Protein AF-A0ABD3NFV9-F1 (afdb_monomer_lite)

Sequence (589 aa):
MTMTLDKYDDPRAVPLPHHGRDHGHDAPTIEPSAPPLSELDAEESTTADYSMPCALAKPVPPPALAPRHHYSTRVVATPVTANDDTVERRVERTYEPDGSLSVEVVTTTARRADGSREVRIENYRIPAEDAWGLADGRSPGDEYLTRVEVRSLPPGVVVDFGTTASSSSTQERRVERRNQAQSLHSSVDAAVPVEDAHEVARRHQEWRVCIRGALVVAAAVVTTFAGLYAKTDGNANFEMQYTDSVEKVGEQFQYRLDVKRDSLMTLSYMITSRYGPLGVWPNVTIPDFQEQTDGILRIANGRALSFNPIITQDVNRLEWEAHATESAWILGGEDSILVVPDPNATWPDNRTVSFGIYSRDADMNVIYDPGYDPDSEDYSDVMVPVWQIAPFAGNERAVMFNLHSEINRMQALDNMMTYGVPSLTAILQLVQDKDFIRPSAILFYPVFDAFGSTEVVGSVSLVFSWDTFFSSILPDYIKGVVCVLSASTGQVYSYTISGDHVDLMGEGDLHDPNYDEYKEEVEARLLLEGEDDAGKFITYTLTMYPSEEFEDQYSTNKPAVYAVWAVLIFLFAAGLFKTSHLATQRGRR

Structure (mmCIF, N/CA/C/O backbone):
data_AF-A0ABD3NFV9-F1
#
_entry.id   AF-A0ABD3NFV9-F1
#
loop_
_atom_site.group_PDB
_atom_site.id
_atom_site.type_symbol
_atom_site.label_atom_id
_atom_site.label_alt_id
_atom_site.label_comp_id
_atom_site.label_asym_id
_atom_site.label_entity_id
_atom_site.label_seq_id
_atom_site.pdbx_PDB_ins_code
_atom_site.Cartn_x
_atom_site.Cartn_y
_atom_site.Cartn_z
_atom_site.occupancy
_atom_site.B_iso_or_equiv
_atom_site.auth_seq_id
_atom_site.auth_comp_id
_atom_site.auth_asym_id
_atom_site.auth_atom_id
_atom_site.pdbx_PDB_model_num
ATOM 1 N N . MET A 1 1 ? -26.137 -29.784 2.471 1.00 36.72 1 MET A N 1
ATOM 2 C CA . MET A 1 1 ? -27.017 -29.084 1.516 1.00 36.72 1 MET A CA 1
ATOM 3 C C . MET A 1 1 ? -26.165 -28.849 0.286 1.00 36.72 1 MET A C 1
ATOM 5 O O . MET A 1 1 ? -25.253 -28.042 0.331 1.00 36.72 1 MET A O 1
ATOM 9 N N . THR A 1 2 ? -26.313 -29.714 -0.709 1.00 28.81 2 THR A N 1
ATOM 10 C CA . THR A 1 2 ? -25.497 -29.757 -1.927 1.00 28.81 2 THR A CA 1
ATOM 11 C C . THR A 1 2 ? -26.092 -28.764 -2.917 1.00 28.81 2 THR A C 1
ATOM 13 O O . THR A 1 2 ? -27.253 -28.931 -3.285 1.00 28.81 2 THR A O 1
ATOM 16 N N . MET A 1 3 ? -25.339 -27.737 -3.314 1.00 29.95 3 MET A N 1
ATOM 17 C CA . MET A 1 3 ? -25.770 -26.780 -4.334 1.00 29.95 3 MET A CA 1
ATOM 18 C C . MET A 1 3 ? -24.854 -26.896 -5.552 1.00 29.95 3 MET A C 1
ATOM 20 O O . MET A 1 3 ? -23.634 -26.795 -5.461 1.00 29.95 3 MET A O 1
ATOM 24 N N . THR A 1 4 ? -25.499 -27.241 -6.656 1.00 29.70 4 THR A N 1
ATOM 25 C CA . THR A 1 4 ? -24.999 -27.510 -8.001 1.00 29.70 4 THR A CA 1
ATOM 26 C C . THR A 1 4 ? -24.640 -26.220 -8.738 1.00 29.70 4 THR A C 1
ATOM 28 O O . THR A 1 4 ? -25.399 -25.258 -8.677 1.00 29.70 4 THR A O 1
ATOM 31 N N . LEU A 1 5 ? -23.515 -26.238 -9.463 1.00 30.55 5 LEU A N 1
ATOM 32 C CA . LEU A 1 5 ? -23.160 -25.240 -10.476 1.00 30.55 5 LEU A CA 1
ATOM 33 C C . LEU A 1 5 ? -24.105 -25.355 -11.681 1.00 30.55 5 LEU A C 1
ATOM 35 O O . LEU A 1 5 ? -24.145 -26.412 -12.316 1.00 30.55 5 LEU A O 1
ATOM 39 N N . ASP A 1 6 ? -24.781 -24.261 -12.025 1.00 33.06 6 ASP A N 1
ATOM 40 C CA . ASP A 1 6 ? -25.437 -24.087 -13.320 1.00 33.06 6 ASP A CA 1
ATOM 41 C C . ASP A 1 6 ? -24.521 -23.327 -14.287 1.00 33.06 6 ASP A C 1
ATOM 43 O O . ASP A 1 6 ? -23.924 -22.300 -13.958 1.00 33.06 6 ASP A O 1
ATOM 47 N N . LYS A 1 7 ? -24.412 -23.893 -15.491 1.00 31.22 7 LYS A N 1
ATOM 48 C CA . LYS A 1 7 ? -23.723 -23.358 -16.667 1.00 31.22 7 LYS A CA 1
ATOM 49 C C . LYS A 1 7 ? -24.464 -22.137 -17.212 1.00 31.22 7 LYS A C 1
ATOM 51 O O . LYS A 1 7 ? -25.676 -22.190 -17.401 1.00 31.22 7 LYS A O 1
ATOM 56 N N . TYR A 1 8 ? -23.714 -21.094 -17.550 1.00 35.22 8 TYR A N 1
ATOM 57 C CA . TYR A 1 8 ? -24.181 -19.995 -18.391 1.00 35.22 8 TYR A CA 1
ATOM 58 C C . TYR A 1 8 ? -23.995 -20.372 -19.870 1.00 35.22 8 TYR A C 1
ATOM 60 O O . TYR A 1 8 ? -22.880 -20.669 -20.297 1.00 35.22 8 TYR A O 1
ATOM 68 N N . ASP A 1 9 ? -25.097 -20.383 -20.625 1.00 35.88 9 ASP A N 1
ATOM 69 C CA . ASP A 1 9 ? -25.133 -20.527 -22.083 1.00 35.88 9 ASP A CA 1
ATOM 70 C C . ASP A 1 9 ? -24.960 -19.150 -22.752 1.00 35.88 9 ASP A C 1
ATOM 72 O O . ASP A 1 9 ? -25.699 -18.206 -22.462 1.00 35.88 9 ASP A O 1
ATOM 76 N N . ASP A 1 10 ? -24.002 -19.055 -23.674 1.00 43.41 10 ASP A N 1
ATOM 77 C CA . ASP A 1 10 ? -23.743 -17.907 -24.552 1.00 43.41 10 ASP A CA 1
ATOM 78 C C . ASP A 1 10 ? -24.560 -18.028 -25.859 1.00 43.41 10 ASP A C 1
ATOM 80 O O . ASP A 1 10 ? -24.428 -19.038 -26.562 1.00 43.41 10 ASP A O 1
ATOM 84 N N . PRO A 1 11 ? -25.408 -17.045 -26.235 1.00 41.34 11 PRO A N 1
ATOM 85 C CA . PRO A 1 11 ? -26.184 -17.121 -27.460 1.00 41.34 11 PRO A CA 1
ATOM 86 C C . PRO A 1 11 ? -25.820 -16.022 -28.472 1.00 41.34 11 PRO A C 1
ATOM 88 O O . PRO A 1 11 ? -26.655 -15.155 -28.727 1.00 41.34 11 PRO A O 1
ATOM 91 N N . ARG A 1 12 ? -24.648 -16.065 -29.132 1.00 37.38 12 ARG A N 1
ATOM 92 C CA . ARG A 1 12 ? -24.419 -15.331 -30.406 1.00 37.38 12 ARG A CA 1
ATOM 93 C C . ARG A 1 12 ? -23.497 -16.063 -31.392 1.00 37.38 12 ARG A C 1
ATOM 95 O O . ARG A 1 12 ? -22.371 -15.653 -31.644 1.00 37.38 12 ARG A O 1
ATOM 102 N N . ALA A 1 13 ? -24.026 -17.092 -32.052 1.00 34.78 13 ALA A N 1
ATOM 103 C CA . ALA A 1 13 ? -23.434 -17.640 -33.274 1.00 34.78 13 ALA A CA 1
ATOM 104 C C . ALA A 1 13 ? -23.961 -16.889 -34.515 1.00 34.78 13 ALA A C 1
ATOM 106 O O . ALA A 1 13 ? -25.151 -16.950 -34.831 1.00 34.78 13 ALA A O 1
ATOM 107 N N . VAL A 1 14 ? -23.071 -16.195 -35.230 1.00 44.62 14 VAL A N 1
ATOM 108 C CA . VAL A 1 14 ? -23.310 -15.642 -36.577 1.00 44.62 14 VAL A CA 1
ATOM 109 C C . VAL A 1 14 ? -22.688 -16.599 -37.610 1.00 44.62 14 VAL A C 1
ATOM 111 O O . VAL A 1 14 ? -21.589 -17.099 -37.369 1.00 44.62 14 VAL A O 1
ATOM 114 N N . PRO A 1 15 ? -23.348 -16.904 -38.745 1.00 46.47 15 PRO A N 1
ATOM 115 C CA . PRO A 1 15 ? -22.893 -17.952 -39.652 1.00 46.47 15 PRO A CA 1
ATOM 116 C C . PRO A 1 15 ? -21.854 -17.453 -40.667 1.00 46.47 15 PRO A C 1
ATOM 118 O O . PRO A 1 15 ? -22.067 -16.456 -41.356 1.00 46.47 15 PRO A O 1
ATOM 121 N N . LEU A 1 16 ? -20.763 -18.210 -40.809 1.00 40.66 16 LEU A N 1
ATOM 122 C CA . LEU A 1 16 ? -19.778 -18.081 -41.889 1.00 40.66 16 LEU A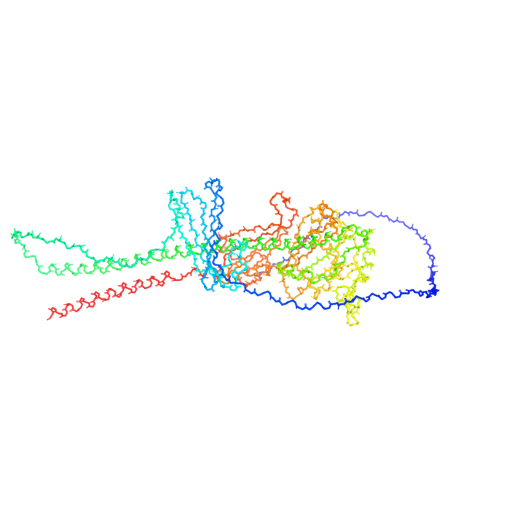 CA 1
ATOM 123 C C . LEU A 1 16 ? -20.333 -18.643 -43.214 1.00 40.66 16 LEU A C 1
ATOM 125 O O . LEU A 1 16 ? -20.937 -19.720 -43.208 1.00 40.66 16 LEU A O 1
ATOM 129 N N . PRO A 1 17 ? -20.100 -17.986 -44.367 1.00 49.59 17 PRO A N 1
ATOM 130 C CA . PRO A 1 17 ? -20.465 -18.535 -45.663 1.00 49.59 17 PRO A CA 1
ATOM 131 C C . PRO A 1 17 ? -19.360 -19.426 -46.246 1.00 49.59 17 PRO A C 1
ATOM 133 O O . PRO A 1 17 ? -18.178 -19.085 -46.271 1.00 49.59 17 PRO A O 1
ATOM 136 N N . HIS A 1 18 ? -19.792 -20.563 -46.787 1.00 43.62 18 HIS A N 1
ATOM 137 C CA . HIS A 1 18 ? -19.010 -21.442 -47.646 1.00 43.62 18 HIS A CA 1
ATOM 138 C C . HIS A 1 18 ? -18.549 -20.732 -48.925 1.00 43.62 18 HIS A C 1
ATOM 140 O O . HIS A 1 18 ? -19.376 -20.293 -49.724 1.00 43.62 18 HIS A O 1
ATOM 146 N N . HIS A 1 19 ? -17.246 -20.775 -49.202 1.00 42.75 19 HIS A N 1
ATOM 147 C CA . HIS A 1 19 ? -16.735 -20.728 -50.567 1.00 42.75 19 HIS A CA 1
ATOM 148 C C . HIS A 1 19 ? -15.677 -21.812 -50.764 1.00 42.75 19 HIS A C 1
ATOM 150 O O . HIS A 1 19 ? -14.586 -21.757 -50.208 1.00 42.75 19 HIS A O 1
ATOM 156 N N . GLY A 1 20 ? -16.026 -22.813 -51.570 1.00 36.72 20 GLY A N 1
ATOM 157 C CA . GLY A 1 20 ? -15.050 -23.682 -52.205 1.00 36.72 20 GLY A CA 1
ATOM 158 C C . GLY A 1 20 ? -14.535 -23.041 -53.488 1.00 36.72 20 GLY A C 1
ATOM 159 O O . GLY A 1 20 ? -15.319 -22.464 -54.248 1.00 36.72 20 GLY A O 1
ATOM 160 N N . ARG A 1 21 ? -13.239 -23.200 -53.753 1.00 36.12 21 ARG A N 1
ATOM 161 C CA . ARG A 1 21 ? -12.738 -23.564 -55.081 1.00 36.12 21 ARG A CA 1
ATOM 162 C C . ARG A 1 21 ? -11.274 -23.970 -55.032 1.00 36.12 21 ARG A C 1
ATOM 164 O O . ARG A 1 21 ? -10.450 -23.298 -54.424 1.00 36.12 21 ARG A O 1
ATOM 171 N N . ASP A 1 22 ? -11.029 -25.072 -55.728 1.00 38.94 22 ASP A N 1
ATOM 172 C CA . ASP A 1 22 ? -9.752 -25.553 -56.226 1.00 38.94 22 ASP A CA 1
ATOM 173 C C . ASP A 1 22 ? -8.864 -24.434 -56.772 1.00 38.94 22 ASP A C 1
ATOM 175 O O . ASP A 1 22 ? -9.353 -23.576 -57.501 1.00 38.94 22 ASP A O 1
ATOM 179 N N . HIS A 1 23 ? -7.560 -24.530 -56.516 1.00 39.38 23 HIS A N 1
ATOM 180 C CA . HIS A 1 23 ? -6.538 -24.540 -57.563 1.00 39.38 23 HIS A CA 1
ATOM 181 C C . HIS A 1 23 ? -5.223 -25.059 -56.973 1.00 39.38 23 HIS A C 1
ATOM 183 O O . HIS A 1 23 ? -4.667 -24.482 -56.043 1.00 39.38 23 HIS A O 1
ATOM 189 N N . GLY A 1 24 ? -4.744 -26.176 -57.520 1.00 38.75 24 GLY A N 1
ATOM 190 C CA . GLY A 1 24 ? -3.386 -26.643 -57.297 1.00 38.75 24 GLY A CA 1
ATOM 191 C C . GLY A 1 24 ? -2.382 -25.735 -57.996 1.00 38.75 24 GLY A C 1
ATOM 192 O O . GLY A 1 24 ? -2.634 -25.274 -59.109 1.00 38.75 24 GLY A O 1
ATOM 193 N N . HIS A 1 25 ? -1.239 -25.527 -57.353 1.00 39.09 25 HIS A N 1
ATOM 194 C CA . HIS A 1 25 ? 0.002 -25.221 -58.041 1.00 39.09 25 HIS A CA 1
ATOM 195 C C . HIS A 1 25 ? 1.198 -25.727 -57.241 1.00 39.09 25 HIS A C 1
ATOM 197 O O . HIS A 1 25 ? 1.255 -25.629 -56.017 1.00 39.09 25 HIS A O 1
ATOM 203 N N . ASP A 1 26 ? 2.111 -26.317 -58.000 1.00 37.47 26 ASP A N 1
ATOM 204 C CA . ASP A 1 26 ? 3.366 -26.931 -57.615 1.00 37.47 26 ASP A CA 1
ATOM 205 C C . ASP A 1 26 ? 4.273 -25.972 -56.829 1.00 37.47 26 ASP A C 1
ATOM 207 O O . ASP A 1 26 ? 4.527 -24.847 -57.261 1.00 37.47 26 ASP A O 1
ATOM 211 N N . ALA A 1 27 ? 4.816 -26.444 -55.706 1.00 35.78 27 ALA A N 1
ATOM 212 C CA . ALA A 1 27 ? 5.887 -25.772 -54.979 1.00 35.78 27 ALA A CA 1
ATOM 213 C C . ALA A 1 27 ? 7.225 -26.477 -55.271 1.00 35.78 27 ALA A C 1
ATOM 215 O O . ALA A 1 27 ? 7.349 -27.673 -54.989 1.00 35.78 27 ALA A O 1
ATOM 216 N N . PRO A 1 28 ? 8.233 -25.781 -55.828 1.00 47.84 28 PRO A N 1
ATOM 217 C CA . PRO A 1 28 ? 9.573 -26.323 -55.965 1.00 47.84 28 PRO A CA 1
ATOM 218 C C . PRO A 1 28 ? 10.376 -26.126 -54.674 1.00 47.84 28 PRO A C 1
ATOM 220 O O . PRO A 1 28 ? 10.380 -25.063 -54.058 1.00 47.84 28 PRO A O 1
ATOM 223 N N . THR A 1 29 ? 11.090 -27.181 -54.302 1.00 43.44 29 THR A N 1
ATOM 224 C CA . THR A 1 29 ? 12.131 -27.220 -53.276 1.00 43.44 29 THR A CA 1
ATOM 225 C C . THR A 1 29 ? 13.268 -26.255 -53.626 1.00 43.44 29 THR A C 1
ATOM 227 O O . THR A 1 29 ? 13.886 -26.405 -54.680 1.00 43.44 29 THR A O 1
ATOM 230 N N . ILE A 1 30 ? 13.565 -25.298 -52.741 1.00 35.25 30 ILE A N 1
ATOM 231 C CA . ILE A 1 30 ? 14.772 -24.460 -52.794 1.00 35.25 30 ILE A CA 1
ATOM 232 C C . ILE A 1 30 ? 15.342 -24.333 -51.369 1.00 35.25 30 ILE A C 1
ATOM 234 O O . ILE A 1 30 ? 14.916 -23.494 -50.586 1.00 35.25 30 ILE A O 1
ATOM 238 N N . GLU A 1 31 ? 16.313 -25.187 -51.044 1.00 37.41 31 GLU A N 1
ATOM 239 C CA . GLU A 1 31 ? 17.542 -24.771 -50.342 1.00 37.41 31 GLU A CA 1
ATOM 240 C C . GLU A 1 31 ? 18.424 -24.038 -51.381 1.00 37.41 31 GLU A C 1
ATOM 242 O O . GLU A 1 31 ? 18.311 -24.405 -52.559 1.00 37.41 31 GLU A O 1
ATOM 247 N N . PRO A 1 32 ? 19.319 -23.069 -51.047 1.00 43.06 32 PRO A N 1
ATOM 248 C CA . PRO A 1 32 ? 20.375 -23.294 -50.049 1.00 43.06 32 PRO A CA 1
ATOM 249 C C . PRO A 1 32 ? 21.024 -22.051 -49.374 1.00 43.06 32 PRO A C 1
ATOM 251 O O . PRO A 1 32 ? 20.751 -20.892 -49.673 1.00 43.06 32 PRO A O 1
ATOM 254 N N . SER A 1 33 ? 22.041 -22.373 -48.566 1.00 32.38 33 SER A N 1
ATOM 255 C CA . SER A 1 33 ? 23.328 -21.670 -48.403 1.00 32.38 33 SER A CA 1
ATOM 256 C C . SER A 1 33 ? 23.418 -20.467 -47.459 1.00 32.38 33 SER A C 1
ATOM 258 O O . SER A 1 33 ? 23.166 -19.323 -47.821 1.00 32.38 33 SER A O 1
ATOM 260 N N . ALA A 1 34 ? 23.948 -20.761 -46.269 1.00 36.78 34 ALA A N 1
ATOM 261 C CA . ALA A 1 34 ? 24.693 -19.828 -45.435 1.00 36.78 34 ALA A CA 1
ATOM 262 C C . ALA A 1 34 ? 26.020 -19.412 -46.115 1.00 36.78 34 ALA A C 1
ATOM 264 O O . ALA A 1 34 ? 26.668 -20.259 -46.743 1.00 36.78 34 ALA A O 1
ATOM 265 N N . PRO A 1 35 ? 26.459 -18.150 -45.981 1.00 43.44 35 PRO A N 1
ATOM 266 C CA . PRO A 1 35 ? 27.786 -17.726 -46.410 1.00 43.44 35 PRO A CA 1
ATOM 267 C C . PRO A 1 35 ? 28.869 -18.090 -45.371 1.00 43.44 35 PRO A C 1
ATOM 269 O O . PRO A 1 35 ? 28.584 -18.159 -44.174 1.00 43.44 35 PRO A O 1
ATOM 272 N N . PRO A 1 36 ? 30.118 -18.331 -45.812 1.00 37.19 36 PRO A N 1
ATOM 273 C CA . PRO A 1 36 ? 31.226 -18.686 -44.935 1.00 37.19 36 PRO A CA 1
ATOM 274 C C . PRO A 1 36 ? 31.782 -17.467 -44.189 1.00 37.19 36 PRO A C 1
ATOM 276 O O . PRO A 1 36 ? 31.907 -16.379 -44.748 1.00 37.19 36 PRO A O 1
ATOM 279 N N . LEU A 1 37 ? 32.176 -17.705 -42.936 1.00 36.69 37 LEU A N 1
ATOM 280 C CA . LEU A 1 37 ? 33.062 -16.856 -42.140 1.00 36.69 37 LEU A CA 1
ATOM 281 C C . LEU A 1 37 ? 34.356 -16.573 -42.915 1.00 36.69 37 LEU A C 1
ATOM 283 O O . LEU A 1 37 ? 35.112 -17.497 -43.219 1.00 36.69 37 LEU A O 1
ATOM 287 N N . SER A 1 38 ? 34.609 -15.300 -43.203 1.00 32.38 38 SER A N 1
ATOM 288 C CA . SER A 1 38 ? 35.912 -14.806 -43.639 1.00 32.38 38 SER A CA 1
ATOM 289 C C . SER A 1 38 ? 36.564 -14.014 -42.512 1.00 32.38 38 SER A C 1
ATOM 291 O O . SER A 1 38 ? 35.987 -13.050 -42.010 1.00 32.38 38 SER A O 1
ATOM 293 N N . GLU A 1 39 ? 37.769 -14.458 -42.158 1.00 36.62 39 GLU A N 1
ATOM 294 C CA . GLU A 1 39 ? 38.797 -13.740 -41.409 1.00 36.62 39 GLU A CA 1
ATOM 295 C C . GLU A 1 39 ? 38.945 -12.292 -41.895 1.00 36.62 39 GLU A C 1
ATOM 297 O O . GLU A 1 39 ? 39.028 -12.044 -43.099 1.00 36.62 39 GLU A O 1
ATOM 302 N N . LEU A 1 40 ? 39.030 -11.355 -40.951 1.00 31.95 40 LEU A N 1
ATOM 303 C CA . LEU A 1 40 ? 39.577 -10.022 -41.173 1.00 31.95 40 LEU A CA 1
ATOM 304 C C . LEU A 1 40 ? 40.269 -9.559 -39.888 1.00 31.95 40 LEU A C 1
ATOM 306 O O . LEU A 1 40 ? 39.636 -9.202 -38.900 1.00 31.95 40 LEU A O 1
ATOM 310 N N . ASP A 1 41 ? 41.586 -9.726 -39.939 1.00 30.05 41 ASP A N 1
ATOM 311 C CA . ASP A 1 41 ? 42.648 -8.842 -39.473 1.00 30.05 41 ASP A CA 1
ATOM 312 C C . ASP A 1 41 ? 42.465 -8.084 -38.154 1.00 30.05 41 ASP A C 1
ATOM 314 O O . ASP A 1 41 ? 41.709 -7.125 -38.006 1.00 30.05 41 ASP A O 1
ATOM 318 N N . ALA A 1 42 ? 43.318 -8.497 -37.218 1.00 35.78 42 ALA A N 1
ATOM 319 C CA . ALA A 1 42 ? 43.764 -7.721 -36.084 1.00 35.78 42 ALA A CA 1
ATOM 320 C C . ALA A 1 42 ? 44.437 -6.421 -36.551 1.00 35.78 42 ALA A C 1
ATOM 322 O O . ALA A 1 42 ? 45.485 -6.467 -37.196 1.00 35.78 42 ALA A O 1
ATOM 323 N N . GLU A 1 43 ? 43.898 -5.278 -36.128 1.00 33.53 43 GLU A N 1
ATOM 324 C CA . GLU A 1 43 ? 44.694 -4.068 -35.956 1.00 33.53 43 GLU A CA 1
ATOM 325 C C . GLU A 1 43 ? 44.650 -3.580 -34.504 1.00 33.53 43 GLU A C 1
ATOM 327 O O . GLU A 1 43 ? 43.621 -3.404 -33.856 1.00 33.53 43 GLU A O 1
ATOM 332 N N . GLU A 1 44 ? 45.872 -3.440 -34.025 1.00 34.47 44 GLU A N 1
ATOM 333 C CA . GLU A 1 44 ? 46.400 -2.951 -32.770 1.00 34.47 44 GLU A CA 1
ATOM 334 C C . GLU A 1 44 ? 46.045 -1.468 -32.557 1.00 34.47 44 GLU A C 1
ATOM 336 O O . GLU A 1 44 ? 46.399 -0.627 -33.379 1.00 34.47 44 GLU A O 1
ATOM 341 N N . SER A 1 45 ? 45.402 -1.101 -31.439 1.00 32.53 45 SER A N 1
ATOM 342 C CA . SER A 1 45 ? 45.407 0.300 -30.988 1.00 32.53 45 SER A CA 1
ATOM 343 C C . SER A 1 45 ? 45.203 0.451 -29.476 1.00 32.53 45 SER A C 1
ATOM 345 O O . SER A 1 45 ? 44.092 0.501 -28.962 1.00 32.53 45 SER A O 1
ATOM 347 N N . THR A 1 46 ? 46.339 0.604 -28.793 1.00 30.14 46 THR A N 1
ATOM 348 C CA . THR A 1 46 ? 46.591 1.540 -27.680 1.00 30.14 46 THR A CA 1
ATOM 349 C C . THR A 1 46 ? 45.639 1.538 -26.478 1.00 30.14 46 THR A C 1
ATOM 351 O O . THR A 1 46 ? 44.702 2.329 -26.385 1.00 30.14 46 THR A O 1
ATOM 354 N N . THR A 1 47 ? 46.022 0.762 -25.467 1.00 31.27 47 THR A N 1
ATOM 355 C CA . THR A 1 47 ? 45.681 0.965 -24.054 1.00 31.27 47 THR A CA 1
ATOM 356 C C . THR A 1 47 ? 46.196 2.323 -23.561 1.00 31.27 47 THR A C 1
ATOM 358 O O . THR A 1 47 ? 47.408 2.533 -23.471 1.00 31.27 47 THR A O 1
ATOM 361 N N . ALA A 1 48 ? 45.288 3.240 -23.225 1.00 32.38 48 ALA A N 1
ATOM 362 C CA . ALA A 1 48 ? 45.607 4.442 -22.462 1.00 32.38 48 ALA A CA 1
ATOM 363 C C . ALA A 1 48 ? 45.436 4.151 -20.961 1.00 32.38 48 ALA A C 1
ATOM 365 O O . ALA A 1 48 ? 44.322 4.000 -20.464 1.00 32.38 48 ALA A O 1
ATOM 366 N N . ASP A 1 49 ? 46.568 4.070 -20.263 1.00 30.80 49 ASP A N 1
ATOM 367 C CA . ASP A 1 49 ? 46.691 4.012 -18.805 1.00 30.80 49 ASP A CA 1
ATOM 368 C C . ASP A 1 49 ? 46.071 5.267 -18.157 1.00 30.80 49 ASP A C 1
ATOM 370 O O . ASP A 1 49 ? 46.668 6.346 -18.159 1.00 30.80 49 ASP A O 1
ATOM 374 N N . TYR A 1 50 ? 44.887 5.132 -17.557 1.00 33.25 50 TYR A N 1
ATOM 375 C CA . TYR A 1 50 ? 44.342 6.112 -16.612 1.00 33.25 50 TYR A CA 1
ATOM 376 C C . TYR A 1 50 ? 44.618 5.644 -15.177 1.00 33.25 50 TYR A C 1
ATOM 378 O O . TYR A 1 50 ? 43.756 5.118 -14.481 1.00 33.25 50 TYR A O 1
ATOM 386 N N . SER A 1 51 ? 45.852 5.856 -14.714 1.00 30.58 51 SER A N 1
ATOM 387 C CA . SER A 1 51 ? 46.187 5.796 -13.286 1.00 30.58 51 SER A CA 1
ATOM 388 C C . SER A 1 51 ? 45.823 7.124 -12.611 1.00 30.58 51 SER A C 1
ATOM 390 O O . SER A 1 51 ? 46.548 8.113 -12.720 1.00 30.58 51 SER A O 1
ATOM 392 N N . MET A 1 52 ? 44.696 7.152 -11.896 1.00 35.56 52 MET A N 1
ATOM 393 C CA . MET A 1 52 ? 44.339 8.226 -10.959 1.00 35.56 52 MET A CA 1
ATOM 394 C C . MET A 1 52 ? 45.159 8.088 -9.659 1.00 35.56 52 MET A C 1
ATOM 396 O O . MET A 1 52 ? 45.128 7.027 -9.033 1.00 35.56 52 MET A O 1
ATOM 400 N N . PRO A 1 53 ? 45.871 9.129 -9.189 1.00 35.31 53 PRO A N 1
ATOM 401 C CA . PRO A 1 53 ? 46.569 9.075 -7.911 1.00 35.31 53 PRO A CA 1
ATOM 402 C C . PRO A 1 53 ? 45.605 9.340 -6.741 1.00 35.31 53 PRO A C 1
ATOM 404 O O . PRO A 1 53 ? 45.187 10.473 -6.505 1.00 35.31 53 PRO A O 1
ATOM 407 N N . CYS A 1 54 ? 45.307 8.305 -5.949 1.00 34.47 54 CYS A N 1
ATOM 408 C CA . CYS A 1 54 ? 44.719 8.452 -4.614 1.00 34.47 54 CYS A CA 1
ATOM 409 C C . CYS A 1 54 ? 45.715 9.145 -3.668 1.00 34.47 54 CYS A C 1
ATOM 411 O O . CYS A 1 54 ? 46.547 8.504 -3.022 1.00 34.47 54 CYS A O 1
ATOM 413 N N . ALA A 1 55 ? 45.626 10.469 -3.563 1.00 34.34 55 ALA A N 1
ATOM 414 C CA . ALA A 1 55 ? 46.290 11.227 -2.511 1.00 34.34 55 ALA A CA 1
ATOM 415 C C . ALA A 1 55 ? 45.467 11.141 -1.213 1.00 34.34 55 ALA A C 1
ATOM 417 O O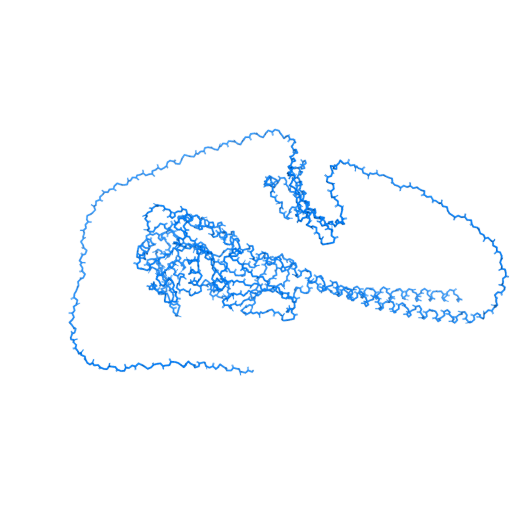 . ALA A 1 55 ? 44.453 11.816 -1.054 1.00 34.34 55 ALA A O 1
ATOM 418 N N . LEU A 1 56 ? 45.921 10.306 -0.274 1.00 36.62 56 LEU A N 1
ATOM 419 C CA . LEU A 1 56 ? 45.444 10.274 1.111 1.00 36.62 56 LEU A CA 1
ATOM 420 C C . LEU A 1 56 ? 45.644 11.647 1.778 1.00 36.62 56 LEU A C 1
ATOM 422 O O . LEU A 1 56 ? 46.769 12.040 2.103 1.00 36.62 56 LEU A O 1
ATOM 426 N N . ALA A 1 57 ? 44.547 12.364 2.020 1.00 37.09 57 ALA A N 1
ATOM 427 C CA . ALA A 1 57 ? 44.537 13.548 2.868 1.00 37.09 57 ALA A CA 1
ATOM 428 C C . ALA A 1 57 ? 44.747 13.140 4.338 1.00 37.09 57 ALA A C 1
ATOM 430 O O . ALA A 1 57 ? 44.057 12.271 4.869 1.00 37.09 57 ALA A O 1
ATOM 431 N N . LYS A 1 58 ? 45.725 13.765 5.003 1.00 39.38 58 LYS A N 1
ATOM 432 C CA . LYS A 1 58 ? 45.971 13.586 6.442 1.00 39.38 58 LYS A CA 1
ATOM 433 C C . LYS A 1 58 ? 44.829 14.209 7.263 1.00 39.38 58 LYS A C 1
ATOM 435 O O . LYS A 1 58 ? 44.348 15.277 6.885 1.00 39.38 58 LYS A O 1
ATOM 440 N N . PRO A 1 59 ? 44.439 13.604 8.399 1.00 35.25 59 PRO A N 1
ATOM 441 C CA . PRO A 1 59 ? 43.360 14.115 9.236 1.00 35.25 59 PRO A CA 1
ATOM 442 C C . PRO A 1 59 ? 43.732 15.460 9.872 1.00 35.25 59 PRO A C 1
ATOM 444 O O . PRO A 1 59 ? 44.802 15.619 10.464 1.00 35.25 59 PRO A O 1
ATOM 447 N N . VAL A 1 60 ? 42.823 16.426 9.742 1.00 47.38 60 VAL A N 1
ATOM 448 C CA . VAL A 1 60 ? 42.870 17.733 10.406 1.00 47.38 60 VAL A CA 1
ATOM 449 C C . VAL A 1 60 ? 42.478 17.544 11.880 1.00 47.38 60 VAL A C 1
ATOM 451 O O . VAL A 1 60 ? 41.473 16.884 12.147 1.00 47.38 60 VAL A O 1
ATOM 454 N N . PRO A 1 61 ? 43.235 18.081 12.855 1.00 44.78 61 PRO A N 1
ATOM 455 C CA . PRO A 1 61 ? 42.858 17.996 14.262 1.00 44.78 61 PRO A CA 1
ATOM 456 C C . PRO A 1 61 ? 41.637 18.888 14.562 1.00 44.78 61 PRO A C 1
ATOM 458 O O . PRO A 1 61 ? 41.518 19.970 13.980 1.00 44.78 61 PRO A O 1
ATOM 461 N N . PRO A 1 62 ? 40.741 18.476 15.477 1.00 42.50 62 PRO A N 1
ATOM 462 C CA . PRO A 1 62 ? 39.555 19.254 15.813 1.00 42.50 62 PRO A CA 1
ATOM 463 C C . PRO A 1 62 ? 39.927 20.574 16.516 1.00 42.50 62 PRO A C 1
ATOM 465 O O . PRO A 1 62 ? 40.901 20.618 17.277 1.00 42.50 62 PRO A O 1
ATOM 468 N N . PRO A 1 63 ? 39.162 21.658 16.288 1.00 38.78 63 PRO A N 1
ATOM 469 C CA . PRO A 1 63 ? 39.403 22.943 16.929 1.00 38.78 63 PRO A CA 1
ATOM 470 C C . PRO A 1 63 ? 39.129 22.879 18.437 1.00 38.78 63 PRO A C 1
ATOM 472 O O . PRO A 1 63 ? 38.186 22.240 18.902 1.00 38.78 63 PRO A O 1
ATOM 475 N N . ALA A 1 64 ? 39.973 23.568 19.205 1.00 37.31 64 ALA A N 1
ATOM 476 C CA . ALA A 1 64 ? 39.863 23.680 20.653 1.00 37.31 64 ALA A CA 1
ATOM 477 C C . ALA A 1 64 ? 38.557 24.386 21.071 1.00 37.31 64 ALA A C 1
ATOM 479 O O . ALA A 1 64 ? 38.231 25.462 20.569 1.00 37.31 64 ALA A O 1
ATOM 480 N N . LEU A 1 65 ? 37.839 23.783 22.024 1.00 35.38 65 LEU A N 1
ATOM 481 C CA . LEU A 1 65 ? 36.628 24.326 22.643 1.00 35.38 65 LEU A CA 1
ATOM 482 C C . LEU A 1 65 ? 36.927 25.635 23.395 1.00 35.38 65 LEU A C 1
ATOM 484 O O . LEU A 1 65 ? 37.722 25.657 24.336 1.00 35.38 65 LEU A O 1
ATOM 488 N N . ALA A 1 66 ? 36.256 26.715 22.993 1.00 40.97 66 ALA A N 1
ATOM 489 C CA . ALA A 1 66 ? 36.227 27.991 23.706 1.00 40.97 66 ALA A CA 1
ATOM 490 C C . ALA A 1 66 ? 35.190 27.975 24.863 1.00 40.97 66 ALA A C 1
ATOM 492 O O . ALA A 1 66 ? 34.296 27.125 24.874 1.00 40.97 66 ALA A O 1
ATOM 493 N N . PRO A 1 67 ? 35.281 28.892 25.850 1.00 37.28 67 PRO A N 1
ATOM 494 C CA . PRO A 1 67 ? 34.450 28.872 27.058 1.00 37.28 67 PRO A CA 1
ATOM 495 C C . PRO A 1 67 ? 32.969 29.178 26.779 1.00 37.28 67 PRO A C 1
ATOM 497 O O . PRO A 1 67 ? 32.643 30.070 25.998 1.00 37.28 67 PRO A O 1
ATOM 500 N N . ARG A 1 68 ? 32.072 28.460 27.471 1.00 32.91 68 ARG A N 1
ATOM 501 C CA . ARG A 1 68 ? 30.608 28.606 27.384 1.00 32.91 68 ARG A CA 1
ATOM 502 C C . ARG A 1 68 ? 30.141 29.971 27.916 1.00 32.91 68 ARG A C 1
ATOM 504 O O . ARG A 1 68 ? 30.347 30.280 29.087 1.00 32.91 68 ARG A O 1
ATOM 511 N N . HIS A 1 69 ? 29.444 30.739 27.077 1.00 34.94 69 HIS A N 1
ATOM 512 C CA . HIS A 1 69 ? 28.613 31.877 27.480 1.00 34.94 69 HIS A CA 1
ATOM 513 C C . HIS A 1 69 ? 27.137 31.453 27.514 1.00 34.94 69 HIS A C 1
ATOM 515 O O . HIS A 1 69 ? 26.662 30.785 26.599 1.00 34.94 69 HIS A O 1
ATOM 521 N N . HIS A 1 70 ? 26.412 31.843 28.567 1.00 36.38 70 HIS A N 1
ATOM 522 C CA . HIS A 1 70 ? 24.960 31.683 28.663 1.00 36.38 70 HIS A CA 1
ATOM 523 C C . HIS A 1 70 ? 24.264 32.538 27.591 1.00 36.38 70 HIS A C 1
ATOM 525 O O . HIS A 1 70 ? 24.371 33.763 27.628 1.00 36.38 70 HIS A O 1
ATOM 531 N N . TYR A 1 71 ? 23.525 31.910 26.676 1.00 36.53 71 TYR A N 1
ATOM 532 C CA . TYR A 1 71 ? 22.611 32.593 25.759 1.00 36.53 71 TYR A CA 1
ATOM 533 C C . TYR A 1 71 ? 21.177 32.133 26.037 1.00 36.53 71 TYR A C 1
ATOM 535 O O . TYR A 1 71 ? 20.879 30.944 25.990 1.00 36.53 71 TYR A O 1
ATOM 543 N N . SER A 1 72 ? 20.291 33.086 26.328 1.00 34.41 72 SER A N 1
ATOM 544 C CA . SER A 1 72 ? 18.841 32.904 26.249 1.00 34.41 72 SER A CA 1
ATOM 545 C C . SER A 1 72 ? 18.401 33.476 24.904 1.00 34.41 72 SER A C 1
ATOM 547 O O . SER A 1 72 ? 18.445 34.691 24.703 1.00 34.41 72 SER A O 1
ATOM 549 N N . THR A 1 73 ? 18.047 32.610 23.956 1.00 36.66 73 THR A N 1
ATOM 550 C CA . THR A 1 73 ? 17.561 33.036 22.639 1.00 36.66 73 THR A CA 1
ATOM 551 C C . THR A 1 73 ? 16.041 33.040 22.664 1.00 36.66 73 THR A C 1
ATOM 553 O O . THR A 1 73 ? 15.400 31.996 22.584 1.00 36.66 73 THR A O 1
ATOM 556 N N . ARG A 1 74 ? 15.451 34.230 22.792 1.00 36.53 74 ARG A N 1
ATOM 557 C CA . ARG A 1 74 ? 14.001 34.425 22.729 1.00 36.53 74 ARG A CA 1
ATOM 558 C C . ARG A 1 74 ? 13.595 34.658 21.274 1.00 36.53 74 ARG A C 1
ATOM 560 O O . ARG A 1 74 ? 13.812 35.746 20.748 1.00 36.53 74 ARG A O 1
ATOM 567 N N . VAL A 1 75 ? 13.008 33.655 20.626 1.00 36.53 75 VAL A N 1
ATOM 568 C CA . VAL A 1 75 ? 12.377 33.822 19.307 1.00 36.53 75 VAL A CA 1
ATOM 569 C C . VAL A 1 75 ? 10.939 34.280 19.540 1.00 36.53 75 VAL A C 1
ATOM 571 O O . VAL A 1 75 ? 10.093 33.500 19.962 1.00 36.53 75 VAL A O 1
ATOM 574 N N . VAL A 1 76 ? 10.674 35.572 19.338 1.00 34.19 76 VAL A N 1
ATOM 575 C CA . VAL A 1 76 ? 9.317 36.134 19.393 1.00 34.19 76 VAL A CA 1
ATOM 576 C C . VAL A 1 76 ? 8.780 36.177 17.966 1.00 34.19 76 VAL A C 1
ATOM 578 O O . VAL A 1 76 ? 9.269 36.960 17.152 1.00 34.19 76 VAL A O 1
ATOM 581 N N . ALA A 1 77 ? 7.798 35.330 17.652 1.00 36.66 77 ALA A N 1
ATOM 582 C CA . ALA A 1 77 ? 7.044 35.442 16.408 1.00 36.66 77 ALA A CA 1
ATOM 583 C C . ALA A 1 77 ? 6.256 36.766 16.399 1.00 36.66 77 ALA A C 1
ATOM 585 O O . ALA A 1 77 ? 5.720 37.200 17.419 1.00 36.66 77 ALA A O 1
ATOM 586 N N . THR A 1 78 ? 6.247 37.446 15.255 1.00 29.73 78 THR A N 1
ATOM 587 C CA . THR A 1 78 ? 5.611 38.756 15.064 1.00 29.73 78 THR A CA 1
ATOM 588 C C . THR A 1 78 ? 4.082 38.611 15.113 1.00 29.73 78 THR A C 1
ATOM 590 O O . THR A 1 78 ? 3.566 37.659 14.528 1.00 29.73 78 THR A O 1
ATOM 593 N N . PRO A 1 79 ? 3.330 39.519 15.767 1.00 32.50 79 PRO A N 1
ATOM 594 C CA . PRO A 1 79 ? 1.875 39.417 15.816 1.00 32.50 79 PRO A CA 1
ATOM 595 C C . PRO A 1 79 ? 1.275 39.665 14.427 1.00 32.50 79 PRO A C 1
ATOM 597 O O . PRO A 1 79 ? 1.316 40.780 13.904 1.00 32.50 79 PRO A O 1
ATOM 600 N N . VAL A 1 80 ? 0.713 38.611 13.839 1.00 34.72 80 VAL A N 1
ATOM 601 C CA . VAL A 1 80 ? -0.209 38.691 12.704 1.00 34.72 80 VAL A CA 1
ATOM 602 C C . VAL A 1 80 ? -1.568 39.130 13.254 1.00 34.72 80 VAL A C 1
ATOM 604 O O . VAL A 1 80 ? -1.996 38.675 14.312 1.00 34.72 80 VAL A O 1
ATOM 607 N N . THR A 1 81 ? -2.238 40.056 12.573 1.00 35.81 81 THR A N 1
ATOM 608 C CA . THR A 1 81 ? -3.603 40.497 12.894 1.00 35.81 81 THR A CA 1
ATOM 609 C C . THR A 1 81 ? -4.545 39.291 12.937 1.00 35.81 81 THR A C 1
ATOM 611 O O . THR A 1 81 ? -4.801 38.679 11.903 1.00 35.81 81 THR A O 1
ATOM 614 N N . ALA A 1 82 ? -5.011 38.937 14.136 1.00 40.38 82 ALA A N 1
ATOM 615 C CA . ALA A 1 82 ? -5.771 37.723 14.407 1.00 40.38 82 ALA A CA 1
ATOM 616 C C . ALA A 1 82 ? -7.182 37.767 13.792 1.00 40.38 82 ALA A C 1
ATOM 618 O O . ALA A 1 82 ? -8.000 38.609 14.164 1.00 40.38 82 ALA A O 1
ATOM 619 N N . ASN A 1 83 ? -7.467 36.827 12.888 1.00 48.91 83 ASN A N 1
ATOM 620 C CA . ASN A 1 83 ? -8.827 36.332 12.667 1.00 48.91 83 ASN A CA 1
ATOM 621 C C . ASN A 1 83 ? -9.185 35.387 13.832 1.00 48.91 83 ASN A C 1
ATOM 623 O O . ASN A 1 83 ? -8.333 34.624 14.278 1.00 48.91 83 ASN A O 1
ATOM 627 N N . ASP A 1 84 ? -10.427 35.436 14.326 1.00 60.91 84 ASP A N 1
ATOM 628 C CA . ASP A 1 84 ? -10.887 34.772 15.572 1.00 60.91 84 ASP A CA 1
ATOM 629 C C . ASP A 1 84 ? -10.918 33.220 15.505 1.00 60.91 84 ASP A C 1
ATOM 631 O O . ASP A 1 84 ? -11.206 32.571 16.511 1.00 60.91 84 ASP A O 1
ATOM 635 N N . ASP A 1 85 ? -10.545 32.628 14.360 1.00 72.62 85 ASP A N 1
ATOM 636 C CA . ASP A 1 85 ? -10.627 31.183 14.075 1.00 72.62 85 ASP A CA 1
ATOM 637 C C . ASP A 1 85 ? -9.268 30.457 13.982 1.00 72.62 85 ASP A C 1
ATOM 639 O O . ASP A 1 85 ? -9.221 29.256 13.722 1.00 72.62 85 ASP A O 1
ATOM 643 N N . THR A 1 86 ? -8.133 31.135 14.183 1.00 72.81 86 THR A N 1
ATOM 644 C CA . THR A 1 86 ? -6.814 30.488 14.031 1.00 72.81 86 THR A CA 1
ATOM 645 C C . THR A 1 86 ? -6.349 29.788 15.309 1.00 72.81 86 THR A C 1
ATOM 647 O O . THR A 1 86 ? -6.354 30.392 16.383 1.00 72.81 86 THR A O 1
ATOM 650 N N . VAL A 1 87 ? -5.868 28.547 15.181 1.00 87.44 87 VAL A N 1
ATOM 651 C CA . VAL A 1 87 ? -5.130 27.834 16.239 1.00 87.44 87 VAL A CA 1
ATOM 652 C C . VAL A 1 87 ? -3.815 28.569 16.513 1.00 87.44 87 VAL A C 1
ATOM 654 O O . VAL A 1 87 ? -3.013 28.775 15.603 1.00 87.44 87 VAL A O 1
ATOM 657 N N . GLU A 1 88 ? -3.581 28.965 17.764 1.00 90.31 88 GLU A N 1
ATOM 658 C CA . GLU A 1 88 ? -2.342 29.637 18.174 1.00 90.31 88 GLU A CA 1
ATOM 659 C C . GLU A 1 88 ? -1.383 28.619 18.796 1.00 90.31 88 GLU A C 1
ATOM 661 O O . GLU A 1 88 ? -1.739 27.926 19.751 1.00 90.31 88 GLU A O 1
ATOM 666 N N . ARG A 1 89 ? -0.156 28.535 18.271 1.00 92.00 89 ARG A N 1
ATOM 667 C CA . ARG A 1 89 ? 0.890 27.639 18.777 1.00 92.00 89 ARG A CA 1
ATOM 668 C C . ARG A 1 89 ? 2.126 28.435 19.184 1.00 92.00 89 ARG A C 1
ATOM 670 O O . ARG A 1 89 ? 2.715 29.134 18.362 1.00 92.00 89 ARG A O 1
ATOM 677 N N . ARG A 1 90 ? 2.554 28.292 20.439 1.00 90.50 90 ARG A N 1
ATOM 678 C CA . ARG A 1 90 ? 3.763 28.915 20.998 1.00 90.50 90 ARG A CA 1
ATOM 679 C C . ARG A 1 90 ? 4.715 27.841 21.507 1.00 90.50 90 ARG A C 1
ATOM 681 O O . ARG A 1 90 ? 4.282 26.886 22.137 1.00 90.50 90 ARG A O 1
ATOM 688 N N . VAL A 1 91 ? 6.009 28.017 21.248 1.00 92.25 91 VAL A N 1
ATOM 689 C CA . VAL A 1 91 ? 7.061 27.099 21.702 1.00 92.25 91 VAL A CA 1
ATOM 690 C C . VAL A 1 91 ? 8.101 27.878 22.499 1.00 92.25 91 VAL A C 1
ATOM 692 O O . VAL A 1 91 ? 8.741 28.780 21.958 1.00 92.25 91 VAL A O 1
ATOM 695 N N . GLU A 1 92 ? 8.287 27.528 23.768 1.00 93.25 92 GLU A N 1
ATOM 696 C CA . GLU A 1 92 ? 9.357 28.044 24.621 1.00 93.25 92 GLU A CA 1
ATOM 697 C C . GLU A 1 92 ? 10.445 26.993 24.811 1.00 93.25 92 GLU A C 1
ATOM 699 O O . GLU A 1 92 ? 10.170 25.804 24.928 1.00 93.25 92 GLU A O 1
ATOM 704 N N . ARG A 1 93 ? 11.704 27.433 24.803 1.00 93.00 93 ARG A N 1
ATOM 705 C CA . ARG A 1 93 ? 12.883 26.567 24.881 1.00 93.00 93 ARG A CA 1
ATOM 706 C C . ARG A 1 93 ? 13.821 27.095 25.958 1.00 93.00 93 ARG A C 1
ATOM 708 O O . ARG A 1 93 ? 14.232 28.254 25.889 1.00 93.00 93 ARG A O 1
ATOM 715 N N . THR A 1 94 ? 14.188 26.243 26.909 1.00 95.31 94 THR A N 1
ATOM 716 C CA . THR A 1 94 ? 15.067 26.584 28.033 1.00 95.31 94 THR A CA 1
ATOM 717 C C . THR A 1 94 ? 16.158 25.530 28.172 1.00 95.31 94 THR A C 1
ATOM 719 O O . THR A 1 94 ? 15.865 24.360 28.392 1.00 95.31 94 THR A O 1
ATOM 722 N N . TYR A 1 95 ? 17.421 25.941 28.041 1.00 93.44 95 TYR A N 1
ATOM 723 C CA . TYR A 1 95 ? 18.562 25.064 28.306 1.00 93.44 95 TYR A CA 1
ATOM 724 C C . TYR A 1 95 ? 18.859 25.022 29.801 1.00 93.44 95 TYR A C 1
ATOM 726 O O . TYR A 1 95 ? 19.087 26.060 30.428 1.00 93.44 95 TYR A O 1
ATOM 734 N N . GLU A 1 96 ? 18.898 23.815 30.346 1.00 93.75 96 GLU A N 1
ATOM 735 C CA . GLU A 1 96 ? 19.208 23.568 31.744 1.00 93.75 96 GLU A CA 1
ATOM 736 C C . GLU A 1 96 ? 20.731 23.542 31.984 1.00 93.75 96 GLU A C 1
ATOM 738 O O . GLU A 1 96 ? 21.520 23.304 31.061 1.00 93.75 96 GLU A O 1
ATOM 743 N N . PRO A 1 97 ? 21.197 23.757 33.229 1.00 92.44 97 PRO A N 1
ATOM 744 C CA . PRO A 1 97 ? 22.624 23.719 33.558 1.00 92.44 97 PRO A CA 1
ATOM 745 C C . PRO A 1 97 ? 23.315 22.379 33.260 1.00 92.44 97 PRO A C 1
ATOM 747 O O . PRO A 1 97 ? 24.531 22.353 33.061 1.00 92.44 97 PRO A O 1
ATOM 750 N N . ASP A 1 98 ? 22.559 21.277 33.237 1.00 91.50 98 ASP A N 1
ATOM 751 C CA . ASP A 1 98 ? 23.047 19.935 32.894 1.00 91.50 98 ASP A CA 1
ATOM 752 C C . ASP A 1 98 ? 23.221 19.723 31.375 1.00 91.50 98 ASP A C 1
ATOM 754 O O . ASP A 1 98 ? 23.779 18.711 30.956 1.00 91.50 98 ASP A O 1
ATOM 758 N N . GLY A 1 99 ? 22.822 20.701 30.556 1.00 91.69 99 GLY A N 1
ATOM 759 C CA . GLY A 1 99 ? 22.872 20.650 29.097 1.00 91.69 99 GLY A CA 1
ATOM 760 C C . GLY A 1 99 ? 21.603 20.103 28.444 1.00 91.69 99 GLY A C 1
ATOM 761 O O . GLY A 1 99 ? 21.520 20.156 27.219 1.00 91.69 99 GLY A O 1
ATOM 762 N N . SER A 1 100 ? 20.630 19.616 29.222 1.00 93.38 100 SER A N 1
ATOM 763 C CA . SER A 1 100 ? 19.325 19.203 28.697 1.00 93.38 100 SER A CA 1
ATOM 764 C C . SER A 1 100 ? 18.507 20.405 28.204 1.00 93.38 100 SER A C 1
ATOM 766 O O . SER A 1 100 ? 18.739 21.549 28.608 1.00 93.38 100 SER A O 1
ATOM 768 N N . LEU A 1 101 ? 17.563 20.152 27.297 1.00 94.88 101 LEU A N 1
ATOM 769 C CA . LEU A 1 101 ? 16.670 21.157 26.728 1.00 94.88 101 LEU A CA 1
ATOM 770 C C . LEU A 1 101 ? 15.231 20.888 27.177 1.00 94.88 101 LEU A C 1
ATOM 772 O O . LEU A 1 101 ? 14.628 19.882 26.806 1.00 94.88 101 LEU A O 1
ATOM 776 N N . SER A 1 102 ? 14.677 21.816 27.950 1.00 94.81 102 SER A N 1
ATOM 777 C CA . SER A 1 102 ? 13.261 21.854 28.307 1.00 94.81 102 SER A CA 1
ATOM 778 C C . SER A 1 102 ? 12.497 22.608 27.214 1.00 94.81 102 SER A C 1
ATOM 780 O O . SER A 1 102 ? 12.831 23.758 26.910 1.00 94.81 102 SER A O 1
ATOM 782 N N . VAL A 1 103 ? 11.485 21.982 26.611 1.00 93.81 103 VAL A N 1
ATOM 783 C CA . VAL A 1 103 ? 10.624 22.611 25.595 1.00 93.81 103 VAL A CA 1
ATOM 784 C C . VAL A 1 103 ? 9.187 22.620 26.093 1.00 93.81 103 VAL A C 1
ATOM 786 O O . VAL A 1 103 ? 8.648 21.569 26.413 1.00 93.81 103 VAL A O 1
ATOM 789 N N . GLU A 1 104 ? 8.557 23.788 26.137 1.00 95.81 104 GLU A N 1
ATOM 790 C CA . GLU A 1 104 ? 7.133 23.934 26.442 1.00 95.81 104 GLU A CA 1
ATOM 791 C C . GLU A 1 104 ? 6.392 24.334 25.163 1.00 95.81 104 GLU A C 1
ATOM 793 O O . GLU A 1 104 ? 6.674 25.378 24.572 1.00 95.81 104 GLU A O 1
ATOM 798 N N . VAL A 1 105 ? 5.459 23.499 24.709 1.00 93.38 105 VAL A N 1
ATOM 799 C CA . VAL A 1 105 ? 4.600 23.772 23.552 1.00 93.38 105 VAL A CA 1
ATOM 800 C C . VAL A 1 105 ? 3.193 24.057 24.056 1.00 93.38 105 VAL A C 1
ATOM 802 O O . VAL A 1 105 ? 2.542 23.188 24.628 1.00 93.38 105 VAL A O 1
ATOM 805 N N . VAL A 1 106 ? 2.709 25.273 23.825 1.00 94.25 106 VAL A N 1
ATOM 806 C CA . VAL A 1 106 ? 1.352 25.699 24.171 1.00 94.25 106 VAL A CA 1
ATOM 807 C C . VAL A 1 106 ? 0.541 25.825 22.890 1.00 94.25 106 VAL A C 1
ATOM 809 O O . VAL A 1 106 ? 0.846 26.664 22.042 1.00 94.25 106 VAL A O 1
ATOM 812 N N . THR A 1 107 ? -0.504 25.012 22.764 1.00 93.94 107 THR A N 1
ATOM 813 C CA . THR A 1 107 ? -1.439 25.030 21.636 1.00 93.94 107 THR A CA 1
ATOM 814 C C . THR A 1 107 ? -2.816 25.445 22.136 1.00 93.94 107 THR A C 1
ATOM 816 O O . THR A 1 107 ? -3.398 24.782 22.993 1.00 93.94 107 THR A O 1
ATOM 819 N N . THR A 1 108 ? -3.343 26.549 21.610 1.00 93.50 108 THR A N 1
ATOM 820 C CA . THR A 1 108 ? -4.698 27.031 21.898 1.00 93.50 108 THR A CA 1
ATOM 821 C C . THR A 1 108 ? -5.588 26.740 20.701 1.00 93.50 108 THR A C 1
ATOM 823 O O . THR A 1 108 ? -5.348 27.248 19.607 1.00 93.50 108 THR A O 1
ATOM 826 N N . THR A 1 109 ? -6.609 25.915 20.914 1.00 90.88 109 THR A N 1
ATOM 827 C CA . THR A 1 109 ? -7.595 25.550 19.888 1.00 90.88 109 THR A CA 1
ATOM 828 C C . THR A 1 109 ? -8.427 26.751 19.438 1.00 90.88 109 THR A C 1
ATOM 830 O O . THR A 1 109 ? -8.555 27.755 20.151 1.00 90.88 109 THR A O 1
ATOM 833 N N . ALA A 1 110 ? -9.010 26.629 18.243 1.00 89.69 110 ALA A N 1
ATOM 834 C CA . ALA A 1 110 ? -9.992 27.581 17.746 1.00 89.69 110 ALA A CA 1
ATOM 835 C C . ALA A 1 110 ? -11.183 27.694 18.712 1.00 89.69 110 ALA A C 1
ATOM 837 O O . ALA A 1 110 ? -11.488 26.783 19.490 1.00 89.69 110 ALA A O 1
ATOM 838 N N . ARG A 1 111 ? -11.857 28.843 18.677 1.00 86.69 111 ARG A N 1
ATOM 839 C CA . ARG A 1 111 ? -13.003 29.108 19.543 1.00 86.69 111 ARG A CA 1
ATOM 840 C C . ARG A 1 111 ? -14.139 28.132 19.227 1.00 86.69 111 ARG A C 1
ATOM 842 O O . ARG A 1 111 ? -14.590 28.048 18.091 1.00 86.69 111 ARG A O 1
ATOM 849 N N . ARG A 1 112 ? -14.635 27.420 20.240 1.00 88.00 112 ARG A N 1
ATOM 850 C CA . ARG A 1 112 ? -15.836 26.584 20.105 1.00 88.00 112 ARG A CA 1
ATOM 851 C C . ARG A 1 112 ? -17.087 27.455 19.970 1.00 88.00 112 ARG A C 1
ATOM 853 O O . ARG A 1 112 ? -17.085 28.629 20.341 1.00 88.00 112 ARG A O 1
ATOM 860 N N . ALA A 1 113 ? -18.185 26.865 19.492 1.00 86.81 113 ALA A N 1
ATOM 861 C CA . ALA A 1 113 ? -19.466 27.559 19.311 1.00 86.81 113 ALA A CA 1
ATOM 862 C C . ALA A 1 113 ? -20.028 28.183 20.608 1.00 86.81 113 ALA A C 1
ATOM 864 O O . ALA A 1 113 ? -20.768 29.162 20.556 1.00 86.81 113 ALA A O 1
ATOM 865 N N . ASP A 1 114 ? -19.657 27.646 21.774 1.00 88.75 114 ASP A N 1
ATOM 866 C CA . ASP A 1 114 ? -20.024 28.173 23.096 1.00 88.75 114 ASP A CA 1
ATOM 867 C C . ASP A 1 114 ? -19.109 29.312 23.586 1.00 88.75 114 ASP A C 1
ATOM 869 O O . ASP A 1 114 ? -19.310 29.864 24.668 1.00 88.75 114 ASP A O 1
ATOM 873 N N . GLY A 1 115 ? -18.105 29.677 22.787 1.00 88.31 115 GLY A N 1
ATOM 874 C CA . GLY A 1 115 ? -17.114 30.702 23.079 1.00 88.31 115 GLY A CA 1
ATOM 875 C C . GLY A 1 115 ? -15.908 30.234 23.897 1.00 88.31 115 GLY A C 1
ATOM 876 O O . GLY A 1 115 ? -15.015 31.061 24.116 1.00 88.31 115 GLY A O 1
ATOM 877 N N . SER A 1 116 ? -15.865 28.974 24.350 1.00 90.75 116 SER A N 1
ATOM 878 C CA . SER A 1 116 ? -14.732 28.410 25.093 1.00 90.75 116 SER A CA 1
ATOM 879 C C . SER A 1 116 ? -13.557 28.068 24.176 1.00 90.75 116 SER A C 1
ATOM 881 O O . SER A 1 116 ? -13.692 27.977 22.952 1.00 90.75 116 SER A O 1
ATOM 883 N N . ARG A 1 117 ? -12.375 27.910 24.774 1.00 94.00 117 ARG A N 1
ATOM 884 C CA . ARG A 1 117 ? -11.158 27.461 24.089 1.00 94.00 117 ARG A CA 1
ATOM 885 C C . ARG A 1 117 ? -10.466 26.406 24.930 1.00 94.00 117 ARG A C 1
ATOM 887 O O . ARG A 1 117 ? -10.467 26.488 26.153 1.00 94.00 117 ARG A O 1
ATOM 894 N N . GLU A 1 118 ? -9.839 25.446 24.285 1.00 94.62 118 GLU A N 1
ATOM 895 C CA . GLU A 1 118 ? -8.988 24.465 24.947 1.00 94.62 118 GLU A CA 1
ATOM 896 C C . GLU A 1 118 ? -7.518 24.836 24.752 1.00 94.62 118 GLU A C 1
ATOM 898 O O . GLU A 1 118 ? -7.096 25.127 23.631 1.00 94.62 118 GLU A O 1
ATOM 903 N N . VAL A 1 119 ? -6.756 24.843 25.844 1.00 95.19 119 VAL A N 1
ATOM 904 C CA . VAL A 1 119 ? -5.306 25.051 25.851 1.00 95.19 119 VAL A CA 1
ATOM 905 C C . VAL A 1 119 ? -4.634 23.747 26.244 1.00 95.19 119 VAL A C 1
ATOM 907 O O . VAL A 1 119 ? -4.840 23.252 27.353 1.00 95.19 119 VAL A O 1
ATOM 910 N N . ARG A 1 120 ? -3.803 23.223 25.346 1.00 95.31 120 ARG A N 1
ATOM 911 C CA . ARG A 1 120 ? -2.946 22.057 25.562 1.00 95.31 120 ARG A CA 1
ATOM 912 C C . ARG A 1 120 ? -1.507 22.531 25.758 1.00 95.31 120 ARG A C 1
ATOM 914 O O . ARG A 1 120 ? -0.972 23.230 24.903 1.00 95.31 120 ARG A O 1
ATOM 921 N N . ILE A 1 121 ? -0.905 22.184 26.892 1.00 95.56 121 ILE A N 1
ATOM 922 C CA . ILE A 1 121 ? 0.477 22.512 27.261 1.00 95.56 121 ILE A CA 1
ATOM 923 C C . ILE A 1 121 ? 1.267 21.209 27.330 1.00 95.56 121 ILE A C 1
ATOM 925 O O . ILE A 1 121 ? 0.972 20.345 28.155 1.00 95.56 121 ILE A O 1
ATOM 929 N N . GLU A 1 122 ? 2.285 21.081 26.496 1.00 96.31 122 GLU A N 1
ATOM 930 C CA . GLU A 1 122 ? 3.152 19.909 26.418 1.00 96.31 122 GLU A CA 1
ATOM 931 C C . GLU A 1 122 ? 4.556 20.288 26.871 1.00 96.31 122 GLU A C 1
ATOM 933 O O . GLU A 1 122 ? 5.147 21.236 26.360 1.00 96.31 122 GLU A O 1
ATOM 938 N N . ASN A 1 123 ? 5.090 19.556 27.843 1.00 95.81 123 ASN A N 1
ATOM 939 C CA . ASN A 1 123 ? 6.425 19.774 28.379 1.00 95.81 123 ASN A CA 1
ATOM 940 C C . ASN A 1 123 ? 7.321 18.615 27.965 1.00 95.81 123 ASN A C 1
ATOM 942 O O . ASN A 1 123 ? 7.093 17.472 28.370 1.00 95.81 123 ASN A O 1
ATOM 946 N N . TYR A 1 124 ? 8.375 18.922 27.227 1.00 96.56 124 TYR A N 1
ATOM 947 C CA . TYR A 1 124 ? 9.380 17.973 26.785 1.00 96.56 124 TYR A CA 1
ATOM 948 C C . TYR A 1 124 ? 10.684 18.213 27.537 1.00 96.56 124 TYR A C 1
ATOM 950 O O . TYR A 1 124 ? 11.046 19.363 27.804 1.00 96.56 124 TYR A O 1
ATOM 958 N N . ARG A 1 125 ? 11.409 17.138 27.847 1.00 96.56 125 ARG A N 1
ATOM 959 C CA . ARG A 1 125 ? 12.762 17.215 28.404 1.00 96.56 125 ARG A CA 1
ATOM 960 C C . ARG A 1 125 ? 13.701 16.354 27.575 1.00 96.56 125 ARG A C 1
ATOM 962 O O . ARG A 1 125 ? 13.660 15.131 27.652 1.00 96.56 125 ARG A O 1
ATOM 969 N N . ILE A 1 126 ? 14.553 17.014 26.805 1.00 95.56 126 ILE A N 1
ATOM 970 C CA . ILE A 1 126 ? 15.471 16.377 25.865 1.00 95.56 126 ILE A CA 1
ATOM 971 C C . ILE A 1 126 ? 16.852 16.280 26.526 1.00 95.56 126 ILE A C 1
ATOM 973 O O . ILE A 1 126 ? 17.374 17.312 26.964 1.00 95.56 126 ILE A O 1
ATOM 977 N N . PRO A 1 127 ? 17.460 15.087 26.625 1.00 95.75 127 PRO A N 1
ATOM 978 C CA . PRO A 1 127 ? 18.820 14.910 27.126 1.00 95.75 127 PRO A CA 1
ATOM 979 C C . PRO A 1 127 ? 19.856 15.754 26.368 1.00 95.75 127 PRO A C 1
ATOM 981 O O . PRO A 1 127 ? 19.648 16.165 25.226 1.00 95.75 127 PRO A O 1
ATOM 984 N N . ALA A 1 128 ? 20.992 16.032 27.010 1.00 95.38 128 ALA A N 1
ATOM 985 C CA . ALA A 1 128 ? 22.012 16.931 26.464 1.00 95.38 128 ALA A CA 1
ATOM 986 C C . ALA A 1 128 ? 22.623 16.421 25.146 1.00 95.38 128 ALA A C 1
ATOM 988 O O . ALA A 1 128 ? 23.022 17.218 24.295 1.00 95.38 128 ALA A O 1
ATOM 989 N N . GLU A 1 129 ? 22.694 15.101 24.992 1.00 94.50 129 GLU A N 1
ATOM 990 C CA . GLU A 1 129 ? 23.158 14.393 23.802 1.00 94.50 129 GLU A CA 1
ATOM 991 C C . GLU A 1 129 ? 22.267 14.629 22.572 1.00 94.50 129 GLU A C 1
ATOM 993 O O . GLU A 1 129 ? 22.794 14.741 21.466 1.00 94.50 129 GLU A O 1
ATOM 998 N N . ASP A 1 130 ? 20.960 14.818 22.770 1.00 93.19 130 ASP A N 1
ATOM 999 C CA . ASP A 1 130 ? 19.969 14.933 21.692 1.00 93.19 130 ASP A CA 1
ATOM 1000 C C . ASP A 1 130 ? 19.551 16.391 21.425 1.00 93.19 130 ASP A C 1
ATOM 1002 O O . ASP A 1 130 ? 19.078 16.739 20.340 1.00 93.19 130 ASP A O 1
ATOM 1006 N N . ALA A 1 131 ? 19.771 17.287 22.395 1.00 90.75 131 ALA A N 1
ATOM 1007 C CA . ALA A 1 131 ? 19.341 18.686 22.339 1.00 90.75 131 ALA A CA 1
ATOM 1008 C C . ALA A 1 131 ? 19.906 19.470 21.135 1.00 90.75 131 ALA A C 1
ATOM 1010 O O . ALA A 1 131 ? 19.259 20.398 20.644 1.00 90.75 131 ALA A O 1
ATOM 1011 N N . TRP A 1 132 ? 21.088 19.094 20.629 1.00 83.94 132 TRP A N 1
ATOM 1012 C CA . TRP A 1 132 ? 21.728 19.766 19.490 1.00 83.94 132 TRP A CA 1
ATOM 1013 C C . TRP A 1 132 ? 20.979 19.582 18.164 1.00 83.94 132 TRP A C 1
ATOM 1015 O O . TRP A 1 132 ? 21.014 20.485 17.330 1.00 83.94 132 TRP A O 1
ATOM 1025 N N . GLY A 1 133 ? 20.282 18.457 17.968 1.00 81.75 133 GLY A N 1
ATOM 1026 C CA . GLY A 1 133 ? 19.546 18.171 16.728 1.00 81.75 133 GLY A CA 1
ATOM 1027 C C . GLY A 1 133 ? 18.207 18.910 16.601 1.00 81.75 133 GLY A C 1
ATOM 1028 O O . GLY A 1 133 ? 17.646 18.998 15.512 1.00 81.75 133 GLY A O 1
ATOM 1029 N N . LEU A 1 134 ? 17.696 19.468 17.703 1.00 80.06 134 LEU A N 1
ATOM 1030 C CA . LEU A 1 134 ? 16.362 20.081 17.803 1.00 80.06 134 LEU A CA 1
ATOM 1031 C C . LEU A 1 134 ? 16.382 21.621 17.777 1.00 80.06 134 LEU A C 1
ATOM 1033 O O . LEU A 1 134 ? 15.352 22.271 17.986 1.00 80.06 134 LEU A O 1
ATOM 1037 N N . ALA A 1 135 ? 17.539 22.221 17.477 1.00 67.62 135 ALA A N 1
ATOM 1038 C CA . ALA A 1 135 ? 17.704 23.672 17.377 1.00 67.62 135 ALA A CA 1
ATOM 1039 C C . ALA A 1 135 ? 16.922 24.306 16.203 1.00 67.62 135 ALA A C 1
ATOM 1041 O O . ALA A 1 135 ? 16.593 25.492 16.261 1.00 67.62 135 ALA A O 1
ATOM 1042 N N . ASP A 1 136 ? 16.551 23.517 15.190 1.00 72.56 136 ASP A N 1
ATOM 1043 C CA . ASP A 1 136 ? 15.968 23.989 13.921 1.00 72.56 136 ASP A CA 1
ATOM 1044 C C . ASP A 1 136 ? 14.454 24.270 13.973 1.00 72.56 136 ASP A C 1
ATOM 1046 O O . ASP A 1 136 ? 13.799 24.427 12.946 1.00 72.56 136 ASP A O 1
ATOM 1050 N N . GLY A 1 137 ? 13.851 24.315 15.162 1.00 71.94 137 GLY A N 1
ATOM 1051 C CA . GLY A 1 137 ? 12.435 24.662 15.304 1.00 71.94 137 GLY A CA 1
ATOM 1052 C C . GLY A 1 137 ? 11.456 23.489 15.187 1.00 71.94 137 GLY A C 1
ATOM 1053 O O . GLY A 1 137 ? 10.264 23.700 15.412 1.00 71.94 137 GLY A O 1
ATOM 1054 N N . ARG A 1 138 ? 11.932 22.265 14.920 1.00 78.69 138 ARG A N 1
ATOM 1055 C CA . ARG A 1 138 ? 11.095 21.051 14.922 1.00 78.69 138 ARG A CA 1
ATOM 1056 C C . ARG A 1 138 ? 10.502 20.790 16.312 1.00 78.69 138 ARG A C 1
ATOM 1058 O O . ARG A 1 138 ? 11.052 21.223 17.331 1.00 78.69 138 ARG A O 1
ATOM 1065 N N . SER A 1 139 ? 9.352 20.119 16.331 1.00 80.19 139 SER A N 1
ATOM 1066 C CA . SER A 1 139 ? 8.740 19.650 17.580 1.00 80.19 139 SER A CA 1
ATOM 1067 C C . SER A 1 139 ? 9.545 18.453 18.089 1.00 80.19 139 SER A C 1
ATOM 1069 O O . SER A 1 139 ? 9.955 17.644 17.255 1.00 80.19 139 SER A O 1
ATOM 1071 N N . PRO A 1 140 ? 9.818 18.341 19.398 1.00 90.00 140 PRO A N 1
ATOM 1072 C CA . PRO A 1 140 ? 10.418 17.130 19.950 1.00 90.00 140 PRO A CA 1
ATOM 1073 C C . PRO A 1 140 ? 9.480 15.935 19.732 1.00 90.00 140 PRO A C 1
ATOM 1075 O O . PRO A 1 140 ? 8.266 16.128 19.699 1.00 90.00 140 PRO A O 1
ATOM 1078 N N . GLY A 1 141 ? 10.035 14.732 19.571 1.00 90.25 141 GLY A N 1
ATOM 1079 C CA . GLY A 1 141 ? 9.239 13.506 19.515 1.00 90.25 141 GLY A CA 1
ATOM 1080 C C . GLY A 1 141 ? 8.582 13.175 20.861 1.00 90.25 141 GLY A C 1
ATOM 1081 O O . GLY A 1 141 ? 8.999 13.678 21.915 1.00 90.25 141 GLY A O 1
ATOM 1082 N N . ASP A 1 142 ? 7.552 12.328 20.822 1.00 92.50 142 ASP A N 1
ATOM 1083 C CA . ASP A 1 142 ? 6.770 11.911 21.995 1.00 92.50 142 ASP A CA 1
ATOM 1084 C C . ASP A 1 142 ? 7.623 11.172 23.039 1.00 92.50 142 ASP A C 1
ATOM 1086 O O . ASP A 1 142 ? 7.307 11.186 24.228 1.00 92.50 142 ASP A O 1
ATOM 1090 N N . GLU A 1 143 ? 8.759 10.600 22.636 1.00 92.38 143 GLU A N 1
ATOM 1091 C CA . GLU A 1 143 ? 9.736 9.972 23.526 1.00 92.38 143 GLU A CA 1
ATOM 1092 C C . GLU A 1 143 ? 10.339 10.941 24.560 1.00 92.38 143 GLU A C 1
ATOM 1094 O O . GLU A 1 143 ? 10.788 10.509 25.624 1.00 92.38 143 GLU A O 1
ATOM 1099 N N . TYR A 1 144 ? 10.310 12.251 24.290 1.00 93.81 144 TYR A N 1
ATOM 1100 C CA . TYR A 1 144 ? 10.780 13.289 25.212 1.00 93.81 144 TYR A CA 1
ATOM 1101 C C . TYR A 1 144 ? 9.648 13.944 26.010 1.00 93.81 144 TYR A C 1
ATOM 1103 O O . TYR A 1 144 ? 9.915 14.828 26.834 1.00 93.81 144 TYR A O 1
ATOM 1111 N N . LEU A 1 145 ? 8.389 13.559 25.773 1.00 95.56 145 LEU A N 1
ATOM 1112 C CA . LEU A 1 145 ? 7.222 14.163 26.402 1.00 95.56 145 LEU A CA 1
ATOM 1113 C C . LEU A 1 145 ? 7.134 13.748 27.873 1.00 95.56 145 LEU A C 1
ATOM 1115 O O . LEU A 1 145 ? 6.878 12.600 28.225 1.00 95.56 145 LEU A O 1
ATOM 1119 N N . THR A 1 146 ? 7.324 14.714 28.765 1.00 95.50 146 THR A N 1
ATOM 1120 C CA . THR A 1 146 ? 7.298 14.470 30.214 1.00 95.50 146 THR A CA 1
ATOM 1121 C C . THR A 1 146 ? 5.937 14.735 30.837 1.00 95.50 146 THR A C 1
ATOM 1123 O O . THR A 1 146 ? 5.602 14.138 31.863 1.00 95.50 146 THR A O 1
ATOM 1126 N N . ARG A 1 147 ? 5.156 15.660 30.265 1.00 95.75 147 ARG A N 1
ATOM 1127 C CA . ARG A 1 147 ? 3.871 16.073 30.834 1.00 95.75 147 ARG A CA 1
ATOM 1128 C C . ARG A 1 147 ? 2.982 16.761 29.806 1.00 95.75 147 ARG A C 1
ATOM 1130 O O . ARG A 1 147 ? 3.430 17.685 29.135 1.00 95.75 147 ARG A O 1
ATOM 1137 N N . VAL A 1 148 ? 1.702 16.395 29.796 1.00 94.50 148 VAL A N 1
ATOM 1138 C CA . VAL A 1 148 ? 0.638 17.111 29.078 1.00 94.50 148 VAL A CA 1
ATOM 1139 C C . VAL A 1 148 ? -0.354 17.672 30.091 1.00 94.50 148 VAL A C 1
ATOM 1141 O O . VAL A 1 148 ? -0.799 16.965 30.995 1.00 94.50 148 VAL A O 1
ATOM 1144 N N . GLU A 1 149 ? -0.704 18.946 29.954 1.00 94.88 149 GLU A N 1
ATOM 1145 C CA . GLU A 1 149 ? -1.823 19.565 30.660 1.00 94.88 149 GLU A CA 1
ATOM 1146 C C . GLU A 1 149 ? -2.845 20.086 29.655 1.00 94.88 149 GLU A C 1
ATOM 1148 O O . GLU A 1 149 ? -2.499 20.818 28.733 1.00 94.88 149 GLU A O 1
ATOM 1153 N N . VAL A 1 150 ? -4.116 19.762 29.872 1.00 93.69 150 VAL A N 1
ATOM 1154 C CA . VAL A 1 150 ? -5.232 20.293 29.087 1.00 93.69 150 VAL A CA 1
ATOM 1155 C C . VAL A 1 150 ? -6.098 21.150 29.999 1.00 93.69 150 VAL A C 1
ATOM 1157 O O . VAL A 1 150 ? -6.489 20.720 31.087 1.00 93.69 150 VAL A O 1
ATOM 1160 N N . ARG A 1 151 ? -6.379 22.386 29.584 1.00 95.50 151 ARG A N 1
ATOM 1161 C CA . ARG A 1 151 ? -7.212 23.334 30.331 1.00 95.50 151 ARG A CA 1
ATOM 1162 C C . ARG A 1 151 ? -8.292 23.906 29.425 1.00 95.50 151 ARG A C 1
ATOM 1164 O O . ARG A 1 151 ? -7.997 24.410 28.348 1.00 95.50 151 ARG A O 1
ATOM 1171 N N . SER A 1 152 ? -9.535 23.890 29.898 1.00 92.50 152 SER A N 1
ATOM 1172 C CA . SER A 1 152 ? -10.629 24.612 29.247 1.00 92.50 152 SER A CA 1
ATOM 1173 C C . SER A 1 152 ? -10.685 26.046 29.771 1.00 92.50 152 SER A C 1
ATOM 1175 O O . SER A 1 152 ? -10.749 26.278 30.982 1.00 92.50 152 SER A O 1
ATOM 1177 N N . LEU A 1 153 ? -10.631 27.009 28.858 1.00 92.12 153 LEU A N 1
ATOM 1178 C CA . LEU A 1 153 ? -10.810 28.424 29.134 1.00 92.12 153 LEU A CA 1
ATOM 1179 C C . LEU A 1 153 ? -12.265 28.815 28.874 1.00 92.12 153 LEU A C 1
ATOM 1181 O O . LEU A 1 153 ? -12.763 28.622 27.760 1.00 92.12 153 LEU A O 1
ATOM 1185 N N . PRO A 1 154 ? -12.951 29.404 29.867 1.00 88.75 154 PRO A N 1
ATOM 1186 C CA . PRO A 1 154 ? -14.302 29.890 29.666 1.00 88.75 154 PRO A CA 1
ATOM 1187 C C . PRO A 1 154 ? -14.330 31.089 28.699 1.00 88.75 154 PRO A C 1
ATOM 1189 O O . PRO A 1 154 ? -13.316 31.775 28.515 1.00 88.75 154 PRO A O 1
ATOM 1192 N N . PRO A 1 155 ? -15.498 31.380 28.099 1.00 90.38 155 PRO A N 1
ATOM 1193 C CA . PRO A 1 155 ? -15.637 32.452 27.123 1.00 90.38 155 PRO A CA 1
ATOM 1194 C C . PRO A 1 155 ? -15.158 33.808 27.654 1.00 90.38 155 PRO A C 1
ATOM 1196 O O . PRO A 1 155 ? -15.586 34.265 28.713 1.00 90.38 155 PRO A O 1
ATOM 1199 N N . GLY A 1 156 ? -14.285 34.474 26.893 1.00 83.38 156 GLY A N 1
ATOM 1200 C CA . GLY A 1 156 ? -13.818 35.835 27.186 1.00 83.38 156 GLY A CA 1
ATOM 1201 C C . GLY A 1 156 ? -12.576 35.936 28.078 1.00 83.38 156 GLY A C 1
ATOM 1202 O O . GLY A 1 156 ? -12.128 37.050 28.345 1.00 83.38 156 GLY A O 1
ATOM 1203 N N . VAL A 1 157 ? -11.988 34.815 28.510 1.00 84.56 157 VAL A N 1
ATOM 1204 C CA . VAL A 1 157 ? -10.681 34.822 29.185 1.00 84.56 157 VAL A CA 1
ATOM 1205 C C . VAL A 1 157 ? -9.570 34.910 28.141 1.00 84.56 157 VAL A C 1
ATOM 1207 O O . VAL A 1 157 ? -9.373 33.991 27.351 1.00 84.56 157 VAL A O 1
ATOM 1210 N N . VAL A 1 158 ? -8.837 36.023 28.148 1.00 75.00 158 VAL A N 1
ATOM 1211 C CA . VAL A 1 158 ? -7.599 36.177 27.376 1.00 75.00 158 VAL A CA 1
ATOM 1212 C C . VAL A 1 158 ? -6.452 35.638 28.223 1.00 75.00 158 VAL A C 1
ATOM 1214 O O . VAL A 1 158 ? -6.299 36.035 29.380 1.00 75.00 158 VAL A O 1
ATOM 1217 N N . VAL A 1 159 ? -5.656 34.725 27.669 1.00 71.81 159 VAL A N 1
ATOM 1218 C CA . VAL A 1 159 ? -4.446 34.240 28.339 1.00 71.81 159 VAL A CA 1
ATOM 1219 C C . VAL A 1 159 ? -3.385 35.328 28.241 1.00 71.81 159 VAL A C 1
ATOM 1221 O O . VAL A 1 159 ? -2.820 35.559 27.176 1.00 71.81 159 VAL A O 1
ATOM 1224 N N . ASP A 1 160 ? -3.136 36.029 29.345 1.00 62.00 160 ASP A N 1
ATOM 1225 C CA . ASP A 1 160 ? -2.023 36.970 29.431 1.00 62.00 160 ASP A CA 1
ATOM 1226 C C . ASP A 1 160 ? -0.748 36.201 29.805 1.00 62.00 160 ASP A C 1
ATOM 1228 O O . ASP A 1 160 ? -0.577 35.750 30.940 1.00 62.00 160 ASP A O 1
ATOM 1232 N N . PHE A 1 161 ? 0.143 36.008 28.832 1.00 60.41 161 PHE A N 1
ATOM 1233 C CA . PHE A 1 161 ? 1.403 35.273 28.994 1.00 60.41 161 PHE A CA 1
ATOM 1234 C C . PHE A 1 161 ? 2.508 36.145 29.618 1.00 60.41 161 PHE A C 1
ATOM 1236 O O . PHE A 1 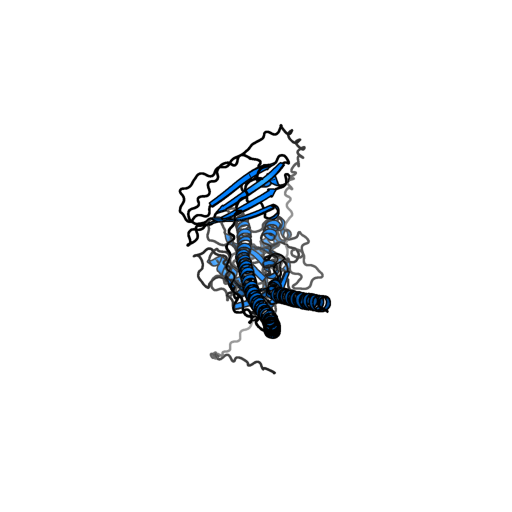161 ? 3.622 36.256 29.091 1.00 60.41 161 PHE A O 1
ATOM 1243 N N . GLY A 1 162 ? 2.183 36.802 30.730 1.00 39.25 162 GLY A N 1
ATOM 1244 C CA . GLY A 1 162 ? 3.087 37.666 31.478 1.00 39.25 162 GLY A CA 1
ATOM 1245 C C . GLY A 1 162 ? 4.189 36.893 32.214 1.00 39.25 162 GLY A C 1
ATOM 1246 O O . GLY A 1 162 ? 3.940 35.903 32.893 1.00 39.25 162 GLY A O 1
ATOM 1247 N N . THR A 1 163 ? 5.416 37.403 32.094 1.00 38.66 163 THR A N 1
ATOM 1248 C CA . THR A 1 163 ? 6.677 36.964 32.718 1.00 38.66 163 THR A CA 1
ATOM 1249 C C . THR A 1 163 ? 6.526 36.469 34.167 1.00 38.66 163 THR A C 1
ATOM 1251 O O . THR A 1 163 ? 6.294 37.262 35.082 1.00 38.66 163 THR A O 1
ATOM 1254 N N . THR A 1 164 ? 6.729 35.174 34.411 1.00 36.81 164 THR A N 1
ATOM 1255 C CA . THR A 1 164 ? 6.802 34.595 35.759 1.00 36.81 164 THR A CA 1
ATOM 1256 C C . THR A 1 164 ? 8.193 34.802 36.361 1.00 36.81 164 THR A C 1
ATOM 1258 O O . THR A 1 164 ? 9.151 34.097 36.060 1.00 36.81 164 THR A O 1
ATOM 1261 N N . ALA A 1 165 ? 8.309 35.779 37.262 1.00 31.53 165 ALA A N 1
ATOM 1262 C CA . ALA A 1 165 ? 9.383 35.808 38.249 1.00 31.53 165 ALA A CA 1
ATOM 1263 C C . ALA A 1 165 ? 9.071 34.794 39.361 1.00 31.53 165 ALA A C 1
ATOM 1265 O O . ALA A 1 165 ? 7.952 34.746 39.877 1.00 31.53 165 ALA A O 1
ATOM 1266 N N . SER A 1 166 ? 10.069 33.990 39.737 1.00 36.12 166 SER A N 1
ATOM 1267 C CA . SER A 1 166 ? 9.963 33.003 40.810 1.00 36.12 166 SER A CA 1
ATOM 1268 C C . SER A 1 166 ? 9.517 33.662 42.117 1.00 36.12 166 SER A C 1
ATOM 1270 O O . SER A 1 166 ? 10.182 34.576 42.609 1.00 36.12 166 SER A O 1
ATOM 1272 N N . SER A 1 167 ? 8.447 33.159 42.728 1.00 29.89 167 SER A N 1
ATOM 1273 C CA . SER A 1 167 ? 8.171 33.418 44.138 1.00 29.89 167 SER A CA 1
ATOM 1274 C C . SER A 1 167 ? 7.873 32.104 44.848 1.00 29.89 167 SER A C 1
ATOM 1276 O O . SER A 1 167 ? 6.954 31.361 44.517 1.00 29.89 167 SER A O 1
ATOM 1278 N N . SER A 1 168 ? 8.742 31.801 45.806 1.00 32.28 168 SER A N 1
ATOM 1279 C CA . SER A 1 168 ? 8.609 30.742 46.793 1.00 32.28 168 SER A CA 1
ATOM 1280 C C . SER A 1 168 ? 7.462 31.066 47.749 1.00 32.28 168 SER A C 1
ATOM 1282 O O . SER A 1 168 ? 7.483 32.125 48.378 1.00 32.28 168 SER A O 1
ATOM 1284 N N . SER A 1 169 ? 6.515 30.149 47.934 1.00 29.94 169 SER A N 1
ATOM 1285 C CA . SER A 1 169 ? 5.504 30.251 48.990 1.00 29.94 169 SER A CA 1
ATOM 1286 C C . SER A 1 169 ? 5.663 29.110 49.993 1.00 29.94 169 SER A C 1
ATOM 1288 O O . SER A 1 169 ? 5.044 28.053 49.878 1.00 29.94 169 SER A O 1
ATOM 1290 N N . THR A 1 170 ? 6.493 29.357 51.003 1.00 31.58 170 THR A N 1
ATOM 1291 C CA . THR A 1 170 ? 6.371 28.723 52.314 1.00 31.58 170 THR A CA 1
ATOM 1292 C C . THR A 1 170 ? 5.645 29.719 53.212 1.00 31.58 170 THR A C 1
ATOM 1294 O O . THR A 1 170 ? 6.007 30.891 53.232 1.00 31.58 170 THR A O 1
ATOM 1297 N N . GLN A 1 171 ? 4.710 29.202 54.013 1.00 29.16 171 GLN A N 1
ATOM 1298 C CA . GLN A 1 171 ? 4.201 29.777 55.265 1.00 29.16 171 GLN A CA 1
ATOM 1299 C C . GLN A 1 171 ? 2.848 30.519 55.235 1.00 29.16 171 GLN A C 1
ATOM 1301 O O . GLN A 1 171 ? 2.535 31.312 54.360 1.00 29.16 171 GLN A O 1
ATOM 1306 N N . GLU A 1 172 ? 2.109 30.244 56.318 1.00 31.06 172 GLU A N 1
ATOM 1307 C CA . GLU A 1 172 ? 0.902 30.890 56.850 1.00 31.06 172 GLU A CA 1
ATOM 1308 C C . GLU A 1 172 ? -0.474 30.429 56.347 1.00 31.06 172 GLU A C 1
ATOM 1310 O O . GLU A 1 172 ? -1.031 30.925 55.376 1.00 31.06 172 GLU A O 1
ATOM 1315 N N . ARG A 1 173 ? -1.129 29.604 57.180 1.00 29.33 173 ARG A N 1
ATOM 1316 C CA . ARG A 1 173 ? -2.331 30.063 57.899 1.00 29.33 173 ARG A CA 1
ATOM 1317 C C . ARG A 1 173 ? -2.628 29.191 59.119 1.00 29.33 173 ARG A C 1
ATOM 1319 O O . ARG A 1 173 ? -3.048 28.043 59.022 1.00 29.33 173 ARG A O 1
ATOM 1326 N N . ARG A 1 174 ? -2.450 29.796 60.291 1.00 34.56 174 ARG A N 1
ATOM 1327 C CA . ARG A 1 174 ? -3.109 29.430 61.544 1.00 34.56 174 ARG A CA 1
ATOM 1328 C C . ARG A 1 174 ? -3.812 30.695 62.037 1.00 34.56 174 ARG A C 1
ATOM 1330 O O . ARG A 1 174 ? -3.239 31.771 61.923 1.00 34.56 174 ARG A O 1
ATOM 1337 N N . VAL A 1 175 ? -4.952 30.489 62.696 1.00 33.53 175 VAL A N 1
ATOM 1338 C CA . VAL A 1 175 ? -5.583 31.349 63.716 1.00 33.53 175 VAL A CA 1
ATOM 1339 C C . VAL A 1 175 ? -6.837 32.132 63.283 1.00 33.53 175 VAL A C 1
ATOM 1341 O O . VAL A 1 175 ? -6.841 32.867 62.307 1.00 33.53 175 VAL A O 1
ATOM 1344 N N . GLU A 1 176 ? -7.846 31.974 64.159 1.00 33.94 176 GLU A N 1
ATOM 1345 C CA . GLU A 1 176 ? -9.045 32.790 64.431 1.00 33.94 176 GLU A CA 1
ATOM 1346 C C . GLU A 1 176 ? -10.360 32.443 63.696 1.00 33.94 176 GLU A C 1
ATOM 1348 O O . GLU A 1 176 ? -10.390 32.314 62.486 1.00 33.94 176 GLU A O 1
ATOM 1353 N N . ARG A 1 177 ? -11.520 32.275 64.361 1.00 31.88 177 ARG A N 1
ATOM 1354 C CA . ARG A 1 177 ? -11.891 32.527 65.769 1.00 31.88 177 ARG A CA 1
ATOM 1355 C C . ARG A 1 177 ? -13.217 31.829 66.134 1.00 31.88 177 ARG A C 1
ATOM 1357 O O . ARG A 1 177 ? -14.144 31.753 65.339 1.00 31.88 177 ARG A O 1
ATOM 1364 N N . ARG A 1 178 ? -13.281 31.382 67.391 1.00 36.66 178 ARG A N 1
ATOM 1365 C CA . ARG A 1 178 ? -14.468 31.125 68.229 1.00 36.66 178 ARG A CA 1
ATOM 1366 C C . ARG A 1 178 ? -15.485 32.279 68.179 1.00 36.66 178 ARG A C 1
ATOM 1368 O O . ARG A 1 178 ? -15.062 33.426 68.281 1.00 36.66 178 ARG A O 1
ATOM 1375 N N . ASN A 1 179 ? -16.786 31.964 68.200 1.00 31.42 179 ASN A N 1
ATOM 1376 C CA . ASN A 1 179 ? -17.746 32.359 69.253 1.00 31.42 179 ASN A CA 1
ATOM 1377 C C . ASN A 1 179 ? -19.203 32.181 68.794 1.00 31.42 179 ASN A C 1
ATOM 1379 O O . ASN A 1 179 ? -19.695 32.958 67.986 1.00 31.42 179 ASN A O 1
ATOM 1383 N N . GLN A 1 180 ? -19.926 31.255 69.427 1.00 31.20 180 GLN A N 1
ATOM 1384 C CA . GLN A 1 180 ? -21.291 31.530 69.874 1.00 31.20 180 GLN A CA 1
ATOM 1385 C C . GLN A 1 180 ? -21.627 30.608 71.049 1.00 31.20 180 GLN A C 1
ATOM 1387 O O . GLN A 1 180 ? -21.813 29.404 70.908 1.00 31.20 180 GLN A O 1
ATOM 1392 N N . ALA A 1 181 ? -21.637 31.210 72.231 1.00 35.03 181 ALA A N 1
ATOM 1393 C CA . ALA A 1 181 ? -22.235 30.695 73.446 1.00 35.03 181 ALA A CA 1
ATOM 1394 C C . ALA A 1 181 ? -23.195 31.777 73.939 1.00 35.03 181 ALA A C 1
ATOM 1396 O O . ALA A 1 181 ? -22.781 32.933 73.981 1.00 35.03 181 ALA A O 1
ATOM 1397 N N . GLN A 1 182 ? -24.423 31.384 74.288 1.00 34.38 182 GLN A N 1
ATOM 1398 C CA . GLN A 1 182 ? -25.354 31.967 75.277 1.00 34.38 182 GLN A CA 1
ATOM 1399 C C . GLN A 1 182 ? -26.783 31.588 74.863 1.00 34.38 182 GLN A C 1
ATOM 1401 O O . GLN A 1 182 ? -27.251 31.944 73.793 1.00 34.38 182 GLN A O 1
ATOM 1406 N N . SER A 1 183 ? -27.374 30.607 75.544 1.00 35.53 183 SER A N 1
ATOM 1407 C CA . SER A 1 183 ? -28.195 30.754 76.757 1.00 35.53 183 SER A CA 1
ATOM 1408 C C . SER A 1 183 ? -29.632 31.149 76.433 1.00 35.53 183 SER A C 1
ATOM 1410 O O . SER A 1 183 ? -29.863 32.265 75.987 1.00 35.53 183 SER A O 1
ATOM 1412 N N . LEU A 1 184 ? -30.583 30.272 76.758 1.00 32.88 184 LEU A N 1
ATOM 1413 C CA . LEU A 1 184 ? -31.879 30.655 77.318 1.00 32.88 184 LEU A CA 1
ATOM 1414 C C . LEU A 1 184 ? -32.536 29.422 77.950 1.00 32.88 184 LEU A C 1
ATOM 1416 O O . LEU A 1 184 ? -33.043 28.528 77.280 1.00 32.88 184 LEU A O 1
ATOM 1420 N N . HIS A 1 185 ? -32.479 29.393 79.280 1.00 33.97 185 HIS A N 1
ATOM 1421 C CA . HIS A 1 185 ? -33.476 28.746 80.119 1.00 33.97 185 HIS A CA 1
ATOM 1422 C C . HIS A 1 185 ? -34.796 29.516 79.958 1.00 33.97 185 HIS A C 1
ATOM 1424 O O . HIS A 1 185 ? -34.823 30.709 80.252 1.00 33.97 185 HIS A O 1
ATOM 1430 N N . SER A 1 186 ? -35.896 28.846 79.617 1.00 34.91 186 SER A N 1
ATOM 1431 C CA . SER A 1 186 ? -37.173 29.137 80.276 1.00 34.91 186 SER A CA 1
ATOM 1432 C C . SER A 1 186 ? -38.072 27.905 80.311 1.00 34.91 186 SER A C 1
ATOM 1434 O O . SER A 1 186 ? -38.383 27.300 79.289 1.00 34.91 186 SER A O 1
ATOM 1436 N N . SER A 1 187 ? -38.467 27.581 81.536 1.00 39.47 187 SER A N 1
ATOM 1437 C CA . SER A 1 187 ? -39.524 26.674 81.969 1.00 39.47 187 SER A CA 1
ATOM 1438 C C . SER A 1 187 ? -40.767 26.650 81.078 1.00 39.47 187 SER A C 1
ATOM 1440 O O . SER A 1 187 ? -41.344 27.710 80.842 1.00 39.47 187 SER A O 1
ATOM 1442 N N . VAL A 1 188 ? -41.254 25.451 80.749 1.00 40.47 188 VAL A N 1
ATOM 1443 C CA . VAL A 1 188 ? -42.692 25.142 80.717 1.00 40.47 188 VAL A CA 1
ATOM 1444 C C . VAL A 1 188 ? -42.849 23.683 81.147 1.00 40.47 188 VAL A C 1
ATOM 1446 O O . VAL A 1 188 ? -42.577 22.764 80.379 1.00 40.47 188 VAL A O 1
ATOM 1449 N N . ASP A 1 189 ? -43.264 23.489 82.397 1.00 40.50 189 ASP A N 1
ATOM 1450 C CA . ASP A 1 189 ? -43.831 22.235 82.880 1.00 40.50 189 ASP A CA 1
ATOM 1451 C C . ASP A 1 189 ? -45.179 22.017 82.184 1.00 40.50 189 ASP A C 1
ATOM 1453 O O . ASP A 1 189 ? -46.151 22.729 82.439 1.00 40.50 189 ASP A O 1
ATOM 1457 N N . ALA A 1 190 ? -45.242 21.027 81.299 1.00 37.72 190 ALA A N 1
ATOM 1458 C CA . ALA A 1 190 ? -46.492 20.454 80.826 1.00 37.72 190 ALA A CA 1
ATOM 1459 C C . ALA A 1 190 ? -46.398 18.940 81.012 1.00 37.72 190 ALA A C 1
ATOM 1461 O O . ALA A 1 190 ? -45.584 18.268 80.380 1.00 37.72 190 ALA A O 1
ATOM 1462 N N . ALA A 1 191 ? -47.202 18.427 81.941 1.00 40.31 191 ALA A N 1
ATOM 1463 C CA . ALA A 1 191 ? -47.329 17.011 82.236 1.00 40.31 191 ALA A CA 1
ATOM 1464 C C . ALA A 1 191 ? -47.711 16.243 80.961 1.00 40.31 191 ALA A C 1
ATOM 1466 O O . ALA A 1 191 ? -48.847 16.315 80.491 1.00 40.31 191 ALA A O 1
ATOM 1467 N N . VAL A 1 192 ? -46.739 15.524 80.399 1.00 46.91 192 VAL A N 1
ATOM 1468 C CA . VAL A 1 192 ? -46.963 14.545 79.336 1.00 46.91 192 VAL A CA 1
ATOM 1469 C C . VAL A 1 192 ? -47.687 13.351 79.967 1.00 46.91 192 VAL A C 1
ATOM 1471 O O . VAL A 1 192 ? -47.222 12.840 80.992 1.00 46.91 192 VAL A O 1
ATOM 1474 N N . PRO A 1 193 ? -48.834 12.922 79.418 1.00 45.97 193 PRO A N 1
ATOM 1475 C CA . PRO A 1 193 ? -49.552 11.766 79.927 1.00 45.97 193 PRO A CA 1
ATOM 1476 C C . PRO A 1 193 ? -48.655 10.532 79.805 1.00 45.97 193 PRO A C 1
ATOM 1478 O O . PRO A 1 193 ? -47.940 10.368 78.819 1.00 45.97 193 PRO A O 1
ATOM 1481 N N . VAL A 1 194 ? -48.674 9.686 80.833 1.00 53.34 194 VAL A N 1
ATOM 1482 C CA . VAL A 1 194 ? -47.995 8.387 80.856 1.00 53.34 194 VAL A CA 1
ATOM 1483 C C . VAL A 1 194 ? -48.627 7.515 79.768 1.00 53.34 194 VAL A C 1
ATOM 1485 O O . VAL A 1 194 ? -49.622 6.837 79.999 1.00 53.34 194 VAL A O 1
ATOM 1488 N N . GLU A 1 195 ? -48.088 7.621 78.556 1.00 54.25 195 GLU A N 1
ATOM 1489 C CA . GLU A 1 195 ? -48.358 6.736 77.427 1.00 54.25 195 GLU A CA 1
ATOM 1490 C C . GLU A 1 195 ? -47.729 5.377 77.769 1.00 54.25 195 GLU A C 1
ATOM 1492 O O . GLU A 1 195 ? -46.583 5.301 78.231 1.00 54.25 195 GLU A O 1
ATOM 1497 N N . ASP A 1 196 ? -48.512 4.309 77.624 1.00 60.72 196 ASP A N 1
ATOM 1498 C CA . ASP A 1 196 ? -48.163 2.959 78.054 1.00 60.72 196 ASP A CA 1
ATOM 1499 C C . ASP A 1 196 ? -46.780 2.549 77.521 1.00 60.72 196 ASP A C 1
ATOM 1501 O O . ASP A 1 196 ? -46.529 2.518 76.315 1.00 60.72 196 ASP A O 1
ATOM 1505 N N . ALA A 1 197 ? -45.861 2.159 78.411 1.00 60.12 197 ALA A N 1
ATOM 1506 C CA . ALA A 1 197 ? -44.502 1.729 78.049 1.00 60.12 197 ALA A CA 1
ATOM 1507 C C . ALA A 1 197 ? -44.478 0.559 77.034 1.00 60.12 197 ALA A C 1
ATOM 1509 O O . ALA A 1 197 ? -43.485 0.341 76.332 1.00 60.12 197 ALA A O 1
ATOM 1510 N N . HIS A 1 198 ? -45.589 -0.175 76.922 1.00 64.25 198 HIS A N 1
ATOM 1511 C CA . HIS A 1 198 ? -45.808 -1.209 75.914 1.00 64.25 198 HIS A CA 1
ATOM 1512 C C . HIS A 1 198 ? -46.031 -0.653 74.496 1.00 64.25 198 HIS A C 1
ATOM 1514 O O . HIS A 1 198 ? -45.617 -1.289 73.523 1.00 64.25 198 HIS A O 1
ATOM 1520 N N . GLU A 1 199 ? -46.617 0.534 74.356 1.00 69.94 199 GLU A N 1
ATOM 1521 C CA . GLU A 1 199 ? -46.905 1.173 73.068 1.00 69.94 199 GLU A CA 1
ATOM 1522 C C . GLU A 1 199 ? -45.630 1.757 72.433 1.00 69.94 199 GLU A C 1
ATOM 1524 O O . GLU A 1 199 ? -45.364 1.570 71.240 1.00 69.94 199 GLU A O 1
ATOM 1529 N N . VAL A 1 200 ? -44.749 2.329 73.260 1.00 71.19 200 VAL A N 1
ATOM 1530 C CA . VAL A 1 200 ? -43.420 2.816 72.845 1.00 71.19 200 VAL A CA 1
ATOM 1531 C C . VAL A 1 200 ? -42.523 1.666 72.366 1.00 71.19 200 VAL A C 1
ATOM 1533 O O . VAL A 1 200 ? -41.837 1.779 71.346 1.00 71.19 200 VAL A O 1
ATOM 1536 N N . ALA A 1 201 ? -42.550 0.520 73.056 1.00 70.94 201 ALA A N 1
ATOM 1537 C CA . ALA A 1 201 ? -41.766 -0.655 72.672 1.00 70.94 201 ALA A CA 1
ATOM 1538 C C . ALA A 1 201 ? -42.211 -1.248 71.321 1.00 70.94 201 ALA A C 1
ATOM 1540 O O . ALA A 1 201 ? -41.365 -1.677 70.528 1.00 70.94 201 ALA A O 1
ATOM 1541 N N . ARG A 1 202 ? -43.520 -1.228 71.031 1.00 75.19 202 ARG A N 1
ATOM 1542 C CA . ARG A 1 202 ? -44.081 -1.715 69.764 1.00 75.19 202 ARG A CA 1
ATOM 1543 C C . ARG A 1 202 ? -43.708 -0.801 68.592 1.00 75.19 202 ARG A C 1
ATOM 1545 O O . ARG A 1 202 ? -43.179 -1.300 67.598 1.00 75.19 202 ARG A O 1
ATOM 1552 N N . ARG A 1 203 ? -43.824 0.526 68.761 1.00 77.00 203 ARG A N 1
ATOM 1553 C CA . ARG A 1 203 ? -43.364 1.516 67.763 1.00 77.00 203 ARG A CA 1
ATOM 1554 C C . ARG A 1 203 ? -41.875 1.371 67.442 1.00 77.00 203 ARG A C 1
ATOM 1556 O O . ARG A 1 203 ? -41.487 1.461 66.279 1.00 77.00 203 ARG A O 1
ATOM 1563 N N . HIS A 1 204 ? -41.031 1.086 68.437 1.00 75.94 204 HIS A N 1
ATOM 1564 C CA . HIS A 1 204 ? -39.599 0.852 68.210 1.00 75.94 204 HIS A CA 1
ATOM 1565 C C . HIS A 1 204 ? -39.302 -0.413 67.397 1.00 75.94 204 HIS A C 1
ATOM 1567 O O . HIS A 1 204 ? -38.312 -0.450 66.662 1.00 75.94 204 HIS A O 1
ATOM 1573 N N . GLN A 1 205 ? -40.113 -1.462 67.539 1.00 75.44 205 GLN A N 1
ATOM 1574 C CA . GLN A 1 205 ? -39.947 -2.691 66.768 1.00 75.44 205 GLN A CA 1
ATOM 1575 C C . GLN A 1 205 ? -40.362 -2.488 65.305 1.00 75.44 205 GLN A C 1
ATOM 1577 O O . GLN A 1 205 ? -39.623 -2.890 64.407 1.00 75.44 205 GLN A O 1
ATOM 1582 N N . GLU A 1 206 ? -41.482 -1.805 65.069 1.00 79.94 206 GLU A N 1
ATOM 1583 C CA . GLU A 1 206 ? -41.968 -1.464 63.726 1.00 79.94 206 GLU A CA 1
ATOM 1584 C C . GLU A 1 206 ? -40.977 -0.551 62.987 1.00 79.94 206 GLU A C 1
ATOM 1586 O O . GLU A 1 206 ? -40.581 -0.853 61.861 1.00 79.94 206 GLU A O 1
ATOM 1591 N N . TRP A 1 207 ? -40.438 0.471 63.663 1.00 81.00 207 TRP A N 1
ATOM 1592 C CA . TRP A 1 207 ? -39.404 1.348 63.097 1.00 81.00 207 TRP A CA 1
ATOM 1593 C C . TRP A 1 207 ? -38.149 0.599 62.636 1.00 81.00 207 TRP A C 1
ATOM 1595 O O . TRP A 1 207 ? -37.555 0.941 61.616 1.00 81.00 207 TRP A O 1
ATOM 1605 N N . ARG A 1 208 ? -37.734 -0.453 63.350 1.00 78.38 208 ARG A N 1
ATOM 1606 C CA . ARG A 1 208 ? -36.551 -1.248 62.974 1.00 78.38 208 ARG A CA 1
ATOM 1607 C C . ARG A 1 208 ? -36.777 -2.084 61.723 1.00 78.38 208 ARG A C 1
ATOM 1609 O O . ARG A 1 208 ? -35.835 -2.276 60.956 1.00 78.38 208 ARG A O 1
ATOM 1616 N N . VAL A 1 209 ? -37.990 -2.596 61.529 1.00 79.62 209 VAL A N 1
ATOM 1617 C CA . VAL A 1 209 ? -38.351 -3.321 60.305 1.00 79.62 209 VAL A CA 1
ATOM 1618 C C . VAL A 1 209 ? -38.373 -2.348 59.128 1.00 79.62 209 VAL A C 1
ATOM 1620 O O . VAL A 1 209 ? -37.763 -2.646 58.103 1.00 79.62 209 VAL A O 1
ATOM 1623 N N . CYS A 1 210 ? -38.940 -1.151 59.312 1.00 84.81 210 CYS A N 1
ATOM 1624 C CA . CYS A 1 210 ? -38.921 -0.093 58.300 1.00 84.81 210 CYS A CA 1
ATOM 1625 C C . CYS A 1 210 ? -37.495 0.329 57.918 1.00 84.81 210 CYS A C 1
ATOM 1627 O O . CYS A 1 210 ? -37.193 0.405 56.733 1.00 84.81 210 CYS A O 1
ATOM 1629 N N . ILE A 1 211 ? -36.590 0.525 58.888 1.00 83.69 211 ILE A N 1
ATOM 1630 C CA . ILE A 1 211 ? -35.188 0.894 58.610 1.00 83.69 211 ILE A CA 1
ATOM 1631 C C . ILE A 1 211 ? -34.469 -0.197 57.806 1.00 83.69 211 ILE A C 1
ATOM 1633 O O . ILE A 1 211 ? -33.744 0.108 56.863 1.00 83.69 211 ILE A O 1
ATOM 1637 N N . ARG A 1 212 ? -34.665 -1.478 58.148 1.00 79.81 212 ARG A N 1
ATOM 1638 C CA . ARG A 1 212 ? -34.046 -2.588 57.404 1.00 79.81 212 ARG A CA 1
ATOM 1639 C C . ARG A 1 212 ? -34.603 -2.700 55.988 1.00 79.81 212 ARG A C 1
ATOM 1641 O O . ARG A 1 212 ? -33.824 -2.887 55.061 1.00 79.81 212 ARG A O 1
ATOM 1648 N N . GLY A 1 213 ? -35.917 -2.551 55.823 1.00 83.31 213 GLY A N 1
ATOM 1649 C CA . GLY A 1 213 ? -36.550 -2.506 54.505 1.00 83.31 213 GLY A CA 1
ATOM 1650 C C . GLY A 1 213 ? -36.021 -1.344 53.665 1.00 83.31 213 GLY A C 1
ATOM 1651 O O . GLY A 1 213 ? -35.599 -1.554 52.533 1.00 83.31 213 GLY A O 1
ATOM 1652 N N . ALA A 1 214 ? -35.942 -0.146 54.249 1.00 86.25 214 ALA A N 1
ATOM 1653 C CA . ALA A 1 214 ? -35.401 1.039 53.590 1.00 86.25 214 ALA A CA 1
ATOM 1654 C C . ALA A 1 214 ? -33.933 0.857 53.173 1.00 86.25 214 ALA A C 1
ATOM 1656 O O . ALA A 1 214 ? -33.573 1.252 52.071 1.00 86.25 214 ALA A O 1
ATOM 1657 N N . LEU A 1 215 ? -33.102 0.211 54.001 1.00 82.56 215 LEU A N 1
ATOM 1658 C CA . LEU A 1 215 ? -31.710 -0.098 53.655 1.00 82.56 215 LEU A CA 1
ATOM 1659 C C . LEU A 1 215 ? -31.597 -1.083 52.486 1.00 82.56 215 LEU A C 1
ATOM 1661 O O . LEU A 1 215 ? -30.749 -0.889 51.622 1.00 82.56 215 LEU A O 1
ATOM 1665 N N . VAL A 1 216 ? -32.443 -2.116 52.431 1.00 82.69 216 VAL A N 1
ATOM 1666 C CA . VAL A 1 216 ? -32.442 -3.080 51.316 1.00 82.69 216 VAL A CA 1
ATOM 1667 C C . VAL A 1 216 ? -32.919 -2.422 50.022 1.00 82.69 216 VAL A C 1
ATOM 1669 O O . VAL A 1 216 ? -32.309 -2.626 48.976 1.00 82.69 216 VAL A O 1
ATOM 1672 N N . VAL A 1 217 ? -33.966 -1.595 50.088 1.00 87.25 217 VAL A N 1
ATOM 1673 C CA . VAL A 1 217 ? -34.452 -0.839 48.924 1.00 87.25 217 VAL A CA 1
ATOM 1674 C C . VAL A 1 217 ? -33.397 0.161 48.455 1.00 87.25 217 VAL A C 1
ATOM 1676 O O . VAL A 1 217 ? -33.102 0.208 47.266 1.00 87.25 217 VAL A O 1
ATOM 1679 N N . ALA A 1 218 ? -32.774 0.906 49.370 1.00 84.69 218 ALA A N 1
ATOM 1680 C CA . ALA A 1 218 ? -31.694 1.830 49.035 1.00 84.69 218 ALA A CA 1
ATOM 1681 C C . ALA A 1 218 ? -30.508 1.101 48.391 1.00 84.69 218 ALA A C 1
ATOM 1683 O O . ALA A 1 218 ? -29.989 1.574 47.384 1.00 84.69 218 ALA A O 1
ATOM 1684 N N . ALA A 1 219 ? -30.124 -0.069 48.912 1.00 83.19 219 ALA A N 1
ATOM 1685 C CA . ALA A 1 219 ? -29.083 -0.896 48.315 1.00 83.19 219 ALA A CA 1
ATOM 1686 C C . ALA A 1 219 ? -29.454 -1.322 46.887 1.00 83.19 219 ALA A C 1
ATOM 1688 O O . ALA A 1 219 ? -28.672 -1.099 45.973 1.00 83.19 219 ALA A O 1
ATOM 1689 N N . ALA A 1 220 ? -30.663 -1.851 46.672 1.00 85.56 220 ALA A N 1
ATOM 1690 C CA . ALA A 1 220 ? -31.121 -2.265 45.345 1.00 85.56 220 ALA A CA 1
ATOM 1691 C C . ALA A 1 220 ? -31.145 -1.096 44.345 1.00 85.56 220 ALA A C 1
ATOM 1693 O O . ALA A 1 220 ? -30.706 -1.249 43.205 1.00 85.56 220 ALA A O 1
ATOM 1694 N N . VAL A 1 221 ? -31.608 0.079 44.779 1.00 88.56 221 VAL A N 1
ATOM 1695 C CA . VAL A 1 221 ? -31.637 1.298 43.961 1.00 88.56 221 VAL A CA 1
ATOM 1696 C C . VAL A 1 221 ? -30.220 1.741 43.598 1.00 88.56 221 VAL A C 1
ATOM 1698 O O . VAL A 1 221 ? -29.931 1.920 42.419 1.00 88.56 221 VAL A O 1
ATOM 1701 N N . VAL A 1 222 ? -29.317 1.857 44.578 1.00 86.19 222 VAL A N 1
ATOM 1702 C CA . VAL A 1 222 ? -27.917 2.253 44.342 1.00 86.19 222 VAL A CA 1
ATOM 1703 C C . VAL A 1 222 ? -27.211 1.256 43.427 1.00 86.19 222 VAL A C 1
ATOM 1705 O O . VAL A 1 222 ? -26.539 1.671 42.490 1.00 86.19 222 VAL A O 1
ATOM 1708 N N . THR A 1 223 ? -27.396 -0.048 43.642 1.00 82.81 223 THR A N 1
ATOM 1709 C CA . THR A 1 223 ? -26.819 -1.092 42.787 1.00 82.81 223 THR A CA 1
ATOM 1710 C C . THR A 1 223 ? -27.353 -1.014 41.356 1.00 82.81 223 THR A C 1
ATOM 1712 O O . THR A 1 223 ? -26.573 -1.135 40.415 1.00 82.81 223 THR A O 1
ATOM 1715 N N . THR A 1 224 ? -28.652 -0.760 41.177 1.00 85.69 224 THR A N 1
ATOM 1716 C CA . THR A 1 224 ? -29.257 -0.607 39.844 1.00 85.69 224 THR A CA 1
ATOM 1717 C C . THR A 1 224 ? -28.710 0.629 39.131 1.00 85.69 224 THR A C 1
ATOM 1719 O O . THR A 1 224 ? -28.283 0.528 37.986 1.00 85.69 224 THR A O 1
ATOM 1722 N N . PHE A 1 225 ? -28.654 1.780 39.809 1.00 86.06 225 PHE A N 1
ATOM 1723 C CA . PHE A 1 225 ? -28.096 3.007 39.233 1.00 86.06 225 PHE A CA 1
ATOM 1724 C C . PHE A 1 225 ? -26.604 2.884 38.921 1.00 86.06 225 PHE A C 1
ATOM 1726 O O . PHE A 1 225 ? -26.185 3.332 37.862 1.00 86.06 225 PHE A O 1
ATOM 1733 N N . ALA A 1 226 ? -25.812 2.251 39.790 1.00 83.12 226 ALA A N 1
ATOM 1734 C CA . ALA A 1 226 ? -24.395 2.007 39.533 1.00 83.12 226 ALA A CA 1
ATOM 1735 C C . ALA A 1 226 ? -24.188 1.074 38.330 1.00 83.12 226 ALA A C 1
ATOM 1737 O O . ALA A 1 226 ? -23.318 1.332 37.505 1.00 83.12 226 ALA A O 1
ATOM 1738 N N . GLY A 1 227 ? -25.010 0.026 38.202 1.00 81.75 227 GLY A N 1
ATOM 1739 C CA . GLY A 1 227 ? -24.980 -0.877 37.051 1.00 81.75 227 GLY A CA 1
ATOM 1740 C C . GLY A 1 227 ? -25.359 -0.179 35.744 1.00 81.75 227 GLY A C 1
ATOM 1741 O O . GLY A 1 227 ? -24.668 -0.353 34.746 1.00 81.75 227 GLY A O 1
ATOM 1742 N N . LEU A 1 228 ? -26.410 0.648 35.757 1.00 84.06 228 LEU A N 1
ATOM 1743 C CA . LEU A 1 228 ? -26.810 1.446 34.594 1.00 84.06 228 LEU A CA 1
ATOM 1744 C C . LEU A 1 228 ? -25.739 2.470 34.219 1.00 84.06 228 LEU A C 1
ATOM 1746 O O . LEU A 1 228 ? -25.326 2.498 33.068 1.00 84.06 228 LEU A O 1
ATOM 1750 N N . TYR A 1 229 ? -25.257 3.255 35.188 1.00 83.06 229 TYR A N 1
ATOM 1751 C CA . TYR A 1 229 ? -24.214 4.256 34.964 1.00 83.06 229 TYR A CA 1
ATOM 1752 C C . TYR A 1 229 ? -22.972 3.619 34.357 1.00 83.06 229 TYR A C 1
ATOM 1754 O O . TYR A 1 229 ? -22.474 4.092 33.348 1.00 83.06 229 TYR A O 1
ATOM 1762 N N . ALA A 1 230 ? -22.501 2.515 34.932 1.00 80.38 230 ALA A N 1
ATOM 1763 C CA . ALA A 1 230 ? -21.264 1.906 34.483 1.00 80.38 230 ALA A CA 1
ATOM 1764 C C . ALA A 1 230 ? -21.438 1.094 33.178 1.00 80.38 230 ALA A C 1
ATOM 1766 O O . ALA A 1 230 ? -20.462 0.913 32.460 1.00 80.38 230 ALA A O 1
ATOM 1767 N N . LYS A 1 231 ? -22.665 0.682 32.812 1.00 82.25 231 LYS A N 1
ATOM 1768 C CA . LYS A 1 231 ? -22.978 0.219 31.447 1.00 82.25 231 LYS A CA 1
ATOM 1769 C C . LYS A 1 231 ? -22.926 1.376 30.443 1.00 82.25 231 LYS A C 1
ATOM 1771 O O . LYS A 1 231 ? -22.317 1.235 29.393 1.00 82.25 231 LYS A O 1
ATOM 1776 N N . THR A 1 232 ? -23.544 2.515 30.761 1.00 85.62 232 THR A N 1
ATOM 1777 C CA . THR A 1 232 ? -23.508 3.707 29.897 1.00 85.62 232 THR A CA 1
ATOM 1778 C C . THR A 1 232 ? -22.081 4.230 29.722 1.00 85.62 232 THR A C 1
ATOM 1780 O O . THR A 1 232 ? -21.692 4.556 28.610 1.00 85.62 232 THR A O 1
ATOM 1783 N N . ASP A 1 233 ? -21.299 4.258 30.801 1.00 85.25 233 ASP A N 1
ATOM 1784 C CA . ASP A 1 233 ? -19.890 4.665 30.806 1.00 85.25 233 ASP A CA 1
ATOM 1785 C C . ASP A 1 233 ? -19.014 3.695 29.997 1.00 85.25 233 ASP A C 1
ATOM 1787 O O . ASP A 1 233 ? -18.169 4.131 29.224 1.00 85.25 233 ASP A O 1
ATOM 1791 N N . GLY A 1 234 ? -19.261 2.383 30.112 1.00 85.88 234 GLY A N 1
ATOM 1792 C CA . GLY A 1 234 ? -18.569 1.360 29.324 1.00 85.88 234 GLY A CA 1
ATOM 1793 C C . GLY A 1 234 ? -18.804 1.517 27.822 1.00 85.88 234 GLY A C 1
ATOM 1794 O O . GLY A 1 234 ? -17.840 1.578 27.066 1.00 85.88 234 GLY A O 1
ATOM 1795 N N . ASN A 1 235 ? -20.066 1.663 27.406 1.00 88.69 235 ASN A N 1
ATOM 1796 C CA . ASN A 1 235 ? -20.414 1.875 26.000 1.00 88.69 235 ASN A CA 1
ATOM 1797 C C . ASN A 1 235 ? -19.823 3.186 25.459 1.00 88.69 235 ASN A C 1
ATOM 1799 O O . ASN A 1 235 ? -19.249 3.189 24.377 1.00 88.69 235 ASN A O 1
ATOM 1803 N N . ALA A 1 236 ? -19.909 4.279 26.225 1.00 89.75 236 ALA A N 1
ATOM 1804 C CA . ALA A 1 236 ? -19.350 5.566 25.816 1.00 89.75 236 ALA A CA 1
ATOM 1805 C C . ALA A 1 236 ? -17.820 5.520 25.690 1.00 89.75 236 ALA A C 1
ATOM 1807 O O . ALA A 1 236 ? -17.253 6.128 24.787 1.00 89.75 236 ALA A O 1
ATOM 1808 N N . ASN A 1 237 ? -17.143 4.797 26.587 1.00 90.38 237 ASN A N 1
ATOM 1809 C CA . ASN A 1 237 ? -15.699 4.622 26.513 1.00 90.38 237 ASN A CA 1
ATOM 1810 C C . ASN A 1 237 ? -15.294 3.725 25.335 1.00 90.38 237 ASN A C 1
ATOM 1812 O O . ASN A 1 237 ? -14.329 4.047 24.658 1.00 90.38 237 ASN A O 1
ATOM 1816 N N . PHE A 1 238 ? -16.024 2.637 25.072 1.00 94.31 238 PHE A N 1
ATOM 1817 C CA . PHE A 1 238 ? -15.812 1.801 23.886 1.00 94.31 238 PHE A CA 1
ATOM 1818 C C . PHE A 1 238 ? -15.935 2.622 22.598 1.00 94.31 238 PHE A C 1
ATOM 1820 O O . PHE A 1 238 ? -15.000 2.640 21.806 1.00 94.31 238 PHE A O 1
ATOM 1827 N N . GLU A 1 239 ? -17.038 3.357 22.435 1.00 95.38 239 GLU A N 1
ATOM 1828 C CA . GLU A 1 239 ? -17.308 4.163 21.239 1.00 95.38 239 GLU A CA 1
ATOM 1829 C C . GLU A 1 239 ? -16.240 5.246 21.052 1.00 95.38 239 GLU A C 1
ATOM 1831 O O . GLU A 1 239 ? -15.643 5.348 19.988 1.00 95.38 239 GLU A O 1
ATOM 1836 N N . MET A 1 240 ? -15.901 5.982 22.116 1.00 94.75 240 MET A N 1
ATOM 1837 C CA . MET A 1 240 ? -14.854 7.007 22.076 1.00 94.75 240 MET A CA 1
ATOM 1838 C C . MET A 1 240 ? -13.489 6.441 21.668 1.00 94.75 240 MET A C 1
ATOM 1840 O O . MET A 1 240 ? -12.777 7.057 20.879 1.00 94.75 240 MET A O 1
ATOM 1844 N N . GLN A 1 241 ? -13.104 5.292 22.228 1.00 95.06 241 GLN A N 1
ATOM 1845 C CA . GLN A 1 241 ? -11.816 4.661 21.933 1.00 95.06 241 GLN A CA 1
ATOM 1846 C C . GLN A 1 241 ? -11.792 4.084 20.521 1.00 95.06 241 GLN A C 1
ATOM 1848 O O . GLN A 1 241 ? -10.765 4.154 19.849 1.00 95.06 241 GLN A O 1
ATOM 1853 N N . TYR A 1 242 ? -12.918 3.543 20.060 1.00 96.88 242 TYR A N 1
ATOM 1854 C CA . TYR A 1 242 ? -13.063 3.054 18.700 1.00 96.88 242 TYR A CA 1
ATOM 1855 C C . TYR A 1 242 ? -12.947 4.193 17.683 1.00 96.88 242 TYR A C 1
ATOM 1857 O O . TYR A 1 242 ? -12.090 4.119 16.806 1.00 96.88 242 TYR A O 1
ATOM 1865 N N . THR A 1 243 ? -13.702 5.283 17.852 1.00 96.81 243 THR A N 1
ATOM 1866 C CA . THR A 1 243 ? -13.633 6.454 16.964 1.00 96.81 243 THR A CA 1
ATOM 1867 C C . THR A 1 243 ? -12.217 7.034 16.886 1.00 96.81 243 THR A C 1
ATOM 1869 O O . THR A 1 243 ? -11.711 7.247 15.789 1.00 96.81 243 THR A O 1
ATOM 1872 N N . ASP A 1 244 ? -11.535 7.213 18.024 1.00 95.25 244 ASP A N 1
ATOM 1873 C CA . ASP A 1 244 ? -10.142 7.695 18.059 1.00 95.25 244 ASP A CA 1
ATOM 1874 C C . ASP A 1 244 ? -9.164 6.718 17.373 1.00 95.25 244 ASP A C 1
ATOM 1876 O O . ASP A 1 244 ? -8.199 7.137 16.733 1.00 95.25 244 ASP A O 1
ATOM 1880 N N . SER A 1 245 ? -9.414 5.408 17.468 1.00 95.00 245 SER A N 1
ATOM 1881 C CA . SER A 1 245 ? -8.596 4.393 16.791 1.00 95.00 245 SER A CA 1
ATOM 1882 C C . SER A 1 245 ? -8.783 4.438 15.276 1.00 95.00 245 SER A C 1
ATOM 1884 O O . SER A 1 245 ? -7.799 4.430 14.541 1.00 95.00 245 SER A O 1
ATOM 1886 N N . VAL A 1 246 ? -10.029 4.509 14.807 1.00 96.06 246 VAL A N 1
ATOM 1887 C CA . VAL A 1 246 ? -10.367 4.593 13.381 1.00 96.06 246 VAL A CA 1
ATOM 1888 C C . VAL A 1 246 ? -9.822 5.874 12.763 1.00 96.06 246 VAL A C 1
ATOM 1890 O O . VAL A 1 246 ? -9.228 5.806 11.691 1.00 96.06 246 VAL A O 1
ATOM 1893 N N . GLU A 1 247 ? -9.973 7.024 13.428 1.00 95.44 247 GLU A N 1
ATOM 1894 C CA . GLU A 1 247 ? -9.441 8.304 12.941 1.00 95.44 247 GLU A CA 1
ATOM 1895 C C . GLU A 1 247 ? -7.928 8.199 12.705 1.00 95.44 247 GLU A C 1
ATOM 1897 O O . GLU A 1 247 ? -7.443 8.502 11.615 1.00 95.44 247 GLU A O 1
ATOM 1902 N N . LYS A 1 248 ? -7.188 7.632 13.669 1.00 93.12 248 LYS A N 1
ATOM 1903 C CA . LYS A 1 248 ? -5.745 7.382 13.529 1.00 93.12 248 LYS A CA 1
ATOM 1904 C C . LYS A 1 248 ? -5.419 6.421 12.393 1.00 93.12 248 LYS A C 1
ATOM 1906 O O . LYS A 1 248 ? -4.477 6.673 11.645 1.00 93.12 248 LYS A O 1
ATOM 1911 N N . VAL A 1 249 ? -6.162 5.321 12.254 1.00 94.56 249 VAL A N 1
ATOM 1912 C CA . VAL A 1 249 ? -5.958 4.367 11.151 1.00 94.56 249 VAL A CA 1
ATOM 1913 C C . VAL A 1 249 ? -6.203 5.052 9.812 1.00 94.56 249 VAL A C 1
ATOM 1915 O O . VAL A 1 249 ? -5.383 4.903 8.913 1.00 94.56 249 VAL A O 1
ATOM 1918 N N . GLY A 1 250 ? -7.265 5.847 9.692 1.00 94.81 250 GLY A N 1
ATOM 1919 C CA . GLY A 1 250 ? -7.589 6.623 8.499 1.00 94.81 250 GLY A CA 1
ATOM 1920 C C . GLY A 1 250 ? -6.499 7.623 8.118 1.00 94.81 250 GLY A C 1
ATOM 1921 O O . GLY A 1 250 ? -6.029 7.626 6.979 1.00 94.81 250 GLY A O 1
ATOM 1922 N N . GLU A 1 251 ? -6.038 8.428 9.077 1.00 94.56 251 GLU A N 1
ATOM 1923 C CA . GLU A 1 251 ? -4.944 9.384 8.865 1.00 94.56 251 GLU A CA 1
ATOM 1924 C C . GLU A 1 251 ? -3.650 8.680 8.443 1.00 94.56 251 GLU A C 1
ATOM 1926 O O . GLU A 1 251 ? -2.992 9.087 7.482 1.00 94.56 251 GLU A O 1
ATOM 1931 N N . GLN A 1 252 ? -3.285 7.595 9.131 1.00 95.31 252 GLN A N 1
ATOM 1932 C CA . GLN A 1 252 ? -2.087 6.827 8.804 1.00 95.31 252 GLN A CA 1
ATOM 1933 C C . GLN A 1 252 ? -2.210 6.088 7.467 1.00 95.31 252 GLN A C 1
ATOM 1935 O O . GLN A 1 252 ? -1.201 5.913 6.782 1.00 95.31 252 GLN A O 1
ATOM 1940 N N . PHE A 1 253 ? -3.418 5.672 7.079 1.00 95.44 253 PHE A N 1
ATOM 1941 C CA . PHE A 1 253 ? -3.689 5.030 5.797 1.00 95.44 253 PHE A CA 1
ATOM 1942 C C . PHE A 1 253 ? -3.346 5.975 4.642 1.00 95.44 253 PHE A C 1
ATOM 1944 O O . PHE A 1 253 ? -2.527 5.628 3.790 1.00 95.44 253 PHE A O 1
ATOM 1951 N N . GLN A 1 254 ? -3.865 7.204 4.668 1.00 94.81 254 GLN A N 1
ATOM 1952 C CA . GLN A 1 254 ? -3.527 8.215 3.665 1.00 94.81 254 GLN A CA 1
ATOM 1953 C C . GLN A 1 254 ? -2.045 8.621 3.744 1.00 94.81 254 GLN A C 1
ATOM 1955 O O . GLN A 1 254 ? -1.339 8.593 2.735 1.00 94.81 254 GLN A O 1
ATOM 1960 N N . TYR A 1 255 ? -1.536 8.908 4.947 1.00 95.62 255 TYR A N 1
ATOM 1961 C CA . TYR A 1 255 ? -0.148 9.337 5.148 1.00 95.62 255 TYR A CA 1
ATOM 1962 C C . TYR A 1 255 ? 0.874 8.333 4.597 1.00 95.62 255 TYR A C 1
ATOM 1964 O O . TYR A 1 255 ? 1.824 8.710 3.909 1.00 95.62 255 TYR A O 1
ATOM 1972 N N . ARG A 1 256 ? 0.693 7.032 4.859 1.00 96.56 256 ARG A N 1
ATOM 1973 C CA . ARG A 1 256 ? 1.602 5.992 4.352 1.00 96.56 256 ARG A CA 1
ATOM 1974 C C . ARG A 1 256 ? 1.559 5.882 2.833 1.00 96.56 256 ARG A C 1
ATOM 1976 O O . ARG A 1 256 ? 2.585 5.566 2.225 1.00 96.56 256 ARG A O 1
ATOM 1983 N N . LEU A 1 257 ? 0.407 6.136 2.218 1.00 96.12 257 LEU A N 1
ATOM 1984 C CA . LEU A 1 257 ? 0.296 6.167 0.766 1.00 96.12 257 LEU A CA 1
ATOM 1985 C C . LEU A 1 257 ? 1.031 7.379 0.175 1.00 96.12 257 LEU A C 1
ATOM 1987 O O . LEU A 1 257 ? 1.793 7.217 -0.781 1.00 96.12 257 LEU A O 1
ATOM 1991 N N . ASP A 1 258 ? 0.896 8.552 0.797 1.00 96.19 258 ASP A N 1
ATOM 1992 C CA . ASP A 1 258 ? 1.631 9.763 0.416 1.00 96.19 258 ASP A CA 1
ATOM 1993 C C . ASP A 1 258 ? 3.150 9.562 0.518 1.00 96.19 258 ASP A C 1
ATOM 1995 O O . ASP A 1 258 ? 3.877 9.883 -0.420 1.00 96.19 258 ASP A O 1
ATOM 1999 N N . VAL A 1 259 ? 3.647 8.934 1.592 1.00 97.31 259 VAL A N 1
ATOM 2000 C CA . VAL A 1 259 ? 5.082 8.617 1.739 1.00 97.31 259 VAL A CA 1
ATOM 2001 C C . VAL A 1 259 ? 5.586 7.742 0.586 1.00 97.31 259 VAL A C 1
ATOM 2003 O O . VAL A 1 259 ? 6.677 7.985 0.061 1.00 97.31 259 VAL A O 1
ATOM 2006 N N . LYS A 1 260 ? 4.809 6.740 0.151 1.00 97.69 260 LYS A N 1
ATOM 2007 C CA . LYS A 1 260 ? 5.162 5.890 -1.001 1.00 97.69 260 LYS A CA 1
ATOM 2008 C C . LYS A 1 260 ? 5.186 6.691 -2.303 1.00 97.69 260 LYS A C 1
ATOM 2010 O O . LYS A 1 260 ? 6.150 6.574 -3.062 1.00 97.69 260 LYS A O 1
ATOM 2015 N N . ARG A 1 261 ? 4.164 7.520 -2.541 1.00 97.38 261 ARG A N 1
ATOM 2016 C CA . ARG A 1 261 ? 4.082 8.406 -3.711 1.00 97.38 261 ARG A CA 1
ATOM 2017 C C . ARG A 1 261 ? 5.274 9.355 -3.769 1.00 97.38 261 ARG A C 1
ATOM 2019 O O . ARG A 1 261 ? 5.949 9.415 -4.792 1.00 97.38 261 ARG A O 1
ATOM 2026 N N . ASP A 1 262 ? 5.569 10.050 -2.679 1.00 97.69 262 ASP A N 1
ATOM 2027 C CA . ASP A 1 262 ? 6.614 11.076 -2.632 1.00 97.69 262 ASP A CA 1
ATOM 2028 C C . ASP A 1 262 ? 8.024 10.465 -2.730 1.00 97.69 262 ASP A C 1
ATOM 2030 O O . ASP A 1 262 ? 8.940 11.047 -3.325 1.00 97.69 262 ASP A O 1
ATOM 2034 N N . SER A 1 263 ? 8.190 9.243 -2.216 1.00 98.19 263 SER A N 1
ATOM 2035 C CA . SER A 1 263 ? 9.406 8.442 -2.395 1.00 98.19 263 SER A CA 1
ATOM 2036 C C . SER A 1 263 ? 9.647 8.107 -3.870 1.00 98.19 263 SER A C 1
ATOM 2038 O O . SER A 1 263 ? 10.757 8.288 -4.376 1.00 98.19 263 SER A O 1
ATOM 2040 N N . LEU A 1 264 ? 8.603 7.675 -4.587 1.00 98.25 264 LEU A N 1
ATOM 2041 C CA . LEU A 1 264 ? 8.693 7.416 -6.024 1.00 98.25 264 LEU A CA 1
ATOM 2042 C C . LEU A 1 264 ? 8.857 8.693 -6.848 1.00 98.25 264 LEU A C 1
ATOM 2044 O O . LEU A 1 264 ? 9.647 8.692 -7.787 1.00 98.25 264 LEU A O 1
ATOM 2048 N N . MET A 1 265 ? 8.196 9.789 -6.475 1.00 97.81 265 MET A N 1
ATOM 2049 C CA . MET A 1 265 ? 8.398 11.099 -7.098 1.00 97.81 265 MET A CA 1
ATOM 2050 C C . MET A 1 265 ? 9.871 11.514 -7.035 1.00 97.81 265 MET A C 1
ATOM 2052 O O . MET A 1 265 ? 10.451 11.928 -8.037 1.00 97.81 265 MET A O 1
ATOM 2056 N N . THR A 1 266 ? 10.503 11.351 -5.870 1.00 97.88 266 THR A N 1
ATOM 2057 C CA . THR A 1 266 ? 11.926 11.664 -5.679 1.00 97.88 266 THR A CA 1
ATOM 2058 C C . THR A 1 266 ? 12.805 10.848 -6.625 1.00 97.88 266 THR A C 1
ATOM 2060 O O . THR A 1 266 ? 13.699 11.398 -7.275 1.00 97.88 266 THR A O 1
ATOM 2063 N N . LEU A 1 267 ? 12.536 9.545 -6.743 1.00 97.31 267 LEU A N 1
ATOM 2064 C CA . LEU A 1 267 ? 13.268 8.687 -7.666 1.00 97.31 267 LEU A CA 1
ATOM 2065 C C . LEU A 1 267 ? 13.011 9.069 -9.128 1.00 97.31 267 LEU A C 1
ATOM 2067 O O . LEU A 1 267 ? 13.955 9.168 -9.907 1.00 97.31 267 LEU A O 1
ATOM 2071 N N . SER A 1 268 ? 11.759 9.336 -9.494 1.00 97.19 268 SER A N 1
ATOM 2072 C CA . SER A 1 268 ? 11.394 9.780 -10.837 1.00 97.19 268 SER A CA 1
ATOM 2073 C C . SER A 1 268 ? 12.136 11.059 -11.225 1.00 97.19 268 SER A C 1
ATOM 2075 O O . SER A 1 268 ? 12.717 11.120 -12.306 1.00 97.19 268 SER A O 1
ATOM 2077 N N . TYR A 1 269 ? 12.221 12.052 -10.337 1.00 96.62 269 TYR A N 1
ATOM 2078 C CA . TYR A 1 269 ? 12.980 13.279 -10.594 1.00 96.62 269 TYR A CA 1
ATOM 2079 C C . TYR A 1 269 ? 14.479 13.028 -10.724 1.00 96.62 269 TYR A C 1
ATOM 2081 O O . TYR A 1 269 ? 15.130 13.623 -11.586 1.00 96.62 269 TYR A O 1
ATOM 2089 N N . MET A 1 270 ? 15.034 12.121 -9.917 1.00 95.44 270 MET A N 1
ATOM 2090 C CA . MET A 1 270 ? 16.430 11.711 -10.057 1.00 95.44 270 MET A CA 1
ATOM 2091 C C . MET A 1 270 ? 16.688 11.115 -11.446 1.00 95.44 270 MET A C 1
ATOM 2093 O O . MET A 1 270 ? 17.683 11.460 -12.082 1.00 95.44 270 MET A O 1
ATOM 2097 N N . ILE A 1 271 ? 15.784 10.272 -11.941 1.00 94.44 271 ILE A N 1
ATOM 2098 C CA . ILE A 1 271 ? 15.909 9.624 -13.249 1.00 94.44 271 ILE A CA 1
ATOM 2099 C C . ILE A 1 271 ? 15.662 10.624 -14.389 1.00 94.44 271 ILE A C 1
ATOM 2101 O O . ILE A 1 271 ? 16.496 10.738 -15.283 1.00 94.44 271 ILE A O 1
ATOM 2105 N N . THR A 1 272 ? 14.596 11.423 -14.312 1.00 93.81 272 THR A N 1
ATOM 2106 C CA . THR A 1 272 ? 14.263 12.507 -15.258 1.00 93.81 272 THR A CA 1
ATOM 2107 C C . THR A 1 272 ? 15.446 13.465 -15.436 1.00 93.81 272 THR A C 1
ATOM 2109 O O . THR A 1 272 ? 15.779 13.863 -16.548 1.00 93.81 272 THR A O 1
ATOM 2112 N N . SER A 1 273 ? 16.170 13.783 -14.355 1.00 92.19 273 SER A N 1
ATOM 2113 C CA . SER A 1 273 ? 17.358 14.645 -14.434 1.00 92.19 273 SER A CA 1
ATOM 2114 C C . SER A 1 273 ? 18.500 14.068 -15.283 1.00 92.19 273 SER A C 1
ATOM 2116 O O . SER A 1 273 ? 19.326 14.828 -15.791 1.00 92.19 273 SER A O 1
ATOM 2118 N N . ARG A 1 274 ? 18.551 12.739 -15.450 1.00 86.62 274 ARG A N 1
ATOM 2119 C CA . ARG A 1 274 ? 19.554 12.031 -16.262 1.00 86.62 274 ARG A CA 1
ATOM 2120 C C . ARG A 1 274 ? 19.128 11.855 -17.718 1.00 86.62 274 ARG A C 1
ATOM 2122 O O . ARG A 1 274 ? 20.005 11.797 -18.577 1.00 86.62 274 ARG A O 1
ATOM 2129 N N . TYR A 1 275 ? 17.823 11.818 -17.989 1.00 76.69 275 TYR A N 1
ATOM 2130 C CA . TYR A 1 275 ? 17.252 11.664 -19.334 1.00 76.69 275 TYR A CA 1
ATOM 2131 C C . TYR A 1 275 ? 17.491 12.839 -20.283 1.00 76.69 275 TYR A C 1
ATOM 2133 O O . TYR A 1 275 ? 17.193 12.709 -21.464 1.00 76.69 275 TYR A O 1
ATOM 2141 N N . GLY A 1 276 ? 18.056 13.951 -19.794 1.00 66.00 276 GLY A N 1
ATOM 2142 C CA . GLY A 1 276 ? 18.330 15.161 -20.570 1.00 66.00 276 GLY A CA 1
ATOM 2143 C C . GLY A 1 276 ? 19.206 14.970 -21.831 1.00 66.00 276 GLY A C 1
ATOM 2144 O O . GLY A 1 276 ? 19.405 13.865 -22.321 1.00 66.00 276 GLY A O 1
ATOM 2145 N N . PRO A 1 277 ? 19.792 16.046 -22.392 1.00 60.78 277 PRO A N 1
ATOM 2146 C CA . PRO A 1 277 ? 20.246 16.130 -23.793 1.00 60.78 277 PRO A CA 1
ATOM 2147 C C . PRO A 1 277 ? 21.459 15.258 -24.197 1.00 60.78 277 PRO A C 1
ATOM 2149 O O . PRO A 1 277 ? 22.109 15.546 -25.200 1.00 60.78 277 PRO A O 1
ATOM 2152 N N . LEU A 1 278 ? 21.783 14.196 -23.453 1.00 61.34 278 LEU A N 1
ATOM 2153 C CA . LEU A 1 278 ? 22.829 13.219 -23.766 1.00 61.34 278 LEU A CA 1
ATOM 2154 C C . LEU A 1 278 ? 22.585 12.470 -25.092 1.00 61.34 278 LEU A C 1
ATOM 2156 O O . LEU A 1 278 ? 23.522 11.890 -25.629 1.00 61.34 278 LEU A O 1
ATOM 2160 N N . GLY A 1 279 ? 21.381 12.562 -25.671 1.00 60.09 279 GLY A N 1
ATOM 2161 C CA . GLY A 1 279 ? 21.149 12.457 -27.118 1.00 60.09 279 GLY A CA 1
ATOM 2162 C C . GLY A 1 279 ? 21.303 11.074 -27.755 1.00 60.09 279 GLY A C 1
ATOM 2163 O O . GLY A 1 279 ? 21.136 10.965 -28.967 1.00 60.09 279 GLY A O 1
ATOM 2164 N N . VAL A 1 280 ? 21.599 10.029 -26.979 1.00 78.50 280 VAL A N 1
ATOM 2165 C CA . VAL A 1 280 ? 21.688 8.652 -27.480 1.00 78.50 280 VAL A CA 1
ATOM 2166 C C . VAL A 1 280 ? 20.802 7.765 -26.616 1.00 78.50 280 VAL A C 1
ATOM 2168 O O . VAL A 1 280 ? 21.140 7.442 -25.480 1.00 78.50 280 VAL A O 1
ATOM 2171 N N . TRP A 1 281 ? 19.631 7.421 -27.144 1.00 83.81 281 TRP A N 1
ATOM 2172 C CA . TRP A 1 281 ? 18.817 6.345 -26.597 1.00 83.81 281 TRP A CA 1
ATOM 2173 C C . TRP A 1 281 ? 19.490 4.995 -26.904 1.00 83.81 281 TRP A C 1
ATOM 2175 O O . TRP A 1 281 ? 20.040 4.851 -27.998 1.00 83.81 281 TRP A O 1
ATOM 2185 N N . PRO A 1 282 ? 19.438 4.009 -25.992 1.00 85.81 282 PRO A N 1
ATOM 2186 C CA . PRO A 1 282 ? 18.881 4.075 -24.635 1.00 85.81 282 PRO A CA 1
ATOM 2187 C C . PRO A 1 282 ? 19.882 4.605 -23.590 1.00 85.81 282 PRO A C 1
ATOM 2189 O O . PRO A 1 282 ? 20.934 4.024 -23.345 1.00 85.81 282 PRO A O 1
ATOM 2192 N N . ASN A 1 283 ? 19.510 5.677 -22.883 1.00 83.94 283 ASN A N 1
ATOM 2193 C CA . ASN A 1 283 ? 20.272 6.232 -21.752 1.00 83.94 283 ASN A CA 1
ATOM 2194 C C . ASN A 1 283 ? 19.532 6.001 -20.425 1.00 83.94 283 ASN A C 1
ATOM 2196 O O . ASN A 1 283 ? 19.248 6.924 -19.663 1.00 83.94 283 ASN A O 1
ATOM 2200 N N . VAL A 1 284 ? 19.139 4.750 -20.195 1.00 85.69 284 VAL A N 1
ATOM 2201 C CA . VAL A 1 284 ? 18.146 4.400 -19.165 1.00 85.69 284 VAL A CA 1
ATOM 2202 C C . VAL A 1 284 ? 18.710 3.488 -18.072 1.00 85.69 284 VAL A C 1
ATOM 2204 O O . VAL A 1 284 ? 17.995 3.078 -17.162 1.00 85.69 284 VAL A O 1
ATOM 2207 N N . THR A 1 285 ? 20.005 3.168 -18.153 1.00 92.12 285 THR A N 1
ATOM 2208 C CA . THR A 1 285 ? 20.714 2.352 -17.162 1.00 92.12 285 THR A CA 1
ATOM 2209 C C . THR A 1 285 ? 21.353 3.243 -16.102 1.00 92.12 285 THR A C 1
ATOM 2211 O O . THR A 1 285 ? 22.230 4.060 -16.379 1.00 92.12 285 THR A O 1
ATOM 2214 N N . ILE A 1 286 ? 20.928 3.061 -14.859 1.00 93.12 286 ILE A N 1
ATOM 2215 C CA . ILE A 1 286 ? 21.370 3.820 -13.694 1.00 93.12 286 ILE A CA 1
ATOM 2216 C C . ILE A 1 286 ? 22.492 3.022 -13.009 1.00 93.12 286 ILE A C 1
ATOM 2218 O O . ILE A 1 286 ? 22.216 1.941 -12.486 1.00 93.12 286 ILE A O 1
ATOM 2222 N N . PRO A 1 287 ? 23.749 3.501 -12.978 1.00 92.19 287 PRO A N 1
ATOM 2223 C CA . PRO A 1 287 ? 24.791 2.871 -12.164 1.00 92.19 287 PRO A CA 1
ATOM 2224 C C . PRO A 1 287 ? 24.391 2.838 -10.692 1.00 92.19 287 PRO A C 1
ATOM 2226 O O . PRO A 1 287 ? 23.703 3.753 -10.243 1.00 92.19 287 PRO A O 1
ATOM 2229 N N . ASP A 1 288 ? 24.826 1.810 -9.960 1.00 94.44 288 ASP A N 1
ATOM 2230 C CA . ASP A 1 288 ? 24.610 1.652 -8.512 1.00 94.44 288 ASP A CA 1
ATOM 2231 C C . ASP A 1 288 ? 23.130 1.797 -8.099 1.00 94.44 288 ASP A C 1
ATOM 2233 O O . ASP A 1 288 ? 22.788 2.456 -7.113 1.00 94.44 288 ASP A O 1
ATOM 2237 N N . PHE A 1 289 ? 22.215 1.253 -8.915 1.00 96.06 289 PHE A N 1
ATOM 2238 C CA . PHE A 1 289 ? 20.771 1.402 -8.704 1.00 96.06 289 PHE A CA 1
ATOM 2239 C C . PHE A 1 289 ? 20.329 0.863 -7.340 1.00 96.06 289 PHE A C 1
ATOM 2241 O O . PHE A 1 289 ? 19.489 1.479 -6.686 1.00 96.06 289 PHE A O 1
ATOM 2248 N N . GLN A 1 290 ? 20.904 -0.253 -6.883 1.00 95.50 290 GLN A N 1
ATOM 2249 C CA . GLN A 1 290 ? 20.544 -0.845 -5.594 1.00 95.50 290 GLN A CA 1
ATOM 2250 C C . GLN A 1 290 ? 20.924 0.064 -4.425 1.00 95.50 290 GLN A C 1
ATOM 2252 O O . GLN A 1 290 ? 20.102 0.332 -3.552 1.00 95.50 290 GLN A O 1
ATOM 2257 N N . GLU A 1 291 ? 22.138 0.604 -4.440 1.00 96.19 291 GLU A N 1
ATOM 2258 C CA . GLU A 1 291 ? 22.649 1.513 -3.419 1.00 96.19 291 GLU A CA 1
ATOM 2259 C C . GLU A 1 291 ? 21.878 2.836 -3.414 1.00 96.19 291 GLU A C 1
ATOM 2261 O O . GLU A 1 291 ? 21.565 3.372 -2.351 1.00 96.19 291 GLU A O 1
ATOM 2266 N N . GLN A 1 292 ? 21.536 3.356 -4.597 1.00 96.62 292 GLN A N 1
ATOM 2267 C CA . GLN A 1 292 ? 20.778 4.603 -4.729 1.00 96.62 292 GLN A CA 1
ATOM 2268 C C . GLN A 1 292 ? 19.328 4.470 -4.255 1.00 96.62 292 GLN A C 1
ATOM 2270 O O . GLN A 1 292 ? 18.740 5.458 -3.815 1.00 96.62 292 GLN A O 1
ATOM 2275 N N . THR A 1 293 ? 18.744 3.273 -4.329 1.00 97.62 293 THR A N 1
ATOM 2276 C CA . THR A 1 293 ? 17.321 3.057 -4.030 1.00 97.62 293 THR A CA 1
ATOM 2277 C C . THR A 1 293 ? 17.057 2.412 -2.671 1.00 97.62 293 THR A C 1
ATOM 2279 O O . THR A 1 293 ? 15.930 2.518 -2.193 1.00 97.62 293 THR A O 1
ATOM 2282 N N . ASP A 1 294 ? 18.059 1.838 -1.992 1.00 97.25 294 ASP A N 1
ATOM 2283 C CA . ASP A 1 294 ? 17.905 1.207 -0.664 1.00 97.25 294 ASP A CA 1
ATOM 2284 C C . ASP A 1 294 ? 17.248 2.148 0.361 1.00 97.25 294 ASP A C 1
ATOM 2286 O O . ASP A 1 294 ? 16.291 1.772 1.041 1.00 97.25 294 ASP A O 1
ATOM 2290 N N . GLY A 1 295 ? 17.691 3.407 0.426 1.00 98.00 295 GLY A N 1
ATOM 2291 C CA . GLY A 1 295 ? 17.098 4.403 1.324 1.00 98.00 295 GLY A CA 1
ATOM 2292 C C . GLY A 1 295 ? 15.635 4.715 0.992 1.00 98.00 295 GLY A C 1
ATOM 2293 O O . GLY A 1 295 ? 14.795 4.762 1.891 1.00 98.00 295 GLY A O 1
ATOM 2294 N N . ILE A 1 296 ? 15.321 4.877 -0.297 1.00 98.12 296 ILE A N 1
ATOM 2295 C CA . ILE A 1 296 ? 13.962 5.162 -0.782 1.00 98.12 296 ILE A CA 1
ATOM 2296 C C . ILE A 1 296 ? 13.040 3.976 -0.486 1.00 98.12 296 ILE A C 1
ATOM 2298 O O . ILE A 1 296 ? 11.945 4.168 0.035 1.00 98.12 296 ILE A O 1
ATOM 2302 N N . LEU A 1 297 ? 13.495 2.748 -0.747 1.00 97.69 297 LEU A N 1
ATOM 2303 C CA . LEU A 1 297 ? 12.730 1.530 -0.496 1.00 97.69 297 LEU A CA 1
ATOM 2304 C C . LEU A 1 297 ? 12.402 1.353 0.995 1.00 97.69 297 LEU A C 1
ATOM 2306 O O . LEU A 1 297 ? 11.274 0.985 1.328 1.00 97.69 297 LEU A O 1
ATOM 2310 N N . ARG A 1 298 ? 13.358 1.655 1.888 1.00 97.19 298 ARG A N 1
ATOM 2311 C CA . ARG A 1 298 ? 13.150 1.610 3.346 1.00 97.19 298 ARG A CA 1
ATOM 2312 C C . ARG A 1 298 ? 12.152 2.658 3.825 1.00 97.19 298 ARG A C 1
ATOM 2314 O O . ARG A 1 298 ? 11.264 2.314 4.596 1.00 97.19 298 ARG A O 1
ATOM 2321 N N . ILE A 1 299 ? 12.271 3.906 3.363 1.00 97.56 299 ILE A N 1
ATOM 2322 C CA . ILE A 1 299 ? 11.328 4.986 3.713 1.00 97.56 299 ILE A CA 1
ATOM 2323 C C . ILE A 1 299 ? 9.925 4.644 3.214 1.00 97.56 299 ILE A C 1
ATOM 2325 O O . ILE A 1 299 ? 8.953 4.749 3.956 1.00 97.56 299 ILE A O 1
ATOM 2329 N N . ALA A 1 300 ? 9.830 4.178 1.971 1.00 97.31 300 ALA A N 1
ATOM 2330 C CA . ALA A 1 300 ? 8.569 3.790 1.372 1.00 97.31 300 ALA A CA 1
ATOM 2331 C C . ALA A 1 300 ? 7.994 2.502 1.978 1.00 97.31 300 ALA A C 1
ATOM 2333 O O . ALA A 1 300 ? 6.856 2.171 1.664 1.00 97.31 300 ALA A O 1
ATOM 2334 N N . ASN A 1 301 ? 8.741 1.758 2.804 1.00 96.88 301 ASN A N 1
ATOM 2335 C CA . ASN A 1 301 ? 8.362 0.444 3.331 1.00 96.88 301 ASN A CA 1
ATOM 2336 C C . ASN A 1 301 ? 7.787 -0.472 2.228 1.00 96.88 301 ASN A C 1
ATOM 2338 O O . ASN A 1 301 ? 6.641 -0.934 2.291 1.00 96.88 301 ASN A O 1
ATOM 2342 N N . GLY A 1 302 ? 8.537 -0.600 1.130 1.00 96.75 302 GLY A N 1
ATOM 2343 C CA . GLY A 1 302 ? 8.199 -1.451 -0.010 1.00 96.75 302 GLY A CA 1
ATOM 2344 C C . GLY A 1 302 ? 8.941 -2.784 0.014 1.00 96.75 302 GLY A C 1
ATOM 2345 O O . GLY A 1 302 ? 9.929 -2.960 0.720 1.00 96.75 302 GLY A O 1
ATOM 2346 N N . ARG A 1 303 ? 8.475 -3.728 -0.804 1.00 96.81 303 ARG A N 1
ATOM 2347 C CA . ARG A 1 303 ? 9.114 -5.034 -1.025 1.00 96.81 303 ARG A CA 1
ATOM 2348 C C . ARG A 1 303 ? 10.140 -4.996 -2.146 1.00 96.81 303 ARG A C 1
ATOM 2350 O O . ARG A 1 303 ? 11.161 -5.671 -2.067 1.00 96.81 303 ARG A O 1
ATOM 2357 N N . ALA A 1 304 ? 9.828 -4.248 -3.196 1.00 97.62 304 ALA A N 1
ATOM 2358 C CA . ALA A 1 304 ? 10.715 -4.031 -4.320 1.00 97.62 304 ALA A CA 1
ATOM 2359 C C . ALA A 1 304 ? 10.434 -2.663 -4.934 1.00 97.62 304 ALA A C 1
ATOM 2361 O O . ALA A 1 304 ? 9.298 -2.187 -4.920 1.00 97.62 304 ALA A O 1
ATOM 2362 N N . LEU A 1 305 ? 11.473 -2.056 -5.482 1.00 98.12 305 LEU A N 1
ATOM 2363 C CA . LEU A 1 305 ? 11.407 -0.826 -6.243 1.00 98.12 305 LEU A CA 1
ATOM 2364 C C . LEU A 1 305 ? 12.117 -1.056 -7.573 1.00 98.12 305 LEU A C 1
ATOM 2366 O O . LEU A 1 305 ? 13.202 -1.634 -7.592 1.00 98.12 305 LEU A O 1
ATOM 2370 N N . SER A 1 306 ? 11.517 -0.633 -8.679 1.00 98.25 306 SER A N 1
ATOM 2371 C CA . SER A 1 306 ? 12.109 -0.816 -10.002 1.00 98.25 306 SER A CA 1
ATOM 2372 C C . SER A 1 306 ? 11.968 0.400 -10.898 1.00 98.25 306 SER A C 1
ATOM 2374 O O . SER A 1 306 ? 11.103 1.250 -10.694 1.00 98.25 306 SER A O 1
ATOM 2376 N N . PHE A 1 307 ? 12.851 0.465 -11.888 1.00 98.06 307 PHE A N 1
ATOM 2377 C CA . PHE A 1 307 ? 12.757 1.360 -13.025 1.00 98.06 307 PHE A CA 1
ATOM 2378 C C . PHE A 1 307 ? 12.430 0.542 -14.282 1.00 98.06 307 PHE A C 1
ATOM 2380 O O . PHE A 1 307 ? 13.070 -0.481 -14.552 1.00 98.06 307 PHE A O 1
ATOM 2387 N N . ASN A 1 308 ? 11.423 0.996 -15.029 1.00 98.19 308 ASN A N 1
ATOM 2388 C CA . ASN A 1 308 ? 10.846 0.287 -16.166 1.00 98.19 308 ASN A CA 1
ATOM 2389 C C . ASN A 1 308 ? 10.711 1.270 -17.352 1.00 98.19 308 ASN A C 1
ATOM 2391 O O . ASN A 1 308 ? 9.824 2.131 -17.317 1.00 98.19 308 ASN A O 1
ATOM 2395 N N . PRO A 1 309 ? 11.595 1.219 -18.368 1.00 97.12 309 PRO A N 1
ATOM 2396 C CA . PRO A 1 309 ? 11.493 2.095 -19.536 1.00 97.12 309 PRO A CA 1
ATOM 2397 C C . PRO A 1 309 ? 10.245 1.773 -20.366 1.00 97.12 309 PRO A C 1
ATOM 2399 O O . PRO A 1 309 ? 9.790 0.631 -20.383 1.00 97.12 309 PRO A O 1
ATOM 2402 N N . ILE A 1 310 ? 9.711 2.777 -21.064 1.00 96.56 310 ILE A N 1
ATOM 2403 C CA . ILE A 1 310 ? 8.625 2.596 -22.033 1.00 96.56 310 ILE A CA 1
ATOM 2404 C C . ILE A 1 310 ? 9.249 2.340 -23.405 1.00 96.56 310 ILE A C 1
ATOM 2406 O O . ILE A 1 310 ? 10.044 3.138 -23.903 1.00 96.56 310 ILE A O 1
ATOM 2410 N N . ILE A 1 311 ? 8.904 1.201 -23.994 1.00 96.69 311 ILE A N 1
ATOM 2411 C CA . ILE A 1 311 ? 9.417 0.708 -25.271 1.00 96.69 311 ILE A CA 1
ATOM 2412 C C . ILE A 1 311 ? 8.236 0.599 -26.231 1.00 96.69 311 ILE A C 1
ATOM 2414 O O . ILE A 1 311 ? 7.193 0.079 -25.856 1.00 96.69 311 ILE A O 1
ATOM 2418 N N . THR A 1 312 ? 8.399 1.044 -27.469 1.00 95.38 312 THR A N 1
ATOM 2419 C CA . THR A 1 312 ? 7.411 0.833 -28.528 1.00 95.38 312 THR A CA 1
ATOM 2420 C C . THR A 1 312 ? 7.939 -0.239 -29.469 1.00 95.38 312 THR A C 1
ATOM 2422 O O . THR A 1 312 ? 9.066 -0.133 -29.971 1.00 95.38 312 THR A O 1
ATOM 2425 N N . GLN A 1 313 ? 7.122 -1.263 -29.709 1.00 90.94 313 GLN A N 1
ATOM 2426 C CA . GLN A 1 313 ? 7.486 -2.493 -30.412 1.00 90.94 313 GLN A CA 1
ATOM 2427 C C . GLN A 1 313 ? 8.245 -2.242 -31.721 1.00 90.94 313 GLN A C 1
ATOM 2429 O O . GLN A 1 313 ? 9.340 -2.772 -31.919 1.00 90.94 313 GLN A O 1
ATOM 2434 N N . ASP A 1 314 ? 7.694 -1.392 -32.585 1.00 89.81 314 ASP A N 1
ATOM 2435 C CA . ASP A 1 314 ? 8.225 -1.150 -33.930 1.00 89.81 314 ASP A CA 1
ATOM 2436 C C . ASP A 1 314 ? 9.254 -0.010 -33.999 1.00 89.81 314 ASP A C 1
ATOM 2438 O O . ASP A 1 314 ? 9.837 0.236 -35.057 1.00 89.81 314 ASP A O 1
ATOM 2442 N N . VAL A 1 315 ? 9.485 0.701 -32.890 1.00 89.94 315 VAL A N 1
ATOM 2443 C CA . VAL A 1 315 ? 10.341 1.896 -32.873 1.00 89.94 315 VAL A CA 1
ATOM 2444 C C . VAL A 1 315 ? 11.705 1.589 -32.277 1.00 89.94 315 VAL A C 1
ATOM 2446 O O . VAL A 1 315 ? 12.719 1.878 -32.904 1.00 89.94 315 VAL A O 1
ATOM 2449 N N . ASN A 1 316 ? 11.747 1.030 -31.066 1.00 92.25 316 ASN A N 1
ATOM 2450 C CA . ASN A 1 316 ? 12.980 1.000 -30.274 1.00 92.25 316 ASN A CA 1
ATOM 2451 C C . ASN A 1 316 ? 13.233 -0.320 -29.528 1.00 92.25 316 ASN A C 1
ATOM 2453 O O . ASN A 1 316 ? 14.225 -0.415 -28.803 1.00 92.25 316 ASN A O 1
ATOM 2457 N N . ARG A 1 317 ? 12.411 -1.361 -29.731 1.00 95.25 317 ARG A N 1
ATOM 2458 C CA . ARG A 1 317 ? 12.595 -2.657 -29.056 1.00 95.25 317 ARG A CA 1
ATOM 2459 C C . ARG A 1 317 ? 13.944 -3.307 -29.335 1.00 95.25 317 ARG A C 1
ATOM 2461 O O . ARG A 1 317 ? 14.610 -3.728 -28.397 1.00 95.25 317 ARG A O 1
ATOM 2468 N N . LEU A 1 318 ? 14.349 -3.413 -30.602 1.00 94.69 318 LEU A N 1
ATOM 2469 C CA . LEU A 1 318 ? 15.597 -4.104 -30.956 1.00 94.69 318 LEU A CA 1
ATOM 2470 C C . LEU A 1 318 ? 16.828 -3.371 -30.407 1.00 94.69 318 LEU A C 1
ATOM 2472 O O . LEU A 1 318 ? 17.750 -4.008 -29.904 1.00 94.69 318 LEU A O 1
ATOM 2476 N N . GLU A 1 319 ? 16.822 -2.037 -30.465 1.00 94.25 319 GLU A N 1
ATOM 2477 C CA . GLU A 1 319 ? 17.875 -1.203 -29.873 1.00 94.25 319 GLU A CA 1
ATOM 2478 C C . GLU A 1 319 ? 17.923 -1.376 -28.349 1.00 94.25 319 GLU A C 1
ATOM 2480 O O . GLU A 1 319 ? 19.000 -1.513 -27.767 1.00 94.25 319 GLU A O 1
ATOM 2485 N N . TRP A 1 320 ? 16.753 -1.438 -27.707 1.00 95.81 320 TRP A N 1
ATOM 2486 C CA . TRP A 1 320 ? 16.631 -1.699 -26.279 1.00 95.81 320 TRP A CA 1
ATOM 2487 C C . TRP A 1 320 ? 17.151 -3.084 -25.878 1.00 95.81 320 TRP A C 1
ATOM 2489 O O . TRP A 1 320 ? 17.960 -3.181 -24.961 1.00 95.81 320 TRP A O 1
ATOM 2499 N N . GLU A 1 321 ? 16.722 -4.156 -26.549 1.00 96.50 321 GLU A N 1
ATOM 2500 C CA . GLU A 1 321 ? 17.131 -5.529 -26.219 1.00 96.50 321 GLU A CA 1
ATOM 2501 C C . GLU A 1 321 ? 18.641 -5.739 -26.422 1.00 96.50 321 GLU A C 1
ATOM 2503 O O . GLU A 1 321 ? 19.284 -6.424 -25.616 1.00 96.50 321 GLU A O 1
ATOM 2508 N N . ALA A 1 322 ? 19.229 -5.104 -27.443 1.00 95.44 322 ALA A N 1
ATOM 2509 C CA . ALA A 1 322 ? 20.676 -5.090 -27.650 1.00 95.44 322 ALA A CA 1
ATOM 2510 C C . ALA A 1 322 ? 21.401 -4.406 -26.479 1.00 95.44 322 ALA A C 1
ATOM 2512 O O . ALA A 1 322 ? 22.269 -5.013 -25.850 1.00 95.44 322 ALA A O 1
ATOM 2513 N N . HIS A 1 323 ? 20.984 -3.190 -26.116 1.00 95.06 323 HIS A N 1
ATOM 2514 C CA . HIS A 1 323 ? 21.559 -2.459 -24.983 1.00 95.06 323 HIS A CA 1
ATOM 2515 C C . HIS A 1 323 ? 21.391 -3.188 -23.649 1.00 95.06 323 HIS A C 1
ATOM 2517 O O . HIS A 1 323 ? 22.327 -3.249 -22.850 1.00 95.06 323 HIS A O 1
ATOM 2523 N N . ALA A 1 324 ? 20.206 -3.745 -23.396 1.00 96.06 324 ALA A N 1
ATOM 2524 C CA . ALA A 1 324 ? 19.915 -4.504 -22.189 1.00 96.06 324 ALA A CA 1
ATOM 2525 C C . ALA A 1 324 ? 20.855 -5.712 -22.082 1.00 96.06 324 ALA A C 1
ATOM 2527 O O . ALA A 1 324 ? 21.425 -5.960 -21.021 1.00 96.06 324 ALA A O 1
ATOM 2528 N N . THR A 1 325 ? 21.088 -6.417 -23.191 1.00 94.56 325 THR A N 1
ATOM 2529 C CA . THR A 1 325 ? 22.029 -7.543 -23.246 1.00 94.56 325 THR A CA 1
ATOM 2530 C C . THR A 1 325 ? 23.463 -7.098 -22.949 1.00 94.56 325 THR A C 1
ATOM 2532 O O . THR A 1 325 ? 24.136 -7.723 -22.132 1.00 94.56 325 THR A O 1
ATOM 2535 N N . GLU A 1 326 ? 23.921 -5.999 -23.552 1.00 93.50 326 GLU A N 1
ATOM 2536 C CA . GLU A 1 326 ? 25.268 -5.450 -23.329 1.00 93.50 326 GLU A CA 1
ATOM 2537 C C . GLU A 1 326 ? 25.470 -4.924 -21.899 1.00 93.50 326 GLU A C 1
ATOM 2539 O O . GLU A 1 326 ? 26.566 -5.006 -21.344 1.00 93.50 326 GLU A O 1
ATOM 2544 N N . SER A 1 327 ? 24.406 -4.415 -21.279 1.00 94.00 327 SER A N 1
ATOM 2545 C CA . SER A 1 327 ? 24.434 -3.801 -19.948 1.00 94.00 327 SER A CA 1
ATOM 2546 C C . SER A 1 327 ? 24.041 -4.750 -18.813 1.00 94.00 327 SER A C 1
ATOM 2548 O O . SER A 1 327 ? 24.078 -4.346 -17.652 1.00 94.00 327 SER A O 1
ATOM 2550 N N . ALA A 1 328 ? 23.663 -6.000 -19.100 1.00 93.56 328 ALA A N 1
ATOM 2551 C CA . ALA A 1 328 ? 23.083 -6.926 -18.120 1.00 93.56 328 ALA A CA 1
ATOM 2552 C C . ALA A 1 328 ? 23.984 -7.190 -16.897 1.00 93.56 328 ALA A C 1
ATOM 2554 O O . ALA A 1 328 ? 23.484 -7.437 -15.796 1.00 93.56 328 ALA A O 1
ATOM 2555 N N . TRP A 1 329 ? 25.306 -7.075 -17.064 1.00 91.44 329 TRP A N 1
ATOM 2556 C CA . TRP A 1 329 ? 26.294 -7.216 -15.990 1.00 91.44 329 TRP A CA 1
ATOM 2557 C C . TRP A 1 329 ? 26.056 -6.249 -14.818 1.00 91.44 329 TRP A C 1
ATOM 2559 O O . TRP A 1 329 ? 26.430 -6.554 -13.687 1.00 91.44 329 TRP A O 1
ATOM 2569 N N . ILE A 1 330 ? 25.397 -5.107 -15.046 1.00 92.38 330 ILE A N 1
ATOM 2570 C CA . ILE A 1 330 ? 25.153 -4.102 -14.003 1.00 92.38 330 ILE A CA 1
ATOM 2571 C C . ILE A 1 330 ? 24.123 -4.548 -12.955 1.00 92.38 330 ILE A C 1
ATOM 2573 O O . ILE A 1 330 ? 24.069 -3.989 -11.864 1.00 92.38 330 ILE A O 1
ATOM 2577 N N . LEU A 1 331 ? 23.285 -5.540 -13.274 1.00 90.12 331 LEU A N 1
ATOM 2578 C CA . LEU A 1 331 ? 22.178 -5.958 -12.410 1.00 90.12 331 LEU A CA 1
ATOM 2579 C C . LEU A 1 331 ? 22.641 -6.827 -11.232 1.00 90.12 331 LEU A C 1
ATOM 2581 O O . LEU A 1 331 ? 22.027 -6.800 -10.168 1.00 90.12 331 LEU A O 1
ATOM 2585 N N . GLY A 1 332 ? 23.731 -7.578 -11.405 1.00 82.25 332 GLY A N 1
ATOM 2586 C CA . GLY A 1 332 ? 24.237 -8.499 -10.383 1.00 82.25 332 GLY A CA 1
ATOM 2587 C C . GLY A 1 332 ? 25.675 -8.981 -10.591 1.00 82.25 332 GLY A C 1
ATOM 2588 O O . GLY A 1 332 ? 26.071 -9.959 -9.962 1.00 82.25 332 GLY A O 1
ATOM 2589 N N . GLY A 1 333 ? 26.447 -8.328 -11.464 1.00 85.75 333 GLY A N 1
ATOM 2590 C CA . GLY A 1 333 ? 27.793 -8.744 -11.862 1.00 85.75 333 GLY A CA 1
ATOM 2591 C C . GLY A 1 333 ? 27.817 -9.662 -13.089 1.00 85.75 333 GLY A C 1
ATOM 2592 O O . GLY A 1 333 ? 26.779 -10.094 -13.591 1.00 85.75 333 GLY A O 1
ATOM 2593 N N . GLU A 1 334 ? 29.027 -9.964 -13.569 1.00 83.31 334 GLU A N 1
ATOM 2594 C CA . GLU A 1 334 ? 29.266 -10.796 -14.763 1.00 83.31 334 GLU A CA 1
ATOM 2595 C C . GLU A 1 334 ? 28.776 -12.244 -14.595 1.00 83.31 334 GLU A C 1
ATOM 2597 O O . GLU A 1 334 ? 28.303 -12.848 -15.553 1.00 83.31 334 GLU A O 1
ATOM 2602 N N . ASP A 1 335 ? 28.814 -12.770 -13.369 1.00 80.50 335 ASP A N 1
ATOM 2603 C CA . ASP A 1 335 ? 28.388 -14.137 -13.037 1.00 80.50 335 ASP A CA 1
ATOM 2604 C C . ASP A 1 335 ? 26.888 -14.240 -12.690 1.00 80.50 335 ASP A C 1
ATOM 2606 O O . ASP A 1 335 ? 26.421 -15.269 -12.197 1.00 80.50 335 ASP A O 1
ATOM 2610 N N . SER A 1 336 ? 26.115 -13.169 -12.894 1.00 83.69 336 SER A N 1
ATOM 2611 C CA . SER A 1 336 ? 24.674 -13.173 -12.628 1.00 83.69 336 SER A CA 1
ATOM 2612 C C . SER A 1 336 ? 23.945 -14.165 -13.540 1.00 83.69 336 SER A C 1
ATOM 2614 O O . SER A 1 336 ? 24.234 -14.247 -14.735 1.00 83.69 336 SER A O 1
ATOM 2616 N N . ILE A 1 337 ? 22.916 -14.842 -13.010 1.00 81.94 337 ILE A N 1
ATOM 2617 C CA . ILE A 1 337 ? 22.030 -15.750 -13.772 1.00 81.94 337 ILE A CA 1
ATOM 2618 C C . ILE A 1 337 ? 21.353 -15.060 -14.969 1.00 81.94 337 ILE A C 1
ATOM 2620 O O . ILE A 1 337 ? 20.914 -15.705 -15.915 1.00 81.94 337 ILE A O 1
ATOM 2624 N N . LEU A 1 338 ? 21.285 -13.728 -14.942 1.00 85.50 338 LEU A N 1
ATOM 2625 C CA . LEU A 1 338 ? 20.747 -12.919 -16.029 1.00 85.50 338 LEU A CA 1
ATOM 2626 C C . LEU A 1 338 ? 21.708 -12.742 -17.210 1.00 85.50 338 LEU A C 1
ATOM 2628 O O . LEU A 1 338 ? 21.260 -12.380 -18.298 1.00 85.50 338 LEU A O 1
ATOM 2632 N N . VAL A 1 339 ? 22.999 -12.997 -17.006 1.00 85.31 339 VAL A N 1
ATOM 2633 C CA . VAL A 1 339 ? 24.053 -12.906 -18.026 1.00 85.31 339 VAL A CA 1
ATOM 2634 C C . VAL A 1 339 ? 24.453 -14.304 -18.485 1.00 85.31 339 VAL A C 1
ATOM 2636 O O . VAL A 1 339 ? 24.499 -14.578 -19.684 1.00 85.31 339 VAL A O 1
ATOM 2639 N N . VAL A 1 340 ? 24.710 -15.199 -17.530 1.00 82.25 340 VAL A N 1
ATOM 2640 C CA . VAL A 1 340 ? 25.165 -16.564 -17.788 1.00 82.25 340 VAL A CA 1
ATOM 2641 C C . VAL A 1 340 ? 24.063 -17.539 -17.373 1.00 82.25 340 VAL A C 1
ATOM 2643 O O . VAL A 1 340 ? 23.716 -17.580 -16.192 1.00 82.25 340 VAL A O 1
ATOM 2646 N N . PRO A 1 341 ? 23.524 -18.353 -18.302 1.00 83.81 341 PRO A N 1
ATOM 2647 C CA . PRO A 1 341 ? 22.560 -19.384 -17.943 1.00 83.81 341 PRO A CA 1
ATOM 2648 C C . PRO A 1 341 ? 23.178 -20.366 -16.935 1.00 83.81 341 PRO A C 1
ATOM 2650 O O . PRO A 1 341 ? 24.277 -20.880 -17.158 1.00 83.81 341 PRO A O 1
ATOM 2653 N N . ASP A 1 342 ? 22.465 -20.678 -15.854 1.00 82.88 342 ASP A N 1
ATOM 2654 C CA . ASP A 1 342 ? 22.822 -21.763 -14.942 1.00 82.88 342 ASP A CA 1
ATOM 2655 C C . ASP A 1 342 ? 22.698 -23.109 -15.682 1.00 82.88 342 ASP A C 1
ATOM 2657 O O . ASP A 1 342 ? 21.594 -23.514 -16.055 1.00 82.88 342 ASP A O 1
ATOM 2661 N N . PRO A 1 343 ? 23.793 -23.862 -15.889 1.00 83.88 343 PRO A N 1
ATOM 2662 C CA . PRO A 1 343 ? 23.753 -25.122 -16.631 1.00 83.88 343 PRO A CA 1
ATOM 2663 C C . PRO A 1 343 ? 22.869 -26.197 -15.978 1.00 83.88 343 PRO A C 1
ATOM 2665 O O . PRO A 1 343 ? 22.520 -27.175 -16.639 1.00 83.88 343 PRO A O 1
ATOM 2668 N N . ASN A 1 344 ? 22.514 -26.045 -14.698 1.00 87.62 344 ASN A N 1
ATOM 2669 C CA . ASN A 1 344 ? 21.658 -26.980 -13.971 1.00 87.62 344 ASN A CA 1
ATOM 2670 C C . ASN A 1 344 ? 20.189 -26.539 -13.913 1.00 87.62 344 ASN A C 1
ATOM 2672 O O . ASN A 1 344 ? 19.337 -27.334 -13.508 1.00 87.62 344 ASN A O 1
ATOM 2676 N N . ALA A 1 345 ? 19.877 -25.301 -14.304 1.00 84.25 345 ALA A N 1
ATOM 2677 C CA . ALA A 1 345 ? 18.513 -24.799 -14.321 1.00 84.25 345 ALA A CA 1
ATOM 2678 C C . ALA A 1 345 ? 17.800 -25.196 -15.622 1.00 84.25 345 ALA A C 1
ATOM 2680 O O . ALA A 1 345 ? 18.345 -25.116 -16.727 1.00 84.25 345 ALA A O 1
ATOM 2681 N N . THR A 1 346 ? 16.539 -25.608 -15.502 1.00 86.31 346 THR A N 1
ATOM 2682 C CA . THR A 1 346 ? 15.679 -25.898 -16.653 1.00 86.31 346 THR A CA 1
ATOM 2683 C C . THR A 1 346 ? 14.918 -24.654 -17.094 1.00 86.31 346 THR A C 1
ATOM 2685 O O . THR A 1 346 ? 14.577 -23.793 -16.284 1.00 86.31 346 THR A O 1
ATOM 2688 N N . TRP A 1 347 ? 14.589 -24.579 -18.381 1.00 83.25 347 TRP A N 1
ATOM 2689 C CA . TRP A 1 347 ? 13.641 -23.589 -18.891 1.00 83.25 347 TRP A CA 1
ATOM 2690 C C . TRP A 1 347 ? 12.303 -23.662 -18.123 1.00 83.25 347 TRP A C 1
ATOM 2692 O O . TRP A 1 347 ? 11.854 -24.775 -17.833 1.00 83.25 347 TRP A O 1
ATOM 2702 N N . PRO A 1 348 ? 11.651 -22.530 -17.788 1.00 81.81 348 PRO A N 1
ATOM 2703 C CA . PRO A 1 348 ? 12.022 -21.135 -18.071 1.00 81.81 348 PRO A CA 1
ATOM 2704 C C . PRO A 1 348 ? 12.821 -20.436 -16.958 1.00 81.81 348 PRO A C 1
ATOM 2706 O O . PRO A 1 348 ? 12.991 -19.215 -16.986 1.00 81.81 348 PRO A O 1
ATOM 2709 N N . ASP A 1 349 ? 13.288 -21.184 -15.959 1.00 78.44 349 ASP A N 1
ATOM 2710 C CA . ASP A 1 349 ? 14.026 -20.636 -14.817 1.00 78.44 349 ASP A CA 1
ATOM 2711 C C . ASP A 1 349 ? 15.480 -20.278 -15.165 1.00 78.44 349 ASP A C 1
ATOM 2713 O O . ASP A 1 349 ? 16.120 -19.553 -14.412 1.00 78.44 349 ASP A O 1
ATOM 2717 N N . ASN A 1 350 ? 15.963 -20.725 -16.327 1.00 81.88 350 ASN A N 1
ATOM 2718 C CA . ASN A 1 350 ? 17.308 -20.481 -16.845 1.00 81.88 350 ASN A CA 1
ATOM 2719 C C . ASN A 1 350 ? 17.392 -19.348 -17.890 1.00 81.88 350 ASN A C 1
ATOM 2721 O O . ASN A 1 350 ? 18.163 -19.420 -18.846 1.00 81.88 350 ASN A O 1
ATOM 2725 N N . ARG A 1 351 ? 16.507 -18.353 -17.794 1.00 89.12 351 ARG A N 1
ATOM 2726 C CA . ARG A 1 351 ? 16.440 -17.257 -18.769 1.00 89.12 351 ARG A CA 1
ATOM 2727 C C . ARG A 1 351 ? 17.454 -16.158 -18.452 1.00 89.12 351 ARG A C 1
ATOM 2729 O O . ARG A 1 351 ? 17.580 -15.741 -17.305 1.00 89.12 351 ARG A O 1
ATOM 2736 N N . THR A 1 352 ? 18.102 -15.659 -19.496 1.00 92.12 352 THR A N 1
ATOM 2737 C CA . THR A 1 352 ? 19.005 -14.502 -19.471 1.00 92.12 352 THR A CA 1
ATOM 2738 C C . THR A 1 352 ? 18.329 -13.280 -20.087 1.00 92.12 352 THR A C 1
ATOM 2740 O O . THR A 1 352 ? 17.314 -13.403 -20.773 1.00 92.12 352 THR A O 1
ATOM 2743 N N . VAL A 1 353 ? 18.912 -12.094 -19.905 1.00 94.25 353 VAL A N 1
ATOM 2744 C CA . VAL A 1 353 ? 18.433 -10.847 -20.535 1.00 94.25 353 VAL A CA 1
ATOM 2745 C C . VAL A 1 353 ? 18.424 -10.948 -22.064 1.00 94.25 353 VAL A C 1
ATOM 2747 O O . VAL A 1 353 ? 17.538 -10.394 -22.706 1.00 94.25 353 VAL A O 1
ATOM 2750 N N . SER A 1 354 ? 19.336 -11.735 -22.645 1.00 93.25 354 SER A N 1
ATOM 2751 C CA . SER A 1 354 ? 19.394 -11.996 -24.090 1.00 93.25 354 SER A CA 1
ATOM 2752 C C . SER A 1 354 ? 18.201 -12.775 -24.652 1.00 93.25 354 SER A C 1
ATOM 2754 O O . SER A 1 354 ? 18.065 -12.868 -25.869 1.00 93.25 354 SER A O 1
ATOM 2756 N N . PHE A 1 355 ? 17.325 -13.326 -23.802 1.00 94.25 355 PHE A N 1
ATOM 2757 C CA . PHE A 1 355 ? 16.027 -13.834 -24.249 1.00 94.25 355 PHE A CA 1
ATOM 2758 C C . PHE A 1 355 ? 15.118 -12.708 -24.770 1.00 94.25 355 PHE A C 1
ATOM 2760 O O . PHE A 1 355 ? 14.249 -12.971 -25.594 1.00 94.25 355 PHE A O 1
ATOM 2767 N N . GLY A 1 356 ? 15.342 -11.469 -24.322 1.00 95.69 356 GLY A N 1
ATOM 2768 C CA . GLY A 1 356 ? 14.549 -10.294 -24.662 1.00 95.69 356 GLY A CA 1
ATOM 2769 C C . GLY A 1 356 ? 13.331 -10.105 -23.760 1.00 95.69 356 GLY A C 1
ATOM 2770 O O . GLY A 1 356 ? 13.202 -10.743 -22.709 1.00 95.69 356 GLY A O 1
ATOM 2771 N N . ILE A 1 357 ? 12.461 -9.168 -24.144 1.00 97.38 357 ILE A N 1
ATOM 2772 C CA . ILE A 1 357 ? 11.264 -8.844 -23.364 1.00 97.38 357 ILE A CA 1
ATOM 2773 C C . ILE A 1 357 ? 10.298 -10.030 -23.415 1.00 97.38 357 ILE A C 1
ATOM 2775 O O . ILE A 1 357 ? 10.019 -10.582 -24.483 1.00 97.38 357 ILE A O 1
ATOM 2779 N N . TYR A 1 358 ? 9.782 -10.421 -22.254 1.00 96.62 358 TYR A N 1
ATOM 2780 C CA . TYR A 1 358 ? 8.957 -11.612 -22.128 1.00 96.62 358 TYR A CA 1
ATOM 2781 C C . TYR A 1 358 ? 7.669 -11.358 -21.347 1.00 96.62 358 TYR A C 1
ATOM 2783 O O . TYR A 1 358 ? 7.602 -10.478 -20.488 1.00 96.62 358 TYR A O 1
ATOM 2791 N N . SER A 1 359 ? 6.673 -12.197 -21.607 1.00 95.62 359 SER A N 1
ATOM 2792 C CA . SER A 1 359 ? 5.387 -12.225 -20.910 1.00 95.62 359 SER A CA 1
ATOM 2793 C C . SER A 1 359 ? 4.995 -13.657 -20.559 1.00 95.62 359 SER A C 1
ATOM 2795 O O . SER A 1 359 ? 5.806 -14.591 -20.657 1.00 95.62 359 SER A O 1
ATOM 2797 N N . ARG A 1 360 ? 3.768 -13.832 -20.065 1.00 93.31 360 ARG A N 1
ATOM 2798 C CA . ARG A 1 360 ? 3.190 -15.143 -19.786 1.00 93.31 360 ARG A CA 1
ATOM 2799 C C . ARG A 1 360 ? 1.988 -15.390 -20.676 1.00 93.31 360 ARG A C 1
ATOM 2801 O O . ARG A 1 360 ? 1.173 -14.499 -20.873 1.00 93.31 360 ARG A O 1
ATOM 2808 N N . ASP A 1 361 ? 1.890 -16.605 -21.198 1.00 92.88 361 ASP A N 1
ATOM 2809 C CA . ASP A 1 361 ? 0.671 -17.052 -21.863 1.00 92.88 361 ASP A CA 1
ATOM 2810 C C . ASP A 1 361 ? -0.417 -17.434 -20.839 1.00 92.88 361 ASP A C 1
ATOM 2812 O O . ASP A 1 361 ? -0.201 -17.418 -19.624 1.00 92.88 361 ASP A O 1
ATOM 2816 N N . ALA A 1 362 ? -1.597 -17.814 -21.336 1.00 90.88 362 ALA A N 1
ATOM 2817 C CA . ALA A 1 362 ? -2.729 -18.230 -20.504 1.00 90.88 362 ALA A CA 1
ATOM 2818 C C . ALA A 1 362 ? -2.436 -19.462 -19.620 1.00 90.88 362 ALA A C 1
ATOM 2820 O O . ALA A 1 362 ? -3.088 -19.655 -18.595 1.00 90.88 362 ALA A O 1
ATOM 2821 N N . ASP A 1 363 ? -1.447 -20.278 -19.996 1.00 91.31 363 ASP A N 1
ATOM 2822 C CA . ASP A 1 363 ? -0.990 -21.451 -19.247 1.00 91.31 363 ASP A CA 1
ATOM 2823 C C . ASP A 1 363 ? 0.154 -21.100 -18.270 1.00 91.31 363 ASP A C 1
ATOM 2825 O O . ASP A 1 363 ? 0.763 -21.985 -17.662 1.00 91.31 363 ASP A O 1
ATOM 2829 N N . MET A 1 364 ? 0.442 -19.806 -18.086 1.00 89.25 364 MET A N 1
ATOM 2830 C CA . MET A 1 364 ? 1.519 -19.255 -17.259 1.00 89.25 364 MET A CA 1
ATOM 2831 C C . MET A 1 364 ? 2.934 -19.613 -17.736 1.00 89.25 364 MET A C 1
ATOM 2833 O O . MET A 1 364 ? 3.905 -19.412 -16.987 1.00 89.25 364 MET A O 1
ATOM 2837 N N . ASN A 1 365 ? 3.088 -20.102 -18.968 1.00 91.12 365 ASN A N 1
ATOM 2838 C CA . ASN A 1 365 ? 4.396 -20.354 -19.557 1.00 91.12 365 ASN A CA 1
ATOM 2839 C C . ASN A 1 365 ? 5.061 -19.037 -19.935 1.00 91.12 365 ASN A C 1
ATOM 2841 O O . ASN A 1 365 ? 4.415 -18.088 -20.364 1.00 91.12 365 ASN A O 1
ATOM 2845 N N . VAL A 1 366 ? 6.383 -18.994 -19.802 1.00 92.69 366 VAL A N 1
ATOM 2846 C CA . VAL A 1 366 ? 7.181 -17.850 -20.247 1.00 92.69 366 VAL A CA 1
ATOM 2847 C C . VAL A 1 366 ? 7.331 -17.902 -21.763 1.00 92.69 366 VAL A C 1
ATOM 2849 O O . VAL A 1 366 ? 7.840 -18.892 -22.295 1.00 92.69 366 VAL A O 1
ATOM 2852 N N . ILE A 1 367 ? 6.934 -16.821 -22.429 1.00 95.06 367 ILE A N 1
ATOM 2853 C CA . ILE A 1 367 ? 7.031 -16.648 -23.880 1.00 95.06 367 ILE A CA 1
ATOM 2854 C C . ILE A 1 367 ? 7.771 -15.353 -24.211 1.00 95.06 367 ILE A C 1
ATOM 2856 O O . ILE A 1 367 ? 7.749 -14.404 -23.430 1.00 95.06 367 ILE A O 1
ATOM 2860 N N . TYR A 1 368 ? 8.426 -15.309 -25.372 1.00 95.56 368 TYR A N 1
ATOM 2861 C CA . TYR A 1 368 ? 8.911 -14.044 -25.924 1.00 95.56 368 TYR A CA 1
ATOM 2862 C C . TYR A 1 368 ? 7.690 -13.195 -26.268 1.00 95.56 368 TYR A C 1
ATOM 2864 O O . TYR A 1 368 ? 6.816 -13.653 -27.007 1.00 95.56 368 TYR A O 1
ATOM 2872 N N . ASP A 1 369 ? 7.605 -12.005 -25.688 1.00 95.75 369 ASP A N 1
ATOM 2873 C CA . ASP A 1 369 ? 6.407 -11.183 -25.799 1.00 95.75 369 ASP A CA 1
ATOM 2874 C C . ASP A 1 369 ? 6.283 -10.668 -27.246 1.00 95.75 369 ASP A C 1
ATOM 2876 O O . ASP A 1 369 ? 7.269 -10.147 -27.777 1.00 95.75 369 ASP A O 1
ATOM 2880 N N . PRO A 1 370 ? 5.134 -10.811 -27.930 1.00 93.12 370 PRO A N 1
ATOM 2881 C CA . PRO A 1 370 ? 4.966 -10.317 -29.297 1.00 93.12 370 PRO A CA 1
ATOM 2882 C C . PRO A 1 370 ? 4.991 -8.782 -29.409 1.00 93.12 370 PRO A C 1
ATOM 2884 O O . PRO A 1 370 ? 5.138 -8.279 -30.520 1.00 93.12 370 PRO A O 1
ATOM 2887 N N . GLY A 1 371 ? 4.882 -8.054 -28.292 1.00 89.69 371 GLY A N 1
ATOM 2888 C CA . GLY A 1 371 ? 4.858 -6.592 -28.217 1.00 89.69 371 GLY A CA 1
ATOM 2889 C C . GLY A 1 371 ? 3.581 -5.966 -28.752 1.00 89.69 371 GLY A C 1
ATOM 2890 O O . GLY A 1 371 ? 3.606 -4.832 -29.216 1.00 89.69 371 GLY A O 1
ATOM 2891 N N . TYR A 1 372 ? 2.488 -6.726 -28.734 1.00 90.44 372 TYR A N 1
ATOM 2892 C CA . TYR A 1 372 ? 1.170 -6.237 -29.101 1.00 90.44 372 TYR A CA 1
ATOM 2893 C C . TYR A 1 372 ? 0.136 -6.725 -28.088 1.00 90.44 372 TYR A C 1
ATOM 2895 O O . TYR A 1 372 ? -0.061 -7.938 -27.962 1.00 90.44 372 TYR A O 1
ATOM 2903 N N . ASP A 1 373 ? -0.519 -5.788 -27.406 1.00 86.56 373 ASP A N 1
ATOM 2904 C CA . ASP A 1 373 ? -1.630 -6.033 -26.492 1.00 86.56 373 ASP A CA 1
ATOM 2905 C C . ASP A 1 373 ? -2.930 -5.432 -27.065 1.00 86.56 373 ASP A C 1
ATOM 2907 O O . ASP A 1 373 ? -3.092 -4.210 -27.099 1.00 86.56 373 ASP A O 1
ATOM 2911 N N . PRO A 1 374 ? -3.869 -6.262 -27.554 1.00 87.81 374 PRO A N 1
ATOM 2912 C CA . PRO A 1 374 ? -5.125 -5.777 -28.116 1.00 87.81 374 PRO A CA 1
ATOM 2913 C C . PRO A 1 374 ? -6.096 -5.203 -27.074 1.00 87.81 374 PRO A C 1
ATOM 2915 O O . PRO A 1 374 ? -7.077 -4.577 -27.480 1.00 87.81 374 PRO A O 1
ATOM 2918 N N . ASP A 1 375 ? -5.875 -5.435 -25.776 1.00 88.25 375 ASP A N 1
ATOM 2919 C CA . ASP A 1 375 ? -6.773 -4.985 -24.710 1.00 88.25 375 ASP A CA 1
ATOM 2920 C C . ASP A 1 375 ? -6.473 -3.540 -24.259 1.00 88.25 375 ASP A C 1
ATOM 2922 O O . ASP A 1 375 ? -7.313 -2.921 -23.600 1.00 88.25 375 ASP A O 1
ATOM 2926 N N . SER A 1 376 ? -5.320 -2.972 -24.639 1.00 89.38 376 SER A N 1
ATOM 2927 C CA . SER A 1 376 ? -5.020 -1.546 -24.447 1.00 89.38 376 SER A CA 1
ATOM 2928 C C . SER A 1 376 ? -5.592 -0.710 -25.595 1.00 89.38 376 SER A C 1
ATOM 2930 O O . SER A 1 376 ? -5.232 -0.898 -26.759 1.00 89.38 376 SER A O 1
ATOM 2932 N N . GLU A 1 377 ? -6.475 0.242 -25.276 1.00 87.88 377 GLU A N 1
ATOM 2933 C CA . GLU A 1 377 ? -7.103 1.113 -26.284 1.00 87.88 377 GLU A CA 1
ATOM 2934 C C . GLU A 1 377 ? -6.100 2.087 -26.923 1.00 87.88 377 GLU A C 1
ATOM 2936 O O . GLU A 1 377 ? -6.136 2.299 -28.137 1.00 87.88 377 GLU A O 1
ATOM 2941 N N . ASP A 1 378 ? -5.199 2.652 -26.113 1.00 89.88 378 ASP A N 1
ATOM 2942 C CA . ASP A 1 378 ? -4.305 3.744 -26.516 1.00 89.88 378 ASP A CA 1
ATOM 2943 C C . ASP A 1 378 ? -2.839 3.305 -26.694 1.00 89.88 378 ASP A C 1
ATOM 2945 O O . ASP A 1 378 ? -2.084 3.978 -27.398 1.00 89.88 378 ASP A O 1
ATOM 2949 N N . TYR A 1 379 ? -2.429 2.175 -26.102 1.00 93.06 379 TYR A N 1
ATOM 2950 C CA . TYR A 1 379 ? -1.020 1.764 -25.999 1.00 93.06 379 TYR A CA 1
ATOM 2951 C C . TYR A 1 379 ? -0.781 0.308 -26.422 1.00 93.06 379 TYR A C 1
ATOM 2953 O O . TYR A 1 379 ? 0.048 -0.395 -25.849 1.00 93.06 379 TYR A O 1
ATOM 2961 N N . SER A 1 380 ? -1.496 -0.153 -27.451 1.00 94.25 380 SER A N 1
ATOM 2962 C CA . SER A 1 380 ? -1.450 -1.555 -27.897 1.00 94.25 380 SER A CA 1
ATOM 2963 C C . SER A 1 380 ? -0.079 -2.063 -28.366 1.00 94.25 380 SER A C 1
ATOM 2965 O O . SER A 1 380 ? 0.120 -3.266 -28.433 1.00 94.25 380 SER A O 1
ATOM 2967 N N . ASP A 1 381 ? 0.869 -1.192 -28.707 1.00 95.50 381 ASP A N 1
ATOM 2968 C CA . ASP A 1 381 ? 2.226 -1.530 -29.166 1.00 95.50 381 ASP A CA 1
ATOM 2969 C C . ASP A 1 381 ? 3.320 -1.142 -28.154 1.00 95.50 381 ASP A C 1
ATOM 2971 O O . ASP A 1 381 ? 4.515 -1.125 -28.477 1.00 95.50 381 ASP A O 1
ATOM 2975 N N . VAL A 1 382 ? 2.917 -0.812 -26.924 1.00 96.44 382 VAL A N 1
ATOM 2976 C CA . VAL A 1 382 ? 3.817 -0.423 -25.840 1.00 96.44 382 VAL A CA 1
ATOM 2977 C C . VAL A 1 382 ? 4.209 -1.632 -24.997 1.00 96.44 382 VAL A C 1
ATOM 2979 O O . VAL A 1 382 ? 3.422 -2.521 -24.695 1.00 96.44 382 VAL A O 1
ATOM 2982 N N . MET A 1 383 ? 5.467 -1.649 -24.572 1.00 97.69 383 MET A N 1
ATOM 2983 C CA . MET A 1 383 ? 6.017 -2.610 -23.631 1.00 97.69 383 MET A CA 1
ATOM 2984 C C . MET A 1 383 ? 6.698 -1.858 -22.494 1.00 97.69 383 MET A C 1
ATOM 2986 O O . MET A 1 383 ? 7.398 -0.867 -22.708 1.00 97.69 383 MET A O 1
ATOM 2990 N N . VAL A 1 384 ? 6.540 -2.364 -21.275 1.00 97.94 384 VAL A N 1
ATOM 2991 C CA . VAL A 1 384 ? 7.124 -1.765 -20.069 1.00 97.94 384 VAL A CA 1
ATOM 2992 C C . VAL A 1 384 ? 7.917 -2.837 -19.315 1.00 97.94 384 VAL A C 1
ATOM 2994 O O . VAL A 1 384 ? 7.447 -3.365 -18.301 1.00 97.94 384 VAL A O 1
ATOM 2997 N N . PRO A 1 385 ? 9.096 -3.246 -19.825 1.00 98.06 385 PRO A N 1
ATOM 2998 C CA . PRO A 1 385 ? 9.916 -4.257 -19.175 1.00 98.06 385 PRO A CA 1
ATOM 2999 C C . PRO A 1 385 ? 10.476 -3.748 -17.845 1.00 98.06 385 PRO A C 1
ATOM 3001 O O . PRO A 1 385 ? 10.976 -2.628 -17.755 1.00 98.06 385 PRO A O 1
ATOM 3004 N N . VAL A 1 386 ? 10.486 -4.594 -16.815 1.00 97.81 386 VAL A N 1
ATOM 3005 C CA . VAL A 1 386 ? 11.268 -4.308 -15.601 1.00 97.81 386 VAL A CA 1
ATOM 3006 C C . VAL A 1 386 ? 12.752 -4.350 -15.958 1.00 97.81 386 VAL A C 1
ATOM 3008 O O . VAL A 1 386 ? 13.261 -5.411 -16.318 1.00 97.81 386 VAL A O 1
ATOM 3011 N N . TRP A 1 387 ? 13.466 -3.229 -15.852 1.00 97.31 387 TRP A N 1
ATOM 3012 C CA . TRP A 1 387 ? 14.893 -3.194 -16.180 1.00 97.31 387 TRP A CA 1
ATOM 3013 C C . TRP A 1 387 ? 15.767 -3.353 -14.940 1.00 97.31 387 TRP A C 1
ATOM 3015 O O . TRP A 1 387 ? 16.460 -4.357 -14.785 1.00 97.31 387 TRP A O 1
ATOM 3025 N N . GLN A 1 388 ? 15.706 -2.383 -14.028 1.00 97.06 388 GLN A N 1
ATOM 3026 C CA . GLN A 1 388 ? 16.485 -2.393 -12.789 1.00 97.06 388 GLN A CA 1
ATOM 3027 C C . GLN A 1 388 ? 15.546 -2.522 -11.606 1.00 97.06 388 GLN A C 1
ATOM 3029 O O . GLN A 1 388 ? 14.545 -1.816 -11.542 1.00 97.06 388 GLN A O 1
ATOM 3034 N N . ILE A 1 389 ? 15.868 -3.413 -10.671 1.00 97.06 389 ILE A N 1
ATOM 3035 C CA . ILE A 1 389 ? 15.039 -3.710 -9.504 1.00 97.06 389 ILE A CA 1
ATOM 3036 C C . ILE A 1 389 ? 15.903 -3.840 -8.250 1.00 97.06 389 ILE A C 1
ATOM 3038 O O . ILE A 1 389 ? 16.997 -4.401 -8.287 1.00 97.06 389 ILE A O 1
ATOM 3042 N N . ALA A 1 390 ? 15.402 -3.303 -7.143 1.00 97.00 390 ALA A N 1
ATOM 3043 C CA . ALA A 1 390 ? 16.018 -3.345 -5.828 1.00 97.00 390 ALA A CA 1
ATOM 3044 C C . ALA A 1 390 ? 15.000 -3.863 -4.789 1.00 97.00 390 ALA A C 1
ATOM 3046 O O . ALA A 1 390 ? 13.871 -3.370 -4.762 1.00 97.00 390 ALA A O 1
ATOM 3047 N N . PRO A 1 391 ? 15.364 -4.833 -3.930 1.00 96.31 391 PRO A N 1
ATOM 3048 C CA . PRO A 1 391 ? 16.598 -5.607 -4.009 1.00 96.31 391 PRO A CA 1
ATOM 3049 C C . PRO A 1 391 ? 16.600 -6.491 -5.262 1.00 96.31 391 PRO A C 1
ATOM 3051 O O . PRO A 1 391 ? 15.555 -6.984 -5.680 1.00 96.31 391 PRO A O 1
ATOM 3054 N N . PHE A 1 392 ? 17.770 -6.714 -5.851 1.00 93.56 392 PHE A N 1
ATOM 3055 C CA . PHE A 1 392 ? 17.913 -7.633 -6.980 1.00 93.56 392 PHE A CA 1
ATOM 3056 C C . PHE A 1 392 ? 17.702 -9.086 -6.546 1.00 93.56 392 PHE A C 1
ATOM 3058 O O . PHE A 1 392 ? 16.982 -9.838 -7.200 1.00 93.56 392 PHE A O 1
ATOM 3065 N N . ALA A 1 393 ? 18.291 -9.454 -5.403 1.00 91.94 393 ALA A N 1
ATOM 3066 C CA . ALA A 1 393 ? 18.203 -10.796 -4.847 1.00 91.94 393 ALA A CA 1
ATOM 3067 C C . ALA A 1 393 ? 16.739 -11.190 -4.581 1.00 91.94 393 ALA A C 1
ATOM 3069 O O . ALA A 1 393 ? 16.037 -10.520 -3.821 1.00 91.94 393 ALA A O 1
ATOM 3070 N N . GLY A 1 394 ? 16.287 -12.280 -5.201 1.00 90.25 394 GLY A N 1
ATOM 3071 C CA . GLY A 1 394 ? 14.906 -12.773 -5.138 1.00 90.25 394 GLY A CA 1
ATOM 3072 C C . GLY A 1 394 ? 13.935 -12.128 -6.137 1.00 90.25 394 GLY A C 1
ATOM 3073 O O . GLY A 1 394 ? 12.784 -12.562 -6.232 1.00 90.25 394 GLY A O 1
ATOM 3074 N N . ASN A 1 395 ? 14.377 -11.119 -6.892 1.00 92.69 395 ASN A N 1
ATOM 3075 C CA . ASN A 1 395 ? 13.596 -10.421 -7.916 1.00 92.69 395 ASN A CA 1
ATOM 3076 C C . ASN A 1 395 ? 14.190 -10.560 -9.325 1.00 92.69 395 ASN A C 1
ATOM 3078 O O . ASN A 1 395 ? 13.685 -9.949 -10.265 1.00 92.69 395 ASN A O 1
ATOM 3082 N N . GLU A 1 396 ? 15.208 -11.399 -9.508 1.00 91.31 396 GLU A N 1
ATOM 3083 C CA . GLU A 1 396 ? 15.911 -11.612 -10.780 1.00 91.31 396 GLU A CA 1
ATOM 3084 C C . GLU A 1 396 ? 14.927 -12.021 -11.876 1.00 91.31 396 GLU A C 1
ATOM 3086 O O . GLU A 1 396 ? 14.992 -11.564 -13.012 1.00 91.31 396 GLU A O 1
ATOM 3091 N N . ARG A 1 397 ? 13.935 -12.833 -11.499 1.00 89.38 397 ARG A N 1
ATOM 3092 C CA . ARG A 1 397 ? 12.877 -13.282 -12.399 1.00 89.38 397 ARG A CA 1
ATOM 3093 C C . ARG A 1 397 ? 12.020 -12.147 -12.930 1.00 89.38 397 ARG A C 1
ATOM 3095 O O . ARG A 1 397 ? 11.423 -12.364 -13.968 1.00 89.38 397 ARG A O 1
ATOM 3102 N N . ALA A 1 398 ? 11.908 -11.002 -12.265 1.00 93.62 398 ALA A N 1
ATOM 3103 C CA . ALA A 1 398 ? 11.105 -9.893 -12.767 1.00 93.62 398 ALA A CA 1
ATOM 3104 C C . ALA A 1 398 ? 11.789 -9.167 -13.932 1.00 93.62 398 ALA A C 1
ATOM 3106 O O . ALA A 1 398 ? 11.089 -8.613 -14.767 1.00 93.62 398 ALA A O 1
ATOM 3107 N N . VAL A 1 399 ? 13.121 -9.204 -14.028 1.00 95.75 399 VAL A N 1
ATOM 3108 C CA . VAL A 1 399 ? 13.872 -8.480 -15.063 1.00 95.75 399 VAL A CA 1
ATOM 3109 C C . VAL A 1 399 ? 13.470 -8.943 -16.464 1.00 95.75 399 VAL A C 1
ATOM 3111 O O . VAL A 1 399 ? 13.378 -10.142 -16.706 1.00 95.75 399 VAL A O 1
ATOM 3114 N N . MET A 1 400 ? 13.243 -7.992 -17.373 1.00 97.12 400 MET A N 1
ATOM 3115 C CA . MET A 1 400 ? 12.682 -8.152 -18.724 1.00 97.12 400 MET A CA 1
ATOM 3116 C C . MET A 1 400 ? 11.223 -8.635 -18.788 1.00 97.12 400 MET A C 1
ATOM 3118 O O . MET A 1 400 ? 10.708 -8.838 -19.887 1.00 97.12 400 MET A O 1
ATOM 3122 N N . PHE A 1 401 ? 10.524 -8.785 -17.655 1.00 96.88 401 PHE A N 1
ATOM 3123 C CA . PHE A 1 401 ? 9.083 -9.050 -17.666 1.00 96.88 401 PHE A CA 1
ATOM 3124 C C . PHE A 1 401 ? 8.335 -7.811 -18.158 1.00 96.88 401 PHE A C 1
ATOM 3126 O O . PHE A 1 401 ? 8.470 -6.749 -17.545 1.00 96.88 401 PHE A O 1
ATOM 3133 N N . ASN A 1 402 ? 7.522 -7.949 -19.205 1.00 97.75 402 ASN A N 1
ATOM 3134 C CA . ASN A 1 402 ? 6.657 -6.879 -19.683 1.00 97.75 402 ASN A CA 1
ATOM 3135 C C . ASN A 1 402 ? 5.508 -6.645 -18.697 1.00 97.75 402 ASN A C 1
ATOM 3137 O O . ASN A 1 402 ? 4.539 -7.402 -18.664 1.00 97.75 402 ASN A O 1
ATOM 3141 N N . LEU A 1 403 ? 5.588 -5.577 -17.904 1.00 97.38 403 LEU A N 1
ATOM 3142 C CA . LEU A 1 403 ? 4.525 -5.221 -16.966 1.00 97.38 403 LEU A CA 1
ATOM 3143 C C . LEU A 1 403 ? 3.207 -4.888 -17.669 1.00 97.38 403 LEU A C 1
ATOM 3145 O O . LEU A 1 403 ? 2.164 -5.076 -17.056 1.00 97.38 403 LEU A O 1
ATOM 3149 N N . HIS A 1 404 ? 3.258 -4.425 -18.919 1.00 96.88 404 HIS A N 1
ATOM 3150 C CA . HIS A 1 404 ? 2.078 -4.060 -19.703 1.00 96.88 404 HIS A CA 1
ATOM 3151 C C . HIS A 1 404 ? 1.276 -5.281 -20.175 1.00 96.88 404 HIS A C 1
ATOM 3153 O O . HIS A 1 404 ? 0.075 -5.177 -20.314 1.00 96.88 404 HIS A O 1
ATOM 3159 N N . SER A 1 405 ? 1.891 -6.469 -20.250 1.00 96.19 405 SER A N 1
ATOM 3160 C CA . SER A 1 405 ? 1.228 -7.717 -20.686 1.00 96.19 405 SER A CA 1
ATOM 3161 C C . SER A 1 405 ? 0.187 -8.308 -19.715 1.00 96.19 405 SER A C 1
ATOM 3163 O O . SER A 1 405 ? -0.354 -9.383 -19.957 1.00 96.19 405 SER A O 1
ATOM 3165 N N . GLU A 1 406 ? -0.057 -7.661 -18.572 1.00 94.75 406 GLU A N 1
ATOM 3166 C CA . GLU A 1 406 ? -0.968 -8.137 -17.527 1.00 94.75 406 GLU A CA 1
ATOM 3167 C C . GLU A 1 406 ? -2.035 -7.078 -17.254 1.00 94.75 406 GLU A C 1
ATOM 3169 O O . GLU A 1 406 ? -1.710 -5.989 -16.783 1.00 94.75 406 GLU A O 1
ATOM 3174 N N . ILE A 1 407 ? -3.313 -7.414 -17.449 1.00 93.56 407 ILE A N 1
ATOM 3175 C CA . ILE A 1 407 ? -4.430 -6.452 -17.487 1.00 93.56 407 ILE A CA 1
ATOM 3176 C C . ILE A 1 407 ? -4.469 -5.453 -16.315 1.00 93.56 407 ILE A C 1
ATOM 3178 O O . ILE A 1 407 ? -4.624 -4.252 -16.519 1.00 93.56 407 ILE A O 1
ATOM 3182 N N . ASN A 1 408 ? -4.254 -5.910 -15.076 1.00 94.56 408 ASN A N 1
ATOM 3183 C CA . ASN A 1 408 ? -4.289 -5.041 -13.890 1.00 94.56 408 ASN A CA 1
ATOM 3184 C C . ASN A 1 408 ? -3.104 -4.063 -13.825 1.00 94.56 408 ASN A C 1
ATOM 3186 O O . ASN A 1 408 ? -3.191 -3.017 -13.180 1.00 94.56 408 ASN A O 1
ATOM 3190 N N . ARG A 1 409 ? -1.971 -4.429 -14.432 1.00 96.50 409 ARG A N 1
ATOM 3191 C CA . ARG A 1 409 ? -0.770 -3.591 -14.525 1.00 96.50 409 ARG A CA 1
ATOM 3192 C C . ARG A 1 409 ? -0.855 -2.674 -15.736 1.00 96.50 409 ARG A C 1
ATOM 3194 O O . ARG A 1 409 ? -0.557 -1.495 -15.586 1.00 96.50 409 ARG A O 1
ATOM 3201 N N . MET A 1 410 ? -1.326 -3.202 -16.865 1.00 96.06 410 MET A N 1
ATOM 3202 C CA . MET A 1 410 ? -1.652 -2.472 -18.087 1.00 96.06 410 MET A CA 1
ATOM 3203 C C . MET A 1 410 ? -2.542 -1.271 -17.780 1.00 96.06 410 MET A C 1
ATOM 3205 O O . MET A 1 410 ? -2.129 -0.146 -18.002 1.00 96.06 410 MET A O 1
ATOM 3209 N N . GLN A 1 411 ? -3.693 -1.486 -17.134 1.00 94.75 411 GLN A N 1
ATOM 3210 C CA . GLN A 1 411 ? -4.625 -0.409 -16.777 1.00 94.75 411 GLN A CA 1
ATOM 3211 C C . GLN A 1 411 ? -3.968 0.690 -15.932 1.00 94.75 411 GLN A C 1
ATOM 3213 O O . GLN A 1 411 ? -4.177 1.880 -16.163 1.00 94.75 411 GLN A O 1
ATOM 3218 N N . ALA A 1 412 ? -3.152 0.309 -14.946 1.00 95.88 412 ALA A N 1
ATOM 3219 C CA . ALA A 1 412 ? -2.471 1.278 -14.098 1.00 95.88 412 ALA A CA 1
ATOM 3220 C C . ALA A 1 412 ? -1.404 2.070 -14.872 1.00 95.88 412 ALA A C 1
ATOM 3222 O O . ALA A 1 412 ? -1.304 3.284 -14.687 1.00 95.88 412 ALA A O 1
ATOM 3223 N N . LEU A 1 413 ? -0.640 1.398 -15.737 1.00 97.38 413 LEU A N 1
ATOM 3224 C CA . LEU A 1 413 ? 0.361 2.009 -16.609 1.00 97.38 413 LEU A CA 1
ATOM 3225 C C . LEU A 1 413 ? -0.282 2.925 -17.652 1.00 97.38 413 LEU A C 1
ATOM 3227 O O . LEU A 1 413 ? 0.180 4.048 -17.805 1.00 97.38 413 LEU A O 1
ATOM 3231 N N . ASP A 1 414 ? -1.362 2.499 -18.301 1.00 96.00 414 ASP A N 1
ATOM 3232 C CA . ASP A 1 414 ? -2.101 3.283 -19.294 1.00 96.00 414 ASP A CA 1
ATOM 3233 C C . ASP A 1 414 ? -2.644 4.565 -18.667 1.00 96.00 414 ASP A C 1
ATOM 3235 O O . ASP A 1 414 ? -2.442 5.654 -19.203 1.00 96.00 414 ASP A O 1
ATOM 3239 N N . ASN A 1 415 ? -3.230 4.472 -17.470 1.00 94.62 415 ASN A N 1
ATOM 3240 C CA . ASN A 1 415 ? -3.635 5.643 -16.696 1.00 94.62 415 ASN A CA 1
ATOM 3241 C C . ASN A 1 415 ? -2.440 6.560 -16.381 1.00 94.62 415 ASN A C 1
ATOM 3243 O O . ASN A 1 415 ? -2.512 7.773 -16.572 1.00 94.62 415 ASN A O 1
ATOM 3247 N N . MET A 1 416 ? -1.320 5.997 -15.924 1.00 96.62 416 MET A N 1
ATOM 3248 C CA . MET A 1 416 ? -0.119 6.774 -15.610 1.00 96.62 416 MET A CA 1
ATOM 3249 C C . MET A 1 416 ? 0.442 7.492 -16.851 1.00 96.62 416 MET A C 1
ATOM 3251 O O . MET A 1 416 ? 0.808 8.662 -16.762 1.00 96.62 416 MET A O 1
ATOM 3255 N N . MET A 1 417 ? 0.496 6.814 -18.000 1.00 96.50 417 MET A N 1
ATOM 3256 C CA . MET A 1 417 ? 0.995 7.360 -19.268 1.00 96.50 417 MET A CA 1
ATOM 3257 C C . MET A 1 417 ? 0.048 8.414 -19.849 1.00 96.50 417 MET A C 1
ATOM 3259 O O . MET A 1 417 ? 0.510 9.461 -20.294 1.00 96.50 417 MET A O 1
ATOM 3263 N N . THR A 1 418 ? -1.264 8.174 -19.786 1.00 94.69 418 THR A N 1
ATOM 3264 C CA . THR A 1 418 ? -2.291 9.088 -20.313 1.00 94.69 418 THR A CA 1
ATOM 3265 C C . THR A 1 418 ? -2.327 10.398 -19.537 1.00 94.69 418 THR A C 1
ATOM 3267 O O . THR A 1 418 ? -2.407 11.476 -20.125 1.00 94.69 418 THR A O 1
ATOM 3270 N N . TYR A 1 419 ? -2.299 10.310 -18.205 1.00 93.62 419 TYR A N 1
ATOM 3271 C CA . TYR A 1 419 ? -2.533 11.460 -17.331 1.00 93.62 419 TYR A CA 1
ATOM 3272 C C . TYR A 1 419 ? -1.247 12.078 -16.780 1.00 93.62 419 TYR A C 1
ATOM 3274 O O . TYR A 1 419 ? -1.287 13.193 -16.268 1.00 93.62 419 TYR A O 1
ATOM 3282 N N . GLY A 1 420 ? -0.105 11.391 -16.878 1.00 95.19 420 GLY A N 1
ATOM 3283 C CA . GLY A 1 420 ? 1.160 11.879 -16.328 1.00 95.19 420 GLY A CA 1
ATOM 3284 C C . GLY A 1 420 ? 1.147 11.982 -14.800 1.00 95.19 420 GLY A C 1
ATOM 3285 O O . GLY A 1 420 ? 1.836 12.828 -14.233 1.00 95.19 420 GLY A O 1
ATOM 3286 N N . VAL A 1 421 ? 0.371 11.132 -14.123 1.00 95.12 421 VAL A N 1
ATOM 3287 C CA . VAL A 1 421 ? 0.216 11.114 -12.658 1.00 95.12 421 VAL A CA 1
ATOM 3288 C C . VAL A 1 421 ? 0.431 9.702 -12.100 1.00 95.12 421 VAL A C 1
ATOM 3290 O O . VAL A 1 421 ? 0.344 8.729 -12.853 1.00 95.12 421 VAL A O 1
ATOM 3293 N N . PRO A 1 422 ? 0.747 9.541 -10.800 1.00 96.94 422 PRO A N 1
ATOM 3294 C CA . PRO A 1 422 ? 0.869 8.218 -10.198 1.00 96.94 422 PRO A CA 1
ATOM 3295 C C . PRO A 1 422 ? -0.422 7.401 -10.280 1.00 96.94 422 PRO A C 1
ATOM 3297 O O . PRO A 1 422 ? -1.521 7.938 -10.165 1.00 96.94 422 PRO A O 1
ATOM 3300 N N . SER A 1 423 ? -0.276 6.084 -10.406 1.00 96.25 423 SER A N 1
ATOM 3301 C CA . SER A 1 423 ? -1.396 5.154 -10.564 1.00 96.25 423 SER A CA 1
ATOM 3302 C C . SER A 1 423 ? -1.127 3.843 -9.827 1.00 96.25 423 SER A C 1
ATOM 3304 O O . SER A 1 423 ? -0.015 3.312 -9.868 1.00 96.25 423 SER A O 1
ATOM 3306 N N . LEU A 1 424 ? -2.137 3.322 -9.130 1.00 96.88 424 LEU A N 1
ATOM 3307 C CA . LEU A 1 424 ? -2.079 2.020 -8.467 1.00 96.88 424 LEU A CA 1
ATOM 3308 C C . LEU A 1 424 ? -2.680 0.939 -9.359 1.00 96.88 424 LEU A C 1
ATOM 3310 O O . LEU A 1 424 ? -3.650 1.169 -10.076 1.00 96.88 424 LEU A O 1
ATOM 3314 N N . THR A 1 425 ? -2.147 -0.272 -9.247 1.00 97.25 425 THR A N 1
ATOM 3315 C CA . THR A 1 425 ? -2.812 -1.470 -9.764 1.00 97.25 425 THR A CA 1
ATOM 3316 C C . THR A 1 425 ? -4.015 -1.846 -8.916 1.00 97.25 425 THR A C 1
ATOM 3318 O O . THR A 1 425 ? -4.126 -1.445 -7.757 1.00 97.25 425 THR A O 1
ATOM 3321 N N . ALA A 1 426 ? -4.848 -2.725 -9.464 1.00 95.56 426 ALA A N 1
ATOM 3322 C CA . ALA A 1 426 ? -5.772 -3.549 -8.697 1.00 95.56 426 ALA A CA 1
ATOM 3323 C C . ALA A 1 426 ? -5.004 -4.412 -7.672 1.00 95.56 426 ALA A C 1
ATOM 3325 O O . ALA A 1 426 ? -3.772 -4.544 -7.755 1.00 95.56 426 ALA A O 1
ATOM 3326 N N . ILE A 1 427 ? -5.723 -5.039 -6.736 1.00 96.06 427 ILE A N 1
ATOM 3327 C CA . ILE A 1 427 ? -5.111 -5.998 -5.811 1.00 96.06 427 ILE A CA 1
ATOM 3328 C C . ILE A 1 427 ? -4.600 -7.184 -6.625 1.00 96.06 427 ILE A C 1
ATOM 3330 O O . ILE A 1 427 ? -5.316 -7.748 -7.452 1.00 96.06 427 ILE A O 1
ATOM 3334 N N . LEU A 1 428 ? -3.347 -7.558 -6.402 1.00 95.12 428 LEU A N 1
ATOM 3335 C CA . LEU A 1 428 ? -2.678 -8.621 -7.135 1.00 95.12 428 LEU A CA 1
ATOM 3336 C C . LEU A 1 428 ? -1.905 -9.548 -6.203 1.00 95.12 428 LEU A C 1
ATOM 3338 O O . LEU A 1 428 ? -1.469 -9.158 -5.121 1.00 95.12 428 LEU A O 1
ATOM 3342 N N . GLN A 1 429 ? -1.726 -10.784 -6.659 1.00 91.62 429 GLN A N 1
ATOM 3343 C CA . GLN A 1 429 ? -0.829 -11.757 -6.053 1.00 91.62 429 GLN A CA 1
ATOM 3344 C C . GLN A 1 429 ? 0.501 -11.711 -6.802 1.00 91.62 429 GLN A C 1
ATOM 3346 O O . GLN A 1 429 ? 0.544 -11.814 -8.030 1.00 91.62 429 GLN A O 1
ATOM 3351 N N . LEU A 1 430 ? 1.602 -11.557 -6.075 1.00 89.25 430 LEU A N 1
ATOM 3352 C CA . LEU A 1 430 ? 2.918 -11.553 -6.697 1.00 89.25 430 LEU A CA 1
ATOM 3353 C C . LEU A 1 430 ? 3.406 -12.976 -6.975 1.00 89.25 430 LEU A C 1
ATOM 3355 O O . LEU A 1 430 ? 3.180 -13.901 -6.200 1.00 89.25 430 LEU A O 1
ATOM 3359 N N . VAL A 1 431 ? 4.167 -13.140 -8.058 1.00 81.62 431 VAL A N 1
ATOM 3360 C CA . VAL A 1 431 ? 4.774 -14.428 -8.447 1.00 81.62 431 VAL A CA 1
ATOM 3361 C C . VAL A 1 431 ? 5.789 -14.965 -7.431 1.00 81.62 431 VAL A C 1
ATOM 3363 O O . VAL A 1 431 ? 6.109 -16.156 -7.469 1.00 81.62 431 VAL A O 1
ATOM 3366 N N . GLN A 1 432 ? 6.310 -14.113 -6.541 1.00 81.88 432 GLN A N 1
ATOM 3367 C CA . GLN A 1 432 ? 7.170 -14.542 -5.436 1.00 81.88 432 GLN A CA 1
ATOM 3368 C C . GLN A 1 432 ? 6.385 -15.250 -4.316 1.00 81.88 432 GLN A C 1
ATOM 3370 O O . GLN A 1 432 ? 6.955 -16.080 -3.612 1.00 81.88 432 GLN A O 1
ATOM 3375 N N . ASP A 1 433 ? 5.089 -14.974 -4.166 1.00 87.31 433 ASP A N 1
ATOM 3376 C CA . ASP A 1 433 ? 4.264 -15.463 -3.058 1.00 87.31 433 ASP A CA 1
ATOM 3377 C C . ASP A 1 433 ? 3.530 -16.753 -3.468 1.00 87.31 433 ASP A C 1
ATOM 3379 O O . ASP A 1 433 ? 2.318 -16.777 -3.670 1.00 87.31 433 ASP A O 1
ATOM 3383 N N . LYS A 1 434 ? 4.282 -17.842 -3.669 1.00 82.00 434 LYS A N 1
ATOM 3384 C CA . LYS A 1 434 ? 3.725 -19.114 -4.176 1.00 82.00 434 LYS A CA 1
ATOM 3385 C C . LYS A 1 434 ? 2.920 -19.895 -3.141 1.00 82.00 434 LYS A C 1
ATOM 3387 O O . LYS A 1 434 ? 1.983 -20.600 -3.503 1.00 82.00 434 LYS A O 1
ATOM 3392 N N . ASP A 1 435 ? 3.316 -19.791 -1.877 1.00 89.06 435 ASP A N 1
ATOM 3393 C CA . ASP A 1 435 ? 2.848 -20.699 -0.826 1.00 89.06 435 ASP A CA 1
ATOM 3394 C C . ASP A 1 435 ? 1.703 -20.115 0.012 1.00 89.06 435 ASP A C 1
ATOM 3396 O O . ASP A 1 435 ? 1.082 -20.830 0.797 1.00 89.06 435 ASP A O 1
ATOM 3400 N N . PHE A 1 436 ? 1.417 -18.819 -0.131 1.00 91.56 436 PHE A N 1
ATOM 3401 C CA . PHE A 1 436 ? 0.399 -18.129 0.654 1.00 91.56 436 PHE A CA 1
ATOM 3402 C C . PHE A 1 436 ? -0.163 -16.924 -0.096 1.00 91.56 436 PHE A C 1
ATOM 3404 O O . PHE A 1 436 ? 0.545 -16.232 -0.827 1.00 91.56 436 PHE A O 1
ATOM 3411 N N . ILE A 1 437 ? -1.454 -16.665 0.111 1.00 94.06 437 ILE A N 1
ATOM 3412 C CA . ILE A 1 437 ? -2.116 -15.475 -0.421 1.00 94.06 437 ILE A CA 1
ATOM 3413 C C . ILE A 1 437 ? -1.564 -14.269 0.330 1.00 94.06 437 ILE A C 1
ATOM 3415 O O . ILE A 1 437 ? -1.609 -14.218 1.560 1.00 94.06 437 ILE A O 1
ATOM 3419 N N . ARG A 1 438 ? -1.036 -13.305 -0.416 1.00 95.94 438 ARG A N 1
ATOM 3420 C CA . ARG A 1 438 ? -0.505 -12.064 0.129 1.00 95.94 438 ARG A CA 1
ATOM 3421 C C . ARG A 1 438 ? -0.939 -10.915 -0.774 1.00 95.94 438 ARG A C 1
ATOM 3423 O O . ARG A 1 438 ? -0.224 -10.580 -1.718 1.00 95.94 438 ARG A O 1
ATOM 3430 N N . PRO A 1 439 ? -2.114 -10.323 -0.505 1.00 97.06 439 PRO A N 1
ATOM 3431 C CA . PRO A 1 439 ? -2.639 -9.260 -1.338 1.00 97.06 439 PRO A CA 1
ATOM 3432 C C . PRO A 1 439 ? -1.644 -8.102 -1.405 1.00 97.06 439 PRO A C 1
ATOM 3434 O O . PRO A 1 439 ? -1.166 -7.591 -0.384 1.00 97.06 439 PRO A O 1
ATOM 3437 N N . SER A 1 440 ? -1.329 -7.708 -2.628 1.00 97.50 440 SER A N 1
ATOM 3438 C CA . SER A 1 440 ? -0.308 -6.725 -2.948 1.00 97.50 440 SER A CA 1
ATOM 3439 C C . SER A 1 440 ? -0.836 -5.709 -3.948 1.00 97.50 440 SER A C 1
ATOM 3441 O O . SER A 1 440 ? -1.843 -5.934 -4.615 1.00 97.50 440 SER A O 1
ATOM 3443 N N . ALA A 1 441 ? -0.138 -4.587 -4.055 1.00 97.56 441 ALA A N 1
ATOM 3444 C CA . ALA A 1 441 ? -0.374 -3.583 -5.079 1.00 97.56 441 ALA A CA 1
ATOM 3445 C C . ALA A 1 441 ? 0.967 -3.057 -5.596 1.00 97.56 441 ALA A C 1
ATOM 3447 O O . ALA A 1 441 ? 2.004 -3.154 -4.923 1.00 97.56 441 ALA A O 1
ATOM 3448 N N . ILE A 1 442 ? 0.941 -2.515 -6.809 1.00 98.06 442 ILE A N 1
ATOM 3449 C CA . ILE A 1 442 ? 2.069 -1.808 -7.402 1.00 98.06 442 ILE A CA 1
ATOM 3450 C C . ILE A 1 442 ? 1.646 -0.358 -7.593 1.00 98.06 442 ILE A C 1
ATOM 3452 O O . ILE A 1 442 ? 0.612 -0.083 -8.197 1.00 98.06 442 ILE A O 1
ATOM 3456 N N . LEU A 1 443 ? 2.447 0.559 -7.060 1.00 98.31 443 LEU A N 1
ATOM 3457 C CA . LEU A 1 443 ? 2.326 1.985 -7.329 1.00 98.31 443 LEU A CA 1
ATOM 3458 C C . LEU A 1 443 ? 3.287 2.344 -8.456 1.00 98.31 443 LEU A C 1
ATOM 3460 O O . LEU A 1 443 ? 4.495 2.179 -8.290 1.00 98.31 443 LE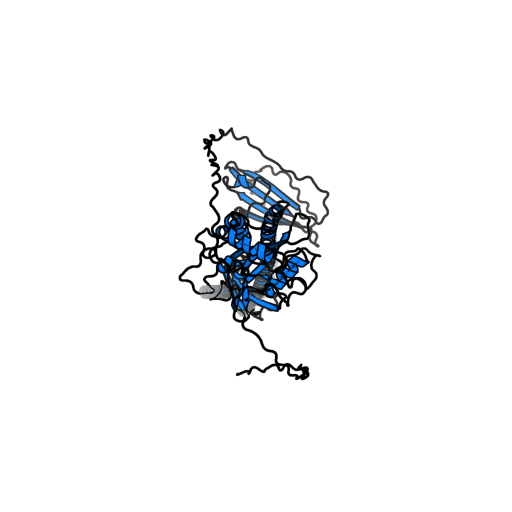U A O 1
ATOM 3464 N N . PHE A 1 444 ? 2.758 2.839 -9.567 1.00 98.56 444 PHE A N 1
ATOM 3465 C CA . PHE A 1 444 ? 3.523 3.399 -10.673 1.00 98.56 444 PHE A CA 1
ATOM 3466 C C . PHE A 1 444 ? 3.609 4.916 -10.543 1.00 98.56 444 PHE A C 1
ATOM 3468 O O . PHE A 1 444 ? 2.627 5.570 -10.194 1.00 98.56 444 PHE A O 1
ATOM 3475 N N . TYR A 1 445 ? 4.779 5.476 -10.839 1.00 98.25 445 TYR A N 1
ATOM 3476 C CA . TYR A 1 445 ? 4.995 6.915 -10.937 1.00 98.25 445 TYR A CA 1
ATOM 3477 C C . TYR A 1 445 ? 5.723 7.229 -12.256 1.00 98.25 445 TYR A C 1
ATOM 3479 O O . TYR A 1 445 ? 6.715 6.557 -12.567 1.00 98.25 445 TYR A O 1
ATOM 3487 N N . PRO A 1 446 ? 5.260 8.223 -13.035 1.00 97.94 446 PRO A N 1
ATOM 3488 C CA . PRO A 1 446 ? 5.805 8.505 -14.360 1.00 97.94 446 PRO A CA 1
ATOM 3489 C C . PRO A 1 446 ? 7.215 9.087 -14.279 1.00 97.94 446 PRO A C 1
ATOM 3491 O O . PRO A 1 446 ? 7.518 9.885 -13.392 1.00 97.94 446 PRO A O 1
ATOM 3494 N N . VAL A 1 447 ? 8.072 8.711 -15.225 1.00 96.94 447 VAL A N 1
ATOM 3495 C CA . VAL A 1 447 ? 9.364 9.351 -15.501 1.00 96.94 447 VAL A CA 1
ATOM 3496 C C . VAL A 1 447 ? 9.227 10.132 -16.797 1.00 96.94 447 VAL A C 1
ATOM 3498 O O . VAL A 1 447 ? 8.783 9.575 -17.800 1.00 96.94 447 VAL A O 1
ATOM 3501 N N . PHE A 1 448 ? 9.630 11.397 -16.779 1.00 95.19 448 PHE A N 1
ATOM 3502 C CA . PHE A 1 448 ? 9.501 12.292 -17.925 1.00 95.19 448 PHE A CA 1
ATOM 3503 C C . PHE A 1 448 ? 10.822 12.400 -18.695 1.00 95.19 448 PHE A C 1
ATOM 3505 O O . PHE A 1 448 ? 11.895 12.179 -18.127 1.00 95.19 448 PHE A O 1
ATOM 3512 N N . ASP A 1 449 ? 10.758 12.747 -19.980 1.00 92.56 449 ASP A N 1
ATOM 3513 C CA . ASP A 1 449 ? 11.950 13.014 -20.806 1.00 92.56 449 ASP A CA 1
ATOM 3514 C C . ASP A 1 449 ? 12.759 14.216 -20.274 1.00 92.56 449 ASP A C 1
ATOM 3516 O O . ASP A 1 449 ? 13.992 14.213 -20.280 1.00 92.56 449 ASP A O 1
ATOM 3520 N N . ALA A 1 450 ? 12.068 15.242 -19.772 1.00 92.75 450 ALA A N 1
ATOM 3521 C CA . ALA A 1 450 ? 12.651 16.449 -19.209 1.00 92.75 450 ALA A CA 1
ATOM 3522 C C . ALA A 1 450 ? 11.740 17.102 -18.156 1.00 92.75 450 ALA A C 1
ATOM 3524 O O . ALA A 1 450 ? 10.520 16.944 -18.141 1.00 92.75 450 ALA A O 1
ATOM 3525 N N . PHE A 1 451 ? 12.331 17.925 -17.284 1.00 93.31 451 PHE A N 1
ATOM 3526 C CA . PHE A 1 451 ? 11.557 18.722 -16.331 1.00 93.31 451 PHE A CA 1
ATOM 3527 C C . PHE A 1 451 ? 10.630 19.710 -17.049 1.00 93.31 451 PHE A C 1
ATOM 3529 O O . PHE A 1 451 ? 11.082 20.534 -17.844 1.00 93.31 451 PHE A O 1
ATOM 3536 N N . GLY A 1 452 ? 9.340 19.664 -16.708 1.00 91.94 452 GLY A N 1
ATOM 3537 C CA . GLY A 1 452 ? 8.301 20.499 -17.316 1.00 91.94 452 GLY A CA 1
ATOM 3538 C C . GLY A 1 452 ? 7.718 19.936 -18.613 1.00 91.94 452 GLY A C 1
ATOM 3539 O O . GLY A 1 452 ? 6.849 20.576 -19.201 1.00 91.94 452 GLY A O 1
ATOM 3540 N N . SER A 1 453 ? 8.178 18.764 -19.048 1.00 92.69 453 SER A N 1
ATOM 3541 C CA . SER A 1 453 ? 7.534 18.009 -20.112 1.00 92.69 453 SER A CA 1
ATOM 3542 C C . SER A 1 453 ? 6.342 17.212 -19.590 1.00 92.69 453 SER A C 1
ATOM 3544 O O . SER A 1 453 ? 6.232 16.932 -18.397 1.00 92.69 453 SER A O 1
ATOM 3546 N N . THR A 1 454 ? 5.458 16.849 -20.511 1.00 93.62 454 THR A N 1
ATOM 3547 C CA . THR A 1 454 ? 4.335 15.934 -20.287 1.00 93.62 454 THR A CA 1
ATOM 3548 C C . THR A 1 454 ? 4.589 14.557 -20.901 1.00 93.62 454 THR A C 1
ATOM 3550 O O . THR A 1 454 ? 3.739 13.682 -20.787 1.00 93.62 454 THR A O 1
ATOM 3553 N N . GLU A 1 455 ? 5.714 14.367 -21.595 1.00 94.12 455 GLU A N 1
ATOM 3554 C CA . GLU A 1 455 ? 6.055 13.106 -22.251 1.00 94.12 455 GLU A CA 1
ATOM 3555 C C . GLU A 1 455 ? 6.629 12.115 -21.236 1.00 94.12 455 GLU A C 1
ATOM 3557 O O . GLU A 1 455 ? 7.679 12.350 -20.635 1.00 94.12 455 GLU A O 1
ATOM 3562 N N . VAL A 1 456 ? 5.919 11.004 -21.038 1.00 95.56 456 VAL A N 1
ATOM 3563 C CA . VAL A 1 456 ? 6.329 9.922 -20.140 1.00 95.56 456 VAL A CA 1
ATOM 3564 C C . VAL A 1 456 ? 7.189 8.927 -20.923 1.00 95.56 456 VAL A C 1
ATOM 3566 O O . VAL A 1 456 ? 6.717 8.313 -21.873 1.00 95.56 456 VAL A O 1
ATOM 3569 N N . VAL A 1 457 ? 8.443 8.741 -20.507 1.00 94.94 457 VAL A N 1
ATOM 3570 C CA . VAL A 1 457 ? 9.435 7.857 -21.168 1.00 94.94 457 VAL A CA 1
ATOM 3571 C C . VAL A 1 457 ? 9.759 6.600 -20.360 1.00 94.94 457 VAL A C 1
ATOM 3573 O O . VAL A 1 457 ? 10.484 5.707 -20.801 1.00 94.94 457 VAL A O 1
ATOM 3576 N N . GLY A 1 458 ? 9.236 6.515 -19.143 1.00 96.62 458 GLY A N 1
ATOM 3577 C CA . GLY A 1 458 ? 9.408 5.366 -18.273 1.00 96.62 458 GLY A CA 1
ATOM 3578 C C . GLY A 1 458 ? 8.493 5.435 -17.064 1.00 96.62 458 GLY A C 1
ATOM 3579 O O . GLY A 1 458 ? 7.763 6.401 -16.852 1.00 96.62 458 GLY A O 1
ATOM 3580 N N . SER A 1 459 ? 8.583 4.414 -16.227 1.00 98.31 459 SER A N 1
ATOM 3581 C CA . SER A 1 459 ? 7.959 4.388 -14.913 1.00 98.31 459 SER A CA 1
ATOM 3582 C C . SER A 1 459 ? 8.975 3.993 -13.855 1.00 98.31 459 SER A C 1
ATOM 3584 O O . SER A 1 459 ? 9.893 3.206 -14.097 1.00 98.31 459 SER A O 1
ATOM 3586 N N . VAL A 1 460 ? 8.785 4.519 -12.654 1.00 98.44 460 VAL A N 1
ATOM 3587 C CA . VAL A 1 460 ? 9.285 3.870 -11.445 1.00 98.44 460 VAL A CA 1
ATOM 3588 C C . VAL A 1 460 ? 8.120 3.169 -10.775 1.00 98.44 460 VAL A C 1
ATOM 3590 O O . VAL A 1 460 ? 7.008 3.696 -10.747 1.00 98.44 460 VAL A O 1
ATOM 3593 N N . SER A 1 461 ? 8.359 1.980 -10.239 1.00 98.56 461 SER A N 1
ATOM 3594 C CA . SER A 1 461 ? 7.331 1.231 -9.527 1.00 98.56 461 SER A CA 1
ATOM 3595 C C . SER A 1 461 ? 7.771 0.807 -8.146 1.00 98.56 461 SER A C 1
ATOM 3597 O O . SER A 1 461 ? 8.912 0.395 -7.952 1.00 98.56 461 SER A O 1
ATOM 3599 N N . LEU A 1 462 ? 6.837 0.864 -7.201 1.00 98.62 462 LEU A N 1
ATOM 3600 C CA . LEU A 1 462 ? 6.983 0.330 -5.856 1.00 98.62 462 LEU A CA 1
ATOM 3601 C C . LEU A 1 462 ? 5.991 -0.808 -5.656 1.00 98.62 462 LEU A C 1
ATOM 3603 O O . LEU A 1 462 ? 4.780 -0.612 -5.736 1.00 98.62 462 LEU A O 1
ATOM 3607 N N . VAL A 1 463 ? 6.510 -1.980 -5.325 1.00 98.25 463 VAL A N 1
ATOM 3608 C CA . VAL A 1 463 ? 5.719 -3.143 -4.939 1.00 98.25 463 VAL A CA 1
ATOM 3609 C C . VAL A 1 463 ? 5.576 -3.155 -3.424 1.00 98.25 463 VAL A C 1
ATOM 3611 O O . VAL A 1 463 ? 6.577 -3.092 -2.709 1.00 98.25 463 VAL A O 1
ATOM 3614 N N . PHE A 1 464 ? 4.359 -3.286 -2.907 1.00 97.81 464 PHE A N 1
ATOM 3615 C CA . PHE A 1 464 ? 4.121 -3.472 -1.475 1.00 97.81 464 PHE A CA 1
ATOM 3616 C C . PHE A 1 464 ? 2.979 -4.457 -1.231 1.00 97.81 464 PHE A C 1
ATOM 3618 O O . PHE A 1 464 ? 2.218 -4.802 -2.135 1.00 97.81 464 PHE A O 1
ATOM 3625 N N . SER A 1 465 ? 2.898 -4.973 -0.011 1.00 97.50 465 SER A N 1
ATOM 3626 C CA . SER A 1 465 ? 1.830 -5.867 0.427 1.00 97.50 465 SER A CA 1
ATOM 3627 C C . SER A 1 465 ? 1.008 -5.200 1.521 1.00 97.50 465 SER A C 1
ATOM 3629 O O . SER A 1 465 ? 1.536 -4.412 2.311 1.00 97.50 465 SER A O 1
ATOM 3631 N N . TRP A 1 466 ? -0.295 -5.465 1.529 1.00 97.50 466 TRP A N 1
ATOM 3632 C CA . TRP A 1 466 ? -1.237 -4.763 2.401 1.00 97.50 466 TRP A CA 1
ATOM 3633 C C . TRP A 1 466 ? -1.067 -5.131 3.881 1.00 97.50 466 TRP A C 1
ATOM 3635 O O . TRP A 1 466 ? -1.245 -4.284 4.746 1.00 97.50 466 TRP A O 1
ATOM 3645 N N . ASP A 1 467 ? -0.591 -6.338 4.184 1.00 96.50 467 ASP A N 1
ATOM 3646 C CA . ASP A 1 467 ? -0.183 -6.740 5.538 1.00 96.50 467 ASP A CA 1
ATOM 3647 C C . ASP A 1 467 ? 0.927 -5.830 6.102 1.00 96.50 467 ASP A C 1
ATOM 3649 O O . ASP A 1 467 ? 0.806 -5.277 7.190 1.00 96.50 467 ASP A O 1
ATOM 3653 N N . THR A 1 468 ? 1.991 -5.599 5.328 1.00 95.56 468 THR A N 1
ATOM 3654 C CA . THR A 1 468 ? 3.092 -4.690 5.688 1.00 95.56 468 THR A CA 1
ATOM 3655 C C . THR A 1 468 ? 2.666 -3.222 5.612 1.00 95.56 468 THR A C 1
ATOM 3657 O O . THR A 1 468 ? 3.215 -2.367 6.306 1.00 95.56 468 THR A O 1
ATOM 3660 N N . PHE A 1 469 ? 1.669 -2.902 4.785 1.00 96.81 469 PHE A N 1
ATOM 3661 C CA . PHE A 1 469 ? 1.067 -1.574 4.759 1.00 96.81 469 PHE A CA 1
ATOM 3662 C C . PHE A 1 469 ? 0.363 -1.259 6.082 1.00 96.81 469 PHE A C 1
ATOM 3664 O O . PHE A 1 469 ? 0.531 -0.160 6.607 1.00 96.81 469 PHE A O 1
ATOM 3671 N N . PHE A 1 470 ? -0.396 -2.211 6.626 1.00 96.81 470 PHE A N 1
ATOM 3672 C CA . PHE A 1 470 ? -1.151 -2.043 7.867 1.00 96.81 470 PHE A CA 1
ATOM 3673 C C . PHE A 1 470 ? -0.324 -2.309 9.131 1.00 96.81 470 PHE A C 1
ATOM 3675 O O . PHE A 1 470 ? -0.730 -1.910 10.219 1.00 96.81 470 PHE A O 1
ATOM 3682 N N . SER A 1 471 ? 0.851 -2.937 9.028 1.00 95.56 471 SER A N 1
ATOM 3683 C CA . SER A 1 471 ? 1.665 -3.246 10.208 1.00 95.56 471 SER A CA 1
ATOM 3684 C C . SER A 1 471 ? 2.087 -1.980 10.954 1.00 95.56 471 SER A C 1
ATOM 3686 O O . SER A 1 471 ? 2.587 -1.027 10.343 1.00 95.56 471 SER A O 1
ATOM 3688 N N . SER A 1 472 ? 1.913 -1.976 12.275 1.00 92.62 472 SER A N 1
ATOM 3689 C CA . SER A 1 472 ? 2.236 -0.844 13.160 1.00 92.62 472 SER A CA 1
ATOM 3690 C C . SER A 1 472 ? 1.470 0.440 12.817 1.00 92.62 472 SER A C 1
ATOM 3692 O O . SER A 1 472 ? 1.981 1.541 13.028 1.00 92.62 472 SER A O 1
ATOM 3694 N N . ILE A 1 473 ? 0.284 0.323 12.208 1.00 94.12 473 ILE A N 1
ATOM 3695 C CA . ILE A 1 473 ? -0.613 1.468 11.999 1.00 94.12 473 ILE A CA 1
ATOM 3696 C C . ILE A 1 473 ? -1.313 1.872 13.303 1.00 94.12 473 ILE A C 1
ATOM 3698 O O . ILE A 1 473 ? -1.604 3.046 13.514 1.00 94.12 473 ILE A O 1
ATOM 3702 N N . LEU A 1 474 ? -1.521 0.901 14.196 1.00 93.44 474 LEU A N 1
ATOM 3703 C CA . LEU A 1 474 ? -2.061 1.093 15.533 1.00 93.44 474 LEU A CA 1
ATOM 3704 C C . LEU A 1 474 ? -0.962 0.914 16.591 1.00 93.44 474 LEU A C 1
ATOM 3706 O O . LEU A 1 474 ? -0.058 0.097 16.409 1.00 93.44 474 LEU A O 1
ATOM 3710 N N . PRO A 1 475 ? -1.038 1.637 17.721 1.00 92.31 475 PRO A N 1
ATOM 3711 C CA . PRO A 1 475 ? -0.215 1.349 18.890 1.00 92.31 475 PRO A CA 1
ATOM 3712 C C . PRO A 1 475 ? -0.462 -0.063 19.447 1.00 92.31 475 PRO A C 1
ATOM 3714 O O . PRO A 1 475 ? -1.599 -0.525 19.467 1.00 92.31 475 PRO A O 1
ATOM 3717 N N . ASP A 1 476 ? 0.566 -0.686 20.032 1.00 93.69 476 ASP A N 1
ATOM 3718 C CA . ASP A 1 476 ? 0.533 -2.062 20.577 1.00 93.69 476 ASP A CA 1
ATOM 3719 C C . ASP A 1 476 ? -0.568 -2.342 21.618 1.00 93.69 476 ASP A C 1
ATOM 3721 O O . ASP A 1 476 ? -0.908 -3.498 21.890 1.00 93.69 476 ASP A O 1
ATOM 3725 N N . TYR A 1 477 ? -1.105 -1.296 22.254 1.00 91.19 477 TYR A N 1
ATOM 3726 C CA . TYR A 1 477 ? -2.168 -1.425 23.252 1.00 91.19 477 TYR A CA 1
ATOM 3727 C C . TYR A 1 477 ? -3.575 -1.496 22.650 1.00 91.19 477 TYR A C 1
ATOM 3729 O O . TYR A 1 477 ? -4.497 -1.824 23.390 1.00 91.19 477 TYR A O 1
ATOM 3737 N N . ILE A 1 478 ? -3.742 -1.189 21.360 1.00 93.06 478 ILE A N 1
ATOM 3738 C CA . ILE A 1 478 ? -5.026 -1.242 20.657 1.00 93.06 478 ILE A CA 1
ATOM 3739 C C . ILE A 1 478 ? -5.084 -2.549 19.877 1.00 93.06 478 ILE A C 1
ATOM 3741 O O . ILE A 1 478 ? -4.255 -2.789 18.997 1.00 93.06 478 ILE A O 1
ATOM 3745 N N . LYS A 1 479 ? -6.058 -3.403 20.200 1.00 95.62 479 LYS A N 1
ATOM 3746 C CA . LYS A 1 479 ? -6.219 -4.706 19.538 1.00 95.62 479 LYS A CA 1
ATOM 3747 C C . LYS A 1 479 ? -7.608 -4.913 18.975 1.00 95.62 479 LYS A C 1
ATOM 3749 O O . LYS A 1 479 ? -8.570 -4.395 19.533 1.00 95.62 479 LYS A O 1
ATOM 3754 N N . GLY A 1 480 ? -7.705 -5.710 17.919 1.00 95.12 480 GLY A N 1
ATOM 3755 C CA . GLY A 1 480 ? -8.978 -6.190 17.407 1.00 95.12 480 GLY A CA 1
ATOM 3756 C C . GLY A 1 480 ? -9.725 -5.189 16.527 1.00 95.12 480 GLY A C 1
ATOM 3757 O O . GLY A 1 480 ? -10.954 -5.189 16.538 1.00 95.12 480 GLY A O 1
ATOM 3758 N N . VAL A 1 481 ? -9.035 -4.334 15.771 1.00 97.69 481 VAL A N 1
ATOM 3759 C CA . VAL A 1 481 ? -9.700 -3.553 14.714 1.00 97.69 481 VAL A CA 1
ATOM 3760 C C . VAL A 1 481 ? -9.758 -4.406 13.452 1.00 97.69 481 VAL A C 1
ATOM 3762 O O . VAL A 1 481 ? -8.731 -4.905 12.994 1.00 97.69 481 VAL A O 1
ATOM 3765 N N . VAL A 1 482 ? -10.949 -4.595 12.891 1.00 98.50 482 VAL A N 1
ATOM 3766 C CA . VAL A 1 482 ? -11.133 -5.291 11.614 1.00 98.50 482 VAL A CA 1
ATOM 3767 C C . VAL A 1 482 ? -11.158 -4.258 10.499 1.00 98.50 482 VAL A C 1
ATOM 3769 O O . VAL A 1 482 ? -11.925 -3.302 10.545 1.00 98.50 482 VAL A O 1
ATOM 3772 N N . CYS A 1 483 ? -10.319 -4.461 9.492 1.00 98.25 483 CYS A N 1
ATOM 3773 C CA . CYS A 1 483 ? -10.176 -3.596 8.334 1.00 98.25 483 CYS A CA 1
ATOM 3774 C C . CYS A 1 483 ? -10.531 -4.361 7.062 1.00 98.25 483 CYS A C 1
ATOM 3776 O O . CYS A 1 483 ? -9.877 -5.340 6.714 1.00 98.25 483 CYS A O 1
ATOM 3778 N N . VAL A 1 484 ? -11.533 -3.881 6.341 1.00 98.56 484 VAL A N 1
ATOM 3779 C CA . VAL A 1 484 ? -11.986 -4.400 5.054 1.00 98.56 484 VAL A CA 1
ATOM 3780 C C . VAL A 1 484 ? -11.472 -3.462 3.971 1.00 98.56 484 VAL A C 1
ATOM 3782 O O . VAL A 1 484 ? -11.949 -2.340 3.809 1.00 98.56 484 VAL A O 1
ATOM 3785 N N . LEU A 1 485 ? -10.456 -3.909 3.245 1.00 98.25 485 LEU A N 1
ATOM 3786 C CA . LEU A 1 485 ? -9.877 -3.187 2.125 1.00 98.25 485 LEU A CA 1
ATOM 3787 C C . LEU A 1 485 ? -10.630 -3.548 0.846 1.00 98.25 485 LEU A C 1
ATOM 3789 O O . LEU A 1 485 ? -10.608 -4.702 0.420 1.00 98.25 485 LEU A O 1
ATOM 3793 N N . SER A 1 486 ? -11.233 -2.551 0.211 1.00 97.81 486 SER A N 1
ATOM 3794 C CA . SER A 1 486 ? -11.954 -2.686 -1.053 1.00 97.81 486 SER A CA 1
ATOM 3795 C C . SER A 1 486 ? -11.260 -1.887 -2.149 1.00 97.81 486 SER A C 1
ATOM 3797 O O . SER A 1 486 ? -10.980 -0.704 -1.974 1.00 97.81 486 SER A O 1
ATOM 3799 N N . ALA A 1 487 ? -10.998 -2.510 -3.292 1.00 95.69 487 ALA A N 1
ATOM 3800 C CA . ALA A 1 487 ? -10.577 -1.816 -4.502 1.00 95.69 487 ALA A CA 1
ATOM 3801 C C . ALA A 1 487 ? -11.802 -1.452 -5.354 1.00 95.69 487 ALA A C 1
ATOM 3803 O O . ALA A 1 487 ? -12.769 -2.210 -5.430 1.00 95.69 487 ALA A O 1
ATOM 3804 N N . SER A 1 488 ? -11.736 -0.329 -6.065 1.00 93.75 488 SER A N 1
ATOM 3805 C CA . SER A 1 488 ? -12.753 0.101 -7.049 1.00 93.75 488 SER A CA 1
ATOM 3806 C C . SER A 1 488 ? -13.028 -0.919 -8.169 1.00 93.75 488 SER A C 1
ATOM 3808 O O . SER A 1 488 ? -14.097 -0.906 -8.775 1.00 93.75 488 SER A O 1
ATOM 3810 N N . THR A 1 489 ? -12.104 -1.852 -8.400 1.00 93.19 489 THR A N 1
ATOM 3811 C CA . THR A 1 489 ? -12.241 -3.009 -9.300 1.00 93.19 489 THR A CA 1
ATOM 3812 C C . THR A 1 489 ? -13.110 -4.140 -8.726 1.00 93.19 489 THR A C 1
ATOM 3814 O O . THR A 1 489 ? -13.342 -5.140 -9.403 1.00 93.19 489 THR A O 1
ATOM 3817 N N . GLY A 1 490 ? -13.599 -4.005 -7.488 1.00 95.12 490 GLY A N 1
ATOM 3818 C CA . GLY A 1 490 ? -14.498 -4.949 -6.818 1.00 95.12 490 GLY A CA 1
ATOM 3819 C C . GLY A 1 490 ? -13.806 -6.003 -5.949 1.00 95.12 490 GLY A C 1
ATOM 3820 O O . GLY A 1 490 ? -14.485 -6.836 -5.354 1.00 95.12 490 GLY A O 1
ATOM 3821 N N . GLN A 1 491 ? -12.476 -5.986 -5.859 1.00 96.75 491 GLN A N 1
ATOM 3822 C CA . GLN A 1 491 ? -11.724 -6.906 -5.001 1.00 96.75 491 GLN A CA 1
ATOM 3823 C C . GLN A 1 491 ? -11.816 -6.454 -3.546 1.00 96.75 491 GLN A C 1
ATOM 3825 O O . GLN A 1 491 ? -11.643 -5.270 -3.261 1.00 96.75 491 GLN A O 1
ATOM 3830 N N . VAL A 1 492 ? -12.044 -7.393 -2.630 1.00 98.12 492 VAL A N 1
ATOM 3831 C CA . VAL A 1 492 ? -12.225 -7.101 -1.204 1.00 98.12 492 VAL A CA 1
ATOM 3832 C C . VAL A 1 492 ? -11.407 -8.083 -0.378 1.00 98.12 492 VAL A C 1
ATOM 3834 O O . VAL A 1 492 ? -11.462 -9.285 -0.630 1.00 98.12 492 VAL A O 1
ATOM 3837 N N . TYR A 1 493 ? -10.663 -7.590 0.609 1.00 98.38 493 TYR A N 1
ATOM 3838 C CA . TYR A 1 493 ? -9.920 -8.413 1.564 1.00 98.38 493 TYR A CA 1
ATOM 3839 C C . TYR A 1 493 ? -10.081 -7.876 2.978 1.00 98.38 493 TYR A C 1
ATOM 3841 O O . TYR A 1 493 ? -10.025 -6.668 3.199 1.00 98.38 493 TYR A O 1
ATOM 3849 N N . SER A 1 494 ? -10.226 -8.782 3.938 1.00 98.62 494 SER A N 1
ATOM 3850 C CA . SER A 1 494 ? -10.368 -8.437 5.351 1.00 98.62 494 SER A CA 1
ATOM 3851 C C . SER A 1 494 ? -9.102 -8.753 6.138 1.00 98.62 494 SER A C 1
ATOM 3853 O O . SER A 1 494 ? -8.474 -9.798 5.948 1.00 98.62 494 SER A O 1
ATOM 3855 N N . TYR A 1 495 ? -8.759 -7.860 7.059 1.00 98.50 495 TYR A N 1
ATOM 3856 C CA . TYR A 1 495 ? -7.603 -7.934 7.941 1.00 98.50 495 TYR A CA 1
ATOM 3857 C C . TYR A 1 495 ? -8.036 -7.719 9.387 1.00 98.50 495 TYR A C 1
ATOM 3859 O O . TYR A 1 495 ? -8.882 -6.873 9.658 1.00 98.50 495 TYR A O 1
ATOM 3867 N N . THR A 1 496 ? -7.419 -8.432 10.323 1.00 98.00 496 THR A N 1
ATOM 3868 C CA . THR A 1 496 ? -7.456 -8.068 11.744 1.00 98.00 496 THR A CA 1
ATOM 3869 C C . THR A 1 496 ? -6.158 -7.356 12.094 1.00 98.00 496 THR A C 1
ATOM 3871 O O . THR A 1 496 ? -5.076 -7.856 11.789 1.00 98.00 496 THR A O 1
ATOM 3874 N N . ILE A 1 497 ? -6.264 -6.186 12.715 1.00 97.06 497 ILE A N 1
ATOM 3875 C CA . ILE A 1 497 ? -5.136 -5.358 13.131 1.00 97.06 497 ILE A CA 1
ATOM 3876 C C . ILE A 1 497 ? -5.119 -5.285 14.657 1.00 97.06 497 ILE A C 1
ATOM 3878 O O . ILE A 1 497 ? -6.070 -4.814 15.290 1.00 97.06 497 ILE A O 1
ATOM 3882 N N . SER A 1 498 ? -4.002 -5.720 15.236 1.00 95.38 498 SER A N 1
ATOM 3883 C CA . SER A 1 498 ? -3.753 -5.697 16.673 1.00 95.38 498 SER A CA 1
ATOM 3884 C C . SER A 1 498 ? -2.352 -5.166 16.957 1.00 95.38 498 SER A C 1
ATOM 3886 O O . SER A 1 498 ? -1.391 -5.929 17.056 1.00 95.38 498 SER A O 1
ATOM 3888 N N . GLY A 1 499 ? -2.240 -3.843 17.091 1.00 92.25 499 GLY A N 1
ATOM 3889 C CA . GLY A 1 499 ? -0.964 -3.153 17.262 1.00 92.25 499 GLY A CA 1
ATOM 3890 C C . GLY A 1 499 ? -0.063 -3.259 16.032 1.00 92.25 499 GLY A C 1
ATOM 3891 O O . GLY A 1 499 ? -0.408 -2.804 14.938 1.00 92.25 499 GLY A O 1
ATOM 3892 N N . ASP A 1 500 ? 1.103 -3.880 16.211 1.00 92.62 500 ASP A N 1
ATOM 3893 C CA . ASP A 1 500 ? 2.047 -4.185 15.137 1.00 92.62 500 ASP A CA 1
ATOM 3894 C C . ASP A 1 500 ? 1.675 -5.433 14.320 1.00 92.62 500 ASP A C 1
ATOM 3896 O O . ASP A 1 500 ? 2.194 -5.621 13.216 1.00 92.62 500 ASP A O 1
ATOM 3900 N N . HIS A 1 501 ? 0.756 -6.255 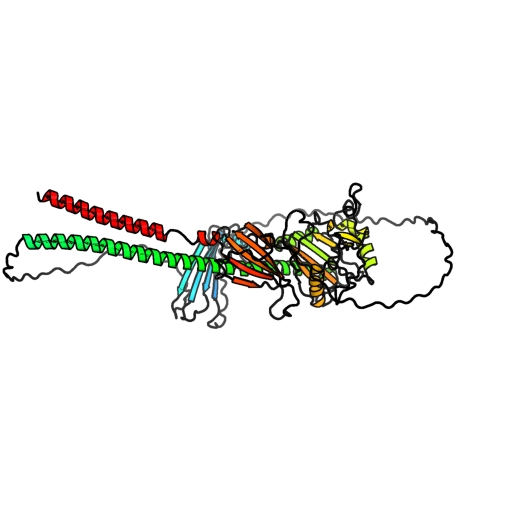14.830 1.00 95.94 501 HIS A N 1
ATOM 3901 C CA . HIS A 1 501 ? 0.352 -7.505 14.210 1.00 95.94 501 HIS A CA 1
ATOM 3902 C C . HIS A 1 501 ? -0.830 -7.312 13.260 1.00 95.94 501 HIS A C 1
ATOM 3904 O O . HIS A 1 501 ? -1.844 -6.711 13.618 1.00 95.94 501 HIS A O 1
ATOM 3910 N N . VAL A 1 502 ? -0.697 -7.849 12.047 1.00 97.06 502 VAL A N 1
ATOM 3911 C CA . VAL A 1 502 ? -1.739 -7.828 11.020 1.00 97.06 502 VAL A CA 1
ATOM 3912 C C . VAL A 1 502 ? -1.936 -9.234 10.495 1.00 97.06 502 VAL A C 1
ATOM 3914 O O . VAL A 1 502 ? -1.008 -9.823 9.940 1.00 97.06 502 VAL A O 1
ATOM 3917 N N . ASP A 1 503 ? -3.163 -9.722 10.614 1.00 97.38 503 ASP A N 1
ATOM 3918 C CA . ASP A 1 503 ? -3.570 -11.028 10.117 1.00 97.38 503 ASP A CA 1
ATOM 3919 C C . ASP A 1 503 ? -4.534 -10.870 8.946 1.00 97.38 503 ASP A C 1
ATOM 3921 O O . ASP A 1 503 ? -5.564 -10.203 9.047 1.00 97.38 503 ASP A O 1
ATOM 3925 N N . LEU A 1 504 ? -4.217 -11.516 7.822 1.00 97.75 504 LEU A N 1
ATOM 3926 C CA . LEU A 1 504 ? -5.146 -11.637 6.704 1.00 97.75 504 LEU A CA 1
ATOM 3927 C C . LEU A 1 504 ? -6.248 -12.636 7.075 1.00 97.75 504 LEU A C 1
ATOM 3929 O O . LEU A 1 504 ? -5.981 -13.827 7.231 1.00 97.75 504 LEU A O 1
ATOM 3933 N N . MET A 1 505 ? -7.491 -12.163 7.159 1.00 98.06 505 MET A N 1
ATOM 3934 C CA . MET A 1 505 ? -8.658 -13.012 7.420 1.00 98.06 505 MET A CA 1
ATOM 3935 C C . MET A 1 505 ? -9.085 -13.773 6.160 1.00 98.06 505 MET A C 1
ATOM 3937 O O . MET A 1 505 ? -9.535 -14.914 6.246 1.00 98.06 505 MET A O 1
ATOM 3941 N N . GLY A 1 506 ? -8.922 -13.151 4.988 1.00 97.75 506 GLY A N 1
ATOM 3942 C CA . GLY A 1 506 ? -9.241 -13.745 3.693 1.00 97.75 506 GLY A CA 1
ATOM 3943 C C . GLY A 1 506 ? -9.853 -12.753 2.710 1.00 97.75 506 GLY A C 1
ATOM 3944 O O . GLY A 1 506 ? -9.868 -11.545 2.944 1.00 97.75 506 GLY A O 1
ATOM 3945 N N . GLU A 1 507 ? -10.329 -13.287 1.589 1.00 97.81 507 GLU A N 1
ATOM 3946 C CA . GLU A 1 507 ? -11.082 -12.543 0.578 1.00 97.81 507 GLU A CA 1
ATOM 3947 C C . GLU A 1 507 ? -12.529 -12.311 1.038 1.00 97.81 507 GLU A C 1
ATOM 3949 O O . GLU A 1 507 ? -13.142 -13.175 1.670 1.00 97.81 507 GLU A O 1
ATOM 3954 N N . GLY A 1 508 ? -13.075 -11.155 0.675 1.00 98.12 508 GLY A N 1
ATOM 3955 C CA . GLY A 1 508 ? -14.410 -10.707 1.035 1.00 98.12 508 GLY A CA 1
ATOM 3956 C C . GLY A 1 508 ? -14.441 -9.861 2.302 1.00 98.12 508 GLY A C 1
ATOM 3957 O O . GLY A 1 508 ? -13.427 -9.640 2.970 1.00 98.12 508 GLY A O 1
ATOM 3958 N N . ASP A 1 509 ? -15.639 -9.378 2.607 1.00 98.50 509 ASP A N 1
ATOM 3959 C CA . ASP A 1 509 ? -15.937 -8.719 3.869 1.00 98.50 509 ASP A CA 1
ATOM 3960 C C . ASP A 1 509 ? -16.235 -9.785 4.939 1.00 98.50 509 ASP A C 1
ATOM 3962 O O . ASP A 1 509 ? -17.224 -10.516 4.845 1.00 98.50 509 ASP A O 1
ATOM 3966 N N . LEU A 1 510 ? -15.327 -9.914 5.907 1.00 98.50 510 LEU A N 1
ATOM 3967 C CA . LEU A 1 510 ? -15.342 -10.933 6.958 1.00 98.50 510 LEU A CA 1
ATOM 3968 C C . LEU A 1 510 ? -15.504 -10.323 8.360 1.00 98.50 510 LEU A C 1
ATOM 3970 O O . LEU A 1 510 ? -15.161 -10.979 9.346 1.00 98.50 510 LEU A O 1
ATOM 3974 N N . HIS A 1 511 ? -15.992 -9.082 8.464 1.00 98.38 511 HIS A N 1
ATOM 3975 C CA . HIS A 1 511 ? -16.325 -8.491 9.762 1.00 98.38 511 HIS A CA 1
ATOM 3976 C C . HIS A 1 511 ? -17.518 -9.215 10.424 1.00 98.38 511 HIS A C 1
ATOM 3978 O O . HIS A 1 511 ? -18.270 -9.941 9.768 1.00 98.38 511 HIS A O 1
ATOM 3984 N N . ASP A 1 512 ? -17.691 -9.043 11.740 1.00 98.31 512 ASP A N 1
ATOM 3985 C CA . ASP A 1 512 ? -18.880 -9.542 12.443 1.00 98.31 512 ASP A CA 1
ATOM 3986 C C . ASP A 1 512 ? -20.053 -8.557 12.253 1.00 98.31 512 ASP A C 1
ATOM 3988 O O . ASP A 1 512 ? -19.958 -7.425 12.737 1.00 98.31 512 ASP A O 1
ATOM 3992 N N . PRO A 1 513 ? -21.179 -8.973 11.632 1.00 98.25 513 PRO A N 1
ATOM 3993 C CA . PRO A 1 513 ? -22.342 -8.111 11.400 1.00 98.25 513 PRO A CA 1
ATOM 3994 C C . PRO A 1 513 ? -22.959 -7.504 12.668 1.00 98.25 513 PRO A C 1
ATOM 3996 O O . PRO A 1 513 ? -23.723 -6.544 12.588 1.00 98.25 513 PRO A O 1
ATOM 3999 N N . ASN A 1 514 ? -22.654 -8.033 13.860 1.00 98.00 514 ASN A N 1
ATOM 4000 C CA . ASN A 1 514 ? -23.075 -7.404 15.116 1.00 98.00 514 ASN A CA 1
ATOM 4001 C C . ASN A 1 514 ? -22.505 -5.985 15.291 1.00 98.00 514 ASN A C 1
ATOM 4003 O O . ASN A 1 514 ? -23.067 -5.210 16.062 1.00 98.00 514 ASN A O 1
ATOM 4007 N N . TYR A 1 515 ? -21.431 -5.645 14.571 1.00 97.94 515 TYR A N 1
ATOM 4008 C CA . TYR A 1 515 ? -20.787 -4.335 14.607 1.00 97.94 515 TYR A CA 1
ATOM 4009 C C . TYR A 1 515 ? -21.064 -3.467 13.367 1.00 97.94 515 TYR A C 1
ATOM 4011 O O . TYR A 1 515 ? -20.417 -2.433 13.211 1.00 97.94 515 TYR A O 1
ATOM 4019 N N . ASP A 1 516 ? -22.047 -3.822 12.525 1.00 98.31 516 ASP A N 1
ATOM 4020 C CA . ASP A 1 516 ? -22.471 -3.032 11.348 1.00 98.31 516 ASP A CA 1
ATOM 4021 C C . ASP A 1 516 ? -22.731 -1.547 11.685 1.00 98.31 516 ASP A C 1
ATOM 4023 O O . ASP A 1 516 ? -22.509 -0.654 10.867 1.00 98.31 516 ASP A O 1
ATOM 4027 N N . GLU A 1 517 ? -23.216 -1.265 12.901 1.00 97.56 517 GLU A N 1
ATOM 4028 C CA . GLU A 1 517 ? -23.524 0.097 13.356 1.00 97.56 517 GLU A CA 1
ATOM 4029 C C . GLU A 1 517 ? -22.287 0.970 13.617 1.00 97.56 517 GLU A C 1
ATOM 4031 O O . GLU A 1 517 ? -22.411 2.192 13.659 1.00 97.56 517 GLU A O 1
ATOM 4036 N N . TYR A 1 518 ? -21.108 0.357 13.753 1.00 97.50 518 TYR A N 1
ATOM 4037 C CA . TYR A 1 518 ? -19.827 1.026 13.995 1.00 97.50 518 TYR A CA 1
ATOM 4038 C C . TYR A 1 518 ? -18.994 1.181 12.722 1.00 97.50 518 TYR A C 1
ATOM 4040 O O . TYR A 1 518 ? -17.797 1.430 12.791 1.00 97.50 518 TYR A O 1
ATOM 4048 N N . LYS A 1 519 ? -19.606 0.999 11.555 1.00 97.94 519 LYS A N 1
ATOM 4049 C CA . LYS A 1 519 ? -18.926 1.111 10.273 1.00 97.94 519 LYS A CA 1
ATOM 4050 C C . LYS A 1 519 ? -18.334 2.508 10.070 1.00 97.94 519 LYS A C 1
ATOM 4052 O O . LYS A 1 519 ? -19.074 3.486 9.990 1.00 97.94 519 LYS A O 1
ATOM 4057 N N . GLU A 1 520 ? -17.028 2.564 9.844 1.00 97.94 520 GLU A N 1
ATOM 4058 C CA . GLU A 1 520 ? -16.320 3.785 9.455 1.00 97.94 520 GLU A CA 1
ATOM 4059 C C . GLU A 1 520 ? -15.551 3.567 8.148 1.00 97.94 520 GLU A C 1
ATOM 4061 O O . GLU A 1 520 ? -14.909 2.534 7.962 1.00 97.94 520 GLU A O 1
ATOM 4066 N N . GLU A 1 521 ? -15.618 4.519 7.217 1.00 97.50 521 GLU A N 1
ATOM 4067 C CA . GLU A 1 521 ? -15.020 4.394 5.881 1.00 97.50 521 GLU A CA 1
ATOM 4068 C C . GLU A 1 521 ? -14.037 5.522 5.589 1.00 97.50 521 GLU A C 1
ATOM 4070 O O . GLU A 1 521 ? -14.347 6.701 5.756 1.00 97.50 521 GLU A O 1
ATOM 4075 N N . VAL A 1 522 ? -12.866 5.150 5.075 1.00 95.44 522 VAL A N 1
ATOM 4076 C CA . VAL A 1 522 ? -11.844 6.084 4.602 1.00 95.44 522 VAL A CA 1
ATOM 4077 C C . VAL A 1 522 ? -11.423 5.684 3.196 1.00 95.44 522 VAL A C 1
ATOM 4079 O O . VAL A 1 522 ? -10.967 4.569 2.955 1.00 95.44 522 VAL A O 1
ATOM 4082 N N . GLU A 1 523 ? -11.574 6.599 2.247 1.00 93.44 523 GLU A N 1
ATOM 4083 C CA . GLU A 1 523 ? -11.064 6.437 0.886 1.00 93.44 523 GLU A CA 1
ATOM 4084 C C . GLU A 1 523 ? -9.650 7.020 0.803 1.00 93.44 523 GLU A C 1
ATOM 4086 O O . GLU A 1 523 ? -9.445 8.184 1.146 1.00 93.44 523 GLU A O 1
ATOM 4091 N N . ALA A 1 524 ? -8.679 6.232 0.336 1.00 86.31 524 ALA A N 1
ATOM 4092 C CA . ALA A 1 524 ? -7.346 6.747 0.041 1.00 86.31 524 ALA A CA 1
ATOM 4093 C C . ALA A 1 524 ? -7.267 7.275 -1.389 1.00 86.31 524 ALA A C 1
ATOM 4095 O O . ALA A 1 524 ? -7.720 6.629 -2.339 1.00 86.31 524 ALA A O 1
ATOM 4096 N N . ARG A 1 525 ? -6.615 8.430 -1.539 1.00 83.81 525 ARG A N 1
ATOM 4097 C CA . ARG A 1 525 ? -6.419 9.099 -2.827 1.00 83.81 525 ARG A CA 1
ATOM 4098 C C . ARG A 1 525 ? -4.938 9.339 -3.077 1.00 83.81 525 ARG A C 1
ATOM 4100 O O . ARG A 1 525 ? -4.207 9.778 -2.194 1.00 83.81 525 ARG A O 1
ATOM 4107 N N . LEU A 1 526 ? -4.487 9.040 -4.293 1.00 86.31 526 LEU A N 1
ATOM 4108 C CA . LEU A 1 526 ? -3.124 9.365 -4.732 1.00 86.31 526 LEU A CA 1
ATOM 4109 C C . LEU A 1 526 ? -3.004 10.817 -5.199 1.00 86.31 526 LEU A C 1
ATOM 4111 O O . LEU A 1 526 ? -1.947 11.432 -5.021 1.00 86.31 526 LEU A O 1
ATOM 4115 N N . LEU A 1 527 ? -4.070 11.318 -5.829 1.00 81.31 527 LEU A N 1
ATOM 4116 C CA . LEU A 1 527 ? -4.140 12.624 -6.470 1.00 81.31 527 LEU A CA 1
ATOM 4117 C C . LEU A 1 527 ? -4.703 13.676 -5.516 1.00 81.31 527 LEU A C 1
ATOM 4119 O O . LEU A 1 527 ? -5.411 13.364 -4.556 1.00 81.31 527 LEU A O 1
ATOM 4123 N N . LEU A 1 528 ? -4.355 14.933 -5.782 1.00 68.56 528 LEU A N 1
ATOM 4124 C CA . LEU A 1 528 ? -4.874 16.068 -5.030 1.00 68.56 528 LEU A CA 1
ATOM 4125 C C . LEU A 1 528 ? -6.327 16.356 -5.439 1.00 68.56 528 LEU A C 1
ATOM 4127 O O . LEU A 1 528 ? -6.745 16.087 -6.567 1.00 68.56 528 LEU A O 1
ATOM 4131 N N . GLU A 1 529 ? -7.104 16.931 -4.516 1.00 62.34 529 GLU A N 1
ATOM 4132 C CA . GLU A 1 529 ? -8.506 17.281 -4.762 1.00 62.34 529 GLU A CA 1
ATOM 4133 C C . GLU A 1 529 ? -8.671 18.126 -6.040 1.00 62.34 529 GLU A C 1
ATOM 4135 O O . GLU A 1 529 ? -8.120 19.222 -6.154 1.00 62.34 529 GLU A O 1
ATOM 4140 N N . GLY A 1 530 ? -9.476 17.628 -6.985 1.00 59.56 530 GLY A N 1
ATOM 4141 C CA . GLY A 1 530 ? -9.801 18.313 -8.243 1.00 59.56 530 GLY A CA 1
ATOM 4142 C C . GLY A 1 530 ? -9.137 17.740 -9.499 1.00 59.56 530 GLY A C 1
ATOM 4143 O O . GLY A 1 530 ? -9.496 18.170 -10.593 1.00 59.56 530 GLY A O 1
ATOM 4144 N N . GLU A 1 531 ? -8.232 16.768 -9.359 1.00 62.03 531 GLU A N 1
ATOM 4145 C CA . GLU A 1 531 ? -7.625 16.023 -10.479 1.00 62.03 531 GLU A CA 1
ATOM 4146 C C . GLU A 1 531 ? -8.313 14.671 -10.754 1.00 62.03 531 GLU A C 1
ATOM 4148 O O . GLU A 1 531 ? -8.001 13.998 -11.736 1.00 62.03 531 GLU A O 1
ATOM 4153 N N . ASP A 1 532 ? -9.287 14.289 -9.924 1.00 56.81 532 ASP A N 1
ATOM 4154 C CA . ASP A 1 532 ? -10.003 13.021 -10.050 1.00 56.81 532 ASP A CA 1
ATOM 4155 C C . ASP A 1 532 ? -11.103 13.093 -11.120 1.00 56.81 532 ASP A C 1
ATOM 4157 O O . ASP A 1 532 ? -12.236 13.520 -10.872 1.00 56.81 532 ASP A O 1
ATOM 4161 N N . ASP A 1 533 ? -10.800 12.576 -12.310 1.00 65.31 533 ASP A N 1
ATOM 4162 C CA . ASP A 1 533 ? -11.829 12.032 -13.193 1.00 65.31 533 ASP A CA 1
ATOM 4163 C C . ASP A 1 533 ? -12.404 10.769 -12.529 1.00 65.31 533 ASP A C 1
ATOM 4165 O O . ASP A 1 533 ? -11.886 9.658 -12.687 1.00 65.31 533 ASP A O 1
ATOM 4169 N N . ALA A 1 534 ? -13.460 10.960 -11.731 1.00 61.91 534 ALA A N 1
ATOM 4170 C CA . ALA A 1 534 ? -14.116 9.910 -10.958 1.00 61.91 534 ALA A CA 1
ATOM 4171 C C . ALA A 1 534 ? -14.366 8.649 -11.811 1.00 61.91 534 ALA A C 1
ATOM 4173 O O . ALA A 1 534 ? -15.154 8.668 -12.758 1.00 61.91 534 ALA A O 1
ATOM 4174 N N . GLY A 1 535 ? -13.690 7.552 -11.454 1.00 73.00 535 GLY A N 1
ATOM 4175 C CA . GLY A 1 535 ? -13.847 6.234 -12.075 1.00 73.00 535 GLY A CA 1
ATOM 4176 C C . GLY A 1 535 ? -12.743 5.804 -13.044 1.00 73.00 535 GLY A C 1
ATOM 4177 O O . GLY A 1 535 ? -12.812 4.681 -13.535 1.00 73.00 535 GLY A O 1
ATOM 4178 N N . LYS A 1 536 ? -11.735 6.642 -13.322 1.00 83.38 536 LYS A N 1
ATOM 4179 C CA . LYS A 1 536 ? -10.612 6.242 -14.191 1.00 83.38 536 LYS A CA 1
ATOM 4180 C C . LYS A 1 536 ? -9.485 5.540 -13.442 1.00 83.38 536 LYS A C 1
ATOM 4182 O O . LYS A 1 536 ? -8.930 4.561 -13.935 1.00 83.38 536 LYS A O 1
ATOM 4187 N N . PHE A 1 537 ? -9.154 6.033 -12.253 1.00 90.44 537 PHE A N 1
ATOM 4188 C CA . PHE A 1 537 ? -8.076 5.493 -11.431 1.00 90.44 537 PHE A CA 1
ATOM 4189 C C . PHE A 1 537 ? -8.584 4.428 -10.469 1.00 90.44 537 PHE A C 1
ATOM 4191 O O . PHE A 1 537 ? -9.713 4.494 -9.981 1.00 90.44 537 PHE A O 1
ATOM 4198 N N . ILE A 1 538 ? -7.712 3.471 -10.155 1.00 91.50 538 ILE A N 1
ATOM 4199 C CA . ILE A 1 538 ? -8.002 2.468 -9.139 1.00 91.50 538 ILE A CA 1
ATOM 4200 C C . ILE A 1 538 ? -7.864 3.121 -7.765 1.00 91.50 538 ILE A C 1
ATOM 4202 O O . ILE A 1 538 ? -6.758 3.416 -7.310 1.00 91.50 538 ILE A O 1
ATOM 4206 N N . THR A 1 539 ? -9.000 3.340 -7.108 1.00 92.81 539 THR A N 1
ATOM 4207 C CA . THR A 1 539 ? -9.067 3.800 -5.717 1.00 92.81 539 THR A CA 1
ATOM 4208 C C . THR A 1 539 ? -9.237 2.636 -4.747 1.00 92.81 539 THR A C 1
ATOM 4210 O O . THR A 1 539 ? -9.707 1.552 -5.121 1.00 92.81 539 THR A O 1
ATOM 4213 N N . TYR A 1 540 ? -8.835 2.881 -3.500 1.00 95.75 540 TYR A N 1
ATOM 4214 C CA . TYR A 1 540 ? -8.944 1.948 -2.387 1.00 95.75 540 TYR A CA 1
ATOM 4215 C C . TYR A 1 540 ? -9.764 2.570 -1.261 1.00 95.75 540 TYR A C 1
ATOM 4217 O O . TYR A 1 540 ? -9.484 3.683 -0.816 1.00 95.75 540 TYR A O 1
ATOM 4225 N N . THR A 1 541 ? -10.740 1.821 -0.765 1.00 97.00 541 THR A N 1
ATOM 4226 C CA . THR A 1 541 ? -11.557 2.177 0.393 1.00 97.00 541 THR A CA 1
ATOM 4227 C C . THR A 1 541 ? -11.232 1.228 1.533 1.00 97.00 541 THR A C 1
ATOM 4229 O O . THR A 1 541 ? -11.267 0.010 1.366 1.00 97.00 541 THR A O 1
ATOM 4232 N N . LEU A 1 542 ? -10.907 1.787 2.692 1.00 98.00 542 LEU A N 1
ATOM 4233 C CA . LEU A 1 542 ? -10.719 1.062 3.934 1.00 98.00 542 LEU A CA 1
ATOM 4234 C C . LEU A 1 542 ? -11.967 1.238 4.794 1.00 98.00 542 LEU A C 1
ATOM 4236 O O . LEU A 1 542 ? -12.242 2.335 5.278 1.00 98.00 542 LEU A O 1
ATOM 4240 N N . THR A 1 543 ? -12.710 0.159 4.989 1.00 98.50 543 THR A N 1
ATOM 4241 C CA . THR A 1 543 ? -13.827 0.117 5.930 1.00 98.50 543 THR A CA 1
ATOM 4242 C C . THR A 1 543 ? -13.354 -0.524 7.226 1.00 98.50 543 THR A C 1
ATOM 4244 O O . THR A 1 543 ? -12.709 -1.568 7.205 1.00 98.50 543 THR A O 1
ATOM 4247 N N . MET A 1 544 ? -13.639 0.091 8.362 1.00 98.38 544 MET A N 1
ATOM 4248 C CA . MET A 1 544 ? -13.190 -0.357 9.674 1.00 98.38 544 MET A CA 1
ATOM 4249 C C . MET A 1 544 ? -14.383 -0.748 10.536 1.00 98.38 544 MET A C 1
ATOM 4251 O O . MET A 1 544 ? -15.435 -0.118 10.464 1.00 98.38 544 MET A O 1
ATOM 4255 N N . TYR A 1 545 ? -14.180 -1.760 11.379 1.00 98.56 545 TYR A N 1
ATOM 4256 C CA . TYR A 1 545 ? -15.139 -2.254 12.366 1.00 98.56 545 TYR A CA 1
ATOM 4257 C C . TYR A 1 545 ? -14.402 -2.628 13.660 1.00 98.56 545 TYR A C 1
ATOM 4259 O O . TYR A 1 545 ? -13.242 -3.056 13.607 1.00 98.56 545 TYR A O 1
ATOM 4267 N N . PRO A 1 546 ? -15.028 -2.493 14.837 1.00 98.12 546 PRO A N 1
ATOM 4268 C CA . PRO A 1 546 ? -14.521 -3.135 16.038 1.00 98.12 546 PRO A CA 1
ATOM 4269 C C . PRO A 1 546 ? -14.731 -4.656 15.941 1.00 98.12 546 PRO A C 1
ATOM 4271 O O . PRO A 1 546 ? -15.587 -5.137 15.200 1.00 98.12 546 PRO A O 1
ATOM 4274 N N . SER A 1 547 ? -13.949 -5.422 16.698 1.00 97.81 547 SER A N 1
ATOM 4275 C CA . SER A 1 547 ? -14.185 -6.854 16.926 1.00 97.81 547 SER A CA 1
ATOM 4276 C C . SER A 1 547 ? -14.584 -7.126 18.374 1.00 97.81 547 SER A C 1
ATOM 4278 O O . SER A 1 547 ? -14.453 -6.255 19.235 1.00 97.81 547 SER A O 1
ATOM 4280 N N . GLU A 1 548 ? -14.958 -8.374 18.661 1.00 97.00 548 GLU A N 1
ATOM 4281 C CA . GLU A 1 548 ? -15.148 -8.866 20.031 1.00 97.00 548 GLU A CA 1
ATOM 4282 C C . GLU A 1 548 ? -13.888 -8.653 20.894 1.00 97.00 548 GLU A C 1
ATOM 4284 O O . GLU A 1 548 ? -13.997 -8.243 22.046 1.00 97.00 548 GLU A O 1
ATOM 4289 N N . GLU A 1 549 ? -12.678 -8.813 20.333 1.00 96.31 549 GLU A N 1
ATOM 4290 C CA . GLU A 1 549 ? -11.427 -8.539 21.062 1.00 96.31 549 GLU A CA 1
ATOM 4291 C C . GLU A 1 549 ? -11.285 -7.049 21.414 1.00 96.31 549 GLU A C 1
ATOM 4293 O O . GLU A 1 549 ? -10.799 -6.707 22.499 1.00 96.31 549 GLU A O 1
ATOM 4298 N N . PHE A 1 550 ? -11.704 -6.149 20.518 1.00 96.38 550 PHE A N 1
ATOM 4299 C CA . PHE A 1 550 ? -11.721 -4.712 20.800 1.00 96.38 550 PHE A CA 1
ATOM 4300 C C . PHE A 1 550 ? -12.763 -4.387 21.871 1.00 96.38 550 PHE A C 1
ATOM 4302 O O . PHE A 1 550 ? -12.463 -3.678 22.831 1.00 96.38 550 PHE A O 1
ATOM 4309 N N . GLU A 1 551 ? -13.972 -4.941 21.758 1.00 95.56 551 GLU A N 1
ATOM 4310 C CA . GLU A 1 551 ? -15.024 -4.748 22.755 1.00 95.56 551 GLU A CA 1
ATOM 4311 C C . GLU A 1 551 ? -14.587 -5.234 24.139 1.00 95.56 551 GLU A C 1
ATOM 4313 O O . GLU A 1 551 ? -14.710 -4.482 25.104 1.00 95.56 551 GLU A O 1
ATOM 4318 N N . ASP A 1 552 ? -13.986 -6.417 24.248 1.00 93.81 552 ASP A N 1
ATOM 4319 C CA . ASP A 1 552 ? -13.524 -6.999 25.513 1.00 93.81 552 ASP A CA 1
ATOM 4320 C C . ASP A 1 552 ? -12.486 -6.130 26.250 1.00 93.81 552 ASP A C 1
ATOM 4322 O O . ASP A 1 552 ? -12.408 -6.153 27.487 1.00 93.81 552 ASP A O 1
ATOM 4326 N N . GLN A 1 553 ? -11.703 -5.319 25.529 1.00 91.25 553 GLN A N 1
ATOM 4327 C CA . GLN A 1 553 ? -10.742 -4.389 26.140 1.00 91.25 553 GLN A CA 1
ATOM 4328 C C . GLN A 1 553 ? -11.425 -3.246 26.897 1.00 91.25 553 GLN A C 1
ATOM 4330 O O . GLN A 1 553 ? -10.900 -2.766 27.911 1.00 91.25 553 GLN A O 1
ATOM 4335 N N . TYR A 1 554 ? -12.603 -2.823 26.441 1.00 88.94 554 TYR A N 1
ATOM 4336 C CA . TYR A 1 554 ? -13.300 -1.647 26.965 1.00 88.94 554 TYR A CA 1
ATOM 4337 C C . TYR A 1 554 ? -14.596 -2.002 27.713 1.00 88.94 554 TYR A C 1
ATOM 4339 O O . TYR A 1 554 ? -15.004 -1.281 28.632 1.00 88.94 554 TYR A O 1
ATOM 4347 N N . SER A 1 555 ? -15.173 -3.170 27.436 1.00 83.94 555 SER A N 1
ATOM 4348 C CA . SER A 1 555 ? -16.328 -3.760 28.109 1.00 83.94 555 SER A CA 1
ATOM 4349 C C . SER A 1 555 ? -15.889 -4.484 29.382 1.00 83.94 555 SER A C 1
ATOM 4351 O O . SER A 1 555 ? -15.793 -5.704 29.490 1.00 83.94 555 SER A O 1
ATOM 4353 N N . THR A 1 556 ? -15.555 -3.706 30.413 1.00 76.38 556 THR A N 1
ATOM 4354 C CA . THR A 1 556 ? -15.110 -4.296 31.682 1.00 76.38 556 THR A CA 1
ATOM 4355 C C . THR A 1 556 ? -16.285 -4.693 32.575 1.00 76.38 556 THR A C 1
ATOM 4357 O O . THR A 1 556 ? -17.214 -3.921 32.786 1.00 76.38 556 THR A O 1
ATOM 4360 N N . ASN A 1 557 ? -16.172 -5.829 33.273 1.00 74.38 557 ASN A N 1
ATOM 4361 C CA . ASN A 1 557 ? -17.093 -6.231 34.351 1.00 74.38 557 ASN A CA 1
ATOM 4362 C C . ASN A 1 557 ? -16.984 -5.367 35.632 1.00 74.38 557 ASN A C 1
ATOM 4364 O O . ASN A 1 557 ? -17.537 -5.719 36.679 1.00 74.38 557 ASN A O 1
ATOM 4368 N N . LYS A 1 558 ? -16.297 -4.215 35.581 1.00 77.38 558 LYS A N 1
ATOM 4369 C CA . LYS A 1 558 ? -16.198 -3.256 36.695 1.00 77.38 558 LYS A CA 1
ATOM 4370 C C . LYS A 1 558 ? -17.568 -2.859 37.278 1.00 77.38 558 LYS A C 1
ATOM 4372 O O . LYS A 1 558 ? -17.668 -2.878 38.506 1.00 77.38 558 LYS A O 1
ATOM 4377 N N . PRO A 1 559 ? -18.634 -2.600 36.486 1.00 74.75 559 PRO A N 1
ATOM 4378 C CA . PRO A 1 559 ? -19.982 -2.355 37.004 1.00 74.75 559 PRO A CA 1
ATOM 4379 C C . PRO A 1 559 ? -20.452 -3.456 37.957 1.00 74.75 559 PRO A C 1
ATOM 4381 O O . PRO A 1 559 ? -20.903 -3.181 39.068 1.00 74.75 559 PRO A O 1
ATOM 4384 N N . ALA A 1 560 ? -20.305 -4.715 37.535 1.00 75.81 560 ALA A N 1
ATOM 4385 C CA . ALA A 1 560 ? -20.737 -5.878 38.295 1.00 75.81 560 ALA A CA 1
ATOM 4386 C C . ALA A 1 560 ? -19.893 -6.053 39.563 1.00 75.81 560 ALA A C 1
ATOM 4388 O O . ALA A 1 560 ? -20.431 -6.303 40.642 1.00 75.81 560 ALA A O 1
ATOM 4389 N N . VAL A 1 561 ? -18.578 -5.847 39.467 1.00 81.56 561 VAL A N 1
ATOM 4390 C CA . VAL A 1 561 ? -17.674 -5.902 40.622 1.00 81.56 561 VAL A CA 1
ATOM 4391 C C . VAL A 1 561 ? -18.023 -4.812 41.642 1.00 81.56 561 VAL A C 1
ATOM 4393 O O . VAL A 1 561 ? -18.162 -5.112 42.830 1.00 81.56 561 VAL A O 1
ATOM 4396 N N . TYR A 1 562 ? -18.238 -3.567 41.209 1.00 79.75 562 TYR A N 1
ATOM 4397 C CA . TYR A 1 562 ? -18.648 -2.474 42.097 1.00 79.75 562 TYR A CA 1
ATOM 4398 C C . TYR A 1 562 ? -20.037 -2.704 42.698 1.00 79.75 562 TYR A C 1
ATOM 4400 O O . TYR A 1 562 ? -20.236 -2.452 43.887 1.00 79.75 562 TYR A O 1
ATOM 4408 N N . ALA A 1 563 ? -20.975 -3.251 41.923 1.00 78.31 563 ALA A N 1
ATOM 4409 C CA . ALA A 1 563 ? -22.290 -3.660 42.402 1.00 78.31 563 ALA A CA 1
ATOM 4410 C C . ALA A 1 563 ? -22.191 -4.710 43.522 1.00 78.31 563 ALA A C 1
ATOM 4412 O O . ALA A 1 563 ? -22.813 -4.542 44.573 1.00 78.31 563 ALA A O 1
ATOM 4413 N N . VAL A 1 564 ? -21.370 -5.752 43.342 1.00 83.88 564 VAL A N 1
ATOM 4414 C CA . VAL A 1 564 ? -21.130 -6.787 44.362 1.00 83.88 564 VAL A CA 1
ATOM 4415 C C . VAL A 1 564 ? -20.507 -6.179 45.620 1.00 83.88 564 VAL A C 1
ATOM 4417 O O . VAL A 1 564 ? -20.987 -6.445 46.723 1.00 83.88 564 VAL A O 1
ATOM 4420 N N . TRP A 1 565 ? -19.499 -5.312 45.483 1.00 87.31 565 TRP A N 1
ATOM 4421 C CA . TRP A 1 565 ? -18.889 -4.621 46.626 1.00 87.31 565 TRP A CA 1
ATOM 4422 C C . TRP A 1 565 ? -19.881 -3.734 47.380 1.00 87.31 565 TRP A C 1
ATOM 4424 O O . TRP A 1 565 ? -19.926 -3.781 48.611 1.00 87.31 565 TRP A O 1
ATOM 4434 N N . ALA A 1 566 ? -20.718 -2.975 46.670 1.00 82.62 566 ALA A N 1
ATOM 4435 C CA . ALA A 1 566 ? -21.758 -2.158 47.285 1.00 82.62 566 ALA A CA 1
ATOM 4436 C C . ALA A 1 566 ? -22.739 -3.026 48.090 1.00 82.62 566 ALA A C 1
ATOM 4438 O O . ALA A 1 566 ? -22.995 -2.744 49.263 1.00 82.62 566 ALA A O 1
ATOM 4439 N N . VAL A 1 567 ? -23.226 -4.130 47.508 1.00 83.12 567 VAL A N 1
ATOM 4440 C CA . VAL A 1 567 ? -24.112 -5.083 48.198 1.00 83.12 567 VAL A CA 1
ATOM 4441 C C . VAL A 1 567 ? -23.437 -5.664 49.444 1.00 83.12 567 VAL A C 1
ATOM 4443 O O . VAL A 1 567 ? -24.058 -5.704 50.508 1.00 83.12 567 VAL A O 1
ATOM 4446 N N . LEU A 1 568 ? -22.162 -6.057 49.361 1.00 87.12 568 LEU A N 1
ATOM 4447 C CA . LEU A 1 568 ? -21.404 -6.569 50.508 1.00 87.12 568 LEU A CA 1
ATOM 4448 C C . LEU A 1 568 ? -21.276 -5.533 51.635 1.00 87.12 568 LEU A C 1
ATOM 4450 O O . LEU A 1 568 ? -21.444 -5.891 52.802 1.00 87.12 568 LEU A O 1
ATOM 4454 N N . ILE A 1 569 ? -21.056 -4.253 51.314 1.00 89.38 569 ILE A N 1
ATOM 4455 C CA . ILE A 1 569 ? -21.012 -3.159 52.301 1.00 89.38 569 ILE A CA 1
ATOM 4456 C C . ILE A 1 569 ? -22.368 -3.002 52.999 1.00 89.38 569 ILE A C 1
ATOM 4458 O O . ILE A 1 569 ? -22.421 -2.903 54.228 1.00 89.38 569 ILE A O 1
ATOM 4462 N N . PHE A 1 570 ? -23.474 -3.033 52.250 1.00 84.19 570 PHE A N 1
ATOM 4463 C CA . PHE A 1 570 ? -24.816 -2.950 52.832 1.00 84.19 570 PHE A CA 1
ATOM 4464 C C . PHE A 1 570 ? -25.146 -4.160 53.714 1.00 84.19 570 PHE A C 1
ATOM 4466 O O . PHE A 1 570 ? -25.686 -3.991 54.811 1.00 84.19 570 PHE A O 1
ATOM 4473 N N . LEU A 1 571 ? -24.782 -5.374 53.286 1.00 84.44 571 LEU A N 1
ATOM 4474 C CA . LEU A 1 571 ? -24.945 -6.590 54.087 1.00 84.44 571 LEU A CA 1
ATOM 4475 C C . LEU A 1 571 ? -24.111 -6.535 55.372 1.00 84.44 571 LEU A C 1
ATOM 4477 O O . LEU A 1 571 ? -24.606 -6.885 56.447 1.00 84.44 571 LEU A O 1
ATOM 4481 N N . PHE A 1 572 ? -22.874 -6.044 55.286 1.00 90.19 572 PHE A N 1
ATOM 4482 C CA . PHE A 1 572 ? -21.998 -5.857 56.438 1.00 90.19 572 PHE A CA 1
ATOM 4483 C C . PHE A 1 572 ? -22.562 -4.822 57.421 1.00 90.19 572 PHE A C 1
ATOM 4485 O O . PHE A 1 572 ? -22.667 -5.104 58.618 1.00 90.19 572 PHE A O 1
ATOM 4492 N N . ALA A 1 573 ? -23.018 -3.666 56.930 1.00 86.88 573 ALA A N 1
ATOM 4493 C CA . ALA A 1 573 ? -23.660 -2.638 57.748 1.00 86.88 573 ALA A CA 1
ATOM 4494 C C . ALA A 1 573 ? -24.926 -3.174 58.439 1.00 86.88 573 ALA A C 1
ATOM 4496 O O . ALA A 1 573 ? -25.091 -3.016 59.652 1.00 86.88 573 ALA A O 1
ATOM 4497 N N . ALA A 1 574 ? -25.790 -3.886 57.707 1.00 84.19 574 ALA A N 1
ATOM 4498 C CA . ALA A 1 574 ? -26.964 -4.548 58.275 1.00 84.19 574 ALA A CA 1
ATOM 4499 C C . ALA A 1 574 ? -26.580 -5.578 59.358 1.00 84.19 574 ALA A C 1
ATOM 4501 O O . ALA A 1 574 ? -27.247 -5.674 60.395 1.00 84.19 574 ALA A O 1
ATOM 4502 N N . GLY A 1 575 ? -25.478 -6.306 59.152 1.00 87.94 575 GLY A N 1
ATOM 4503 C CA . GLY A 1 575 ? -24.874 -7.209 60.129 1.00 87.94 575 GLY A CA 1
ATOM 4504 C C . GLY A 1 575 ? -24.447 -6.497 61.416 1.00 87.94 575 GLY A C 1
ATOM 4505 O O . GLY A 1 575 ? -24.842 -6.926 62.501 1.00 87.94 575 GLY A O 1
ATOM 4506 N N . LEU A 1 576 ? -23.725 -5.376 61.312 1.00 90.00 576 LEU A N 1
ATOM 4507 C CA . LEU A 1 576 ? -23.306 -4.554 62.458 1.00 90.00 576 LEU A CA 1
ATOM 4508 C C . LEU A 1 576 ? -24.496 -3.986 63.247 1.00 90.00 576 LEU A C 1
ATOM 4510 O O . LEU A 1 576 ? -24.498 -3.979 64.482 1.00 90.00 576 LEU A O 1
ATOM 4514 N N . PHE A 1 577 ? -25.558 -3.559 62.560 1.00 85.56 577 PHE A N 1
ATOM 4515 C CA . PHE A 1 577 ? -26.794 -3.135 63.224 1.00 85.56 577 PHE A CA 1
ATOM 4516 C C . PHE A 1 577 ? -27.479 -4.292 63.963 1.00 85.56 577 PHE A C 1
ATOM 4518 O O . PHE A 1 577 ? -28.062 -4.098 65.032 1.00 85.56 577 PHE A O 1
ATOM 4525 N N . LYS A 1 578 ? -27.405 -5.517 63.431 1.00 84.44 578 LYS A N 1
ATOM 4526 C CA . LYS A 1 578 ? -27.955 -6.705 64.097 1.00 84.44 578 LYS A CA 1
ATOM 4527 C C . LYS A 1 578 ? -27.138 -7.089 65.335 1.00 84.44 578 LYS A C 1
ATOM 4529 O O . LYS A 1 578 ? -27.733 -7.383 66.372 1.00 84.44 578 LYS A O 1
ATOM 4534 N N . THR A 1 579 ? -25.808 -7.076 65.254 1.00 89.12 579 THR A N 1
ATOM 4535 C CA . THR A 1 579 ? -24.927 -7.447 66.376 1.00 89.12 579 THR A CA 1
ATOM 4536 C C . THR A 1 579 ? -24.964 -6.420 67.503 1.00 89.12 579 THR A C 1
ATOM 4538 O O . THR A 1 579 ? -25.146 -6.804 68.659 1.00 89.12 579 THR A O 1
ATOM 4541 N N . SER A 1 580 ? -24.890 -5.124 67.185 1.00 86.56 580 SER A N 1
ATOM 4542 C CA . SER A 1 580 ? -25.036 -4.045 68.174 1.00 86.56 580 SER A CA 1
ATOM 4543 C C . SER A 1 580 ? -26.373 -4.132 68.910 1.00 86.56 580 SER A C 1
ATOM 4545 O O . SER A 1 580 ? -26.410 -4.004 70.135 1.00 86.56 580 SER A O 1
ATOM 4547 N N . HIS A 1 581 ? -27.457 -4.450 68.195 1.00 83.31 581 HIS A N 1
ATOM 4548 C CA . HIS A 1 581 ? -28.773 -4.628 68.796 1.00 83.31 581 HIS A CA 1
ATOM 4549 C C . HIS A 1 581 ? -28.833 -5.805 69.783 1.00 83.31 581 HIS A C 1
ATOM 4551 O O . HIS A 1 581 ? -29.382 -5.669 70.880 1.00 83.31 581 HIS A O 1
ATOM 4557 N N . LEU A 1 582 ? -28.249 -6.952 69.420 1.00 84.69 582 LEU A N 1
ATOM 4558 C CA . LEU A 1 582 ? -28.164 -8.116 70.308 1.00 84.69 582 LEU A CA 1
ATOM 4559 C C . LEU A 1 582 ? -27.335 -7.811 71.565 1.00 84.69 582 LEU A C 1
ATOM 4561 O O . LEU A 1 582 ? -27.708 -8.232 72.662 1.00 84.69 582 LEU A O 1
ATOM 4565 N N . ALA A 1 583 ? -26.256 -7.036 71.429 1.00 84.94 583 ALA A N 1
ATOM 4566 C CA . ALA A 1 583 ? -25.456 -6.586 72.564 1.00 84.94 583 ALA A CA 1
ATOM 4567 C C . ALA A 1 583 ? -26.261 -5.673 73.508 1.00 84.94 583 ALA A C 1
ATOM 4569 O O . ALA A 1 583 ? -26.216 -5.859 74.725 1.00 84.94 583 ALA A O 1
ATOM 4570 N N . THR A 1 584 ? -27.074 -4.752 72.973 1.00 85.31 584 THR A N 1
ATOM 4571 C CA . THR A 1 584 ? -27.919 -3.877 73.809 1.00 85.31 584 THR A CA 1
ATOM 4572 C C . THR A 1 584 ? -29.019 -4.647 74.541 1.00 85.31 584 THR A C 1
ATOM 4574 O O . THR A 1 584 ? -29.354 -4.305 75.673 1.00 85.31 584 THR A O 1
ATOM 4577 N N . GLN A 1 585 ? -29.593 -5.687 73.923 1.00 80.12 585 GLN A N 1
ATOM 4578 C CA . GLN A 1 585 ? -30.591 -6.536 74.586 1.00 80.12 585 GLN A CA 1
ATOM 4579 C C . GLN A 1 585 ? -29.991 -7.347 75.738 1.00 80.12 585 GLN A C 1
ATOM 4581 O O . GLN A 1 585 ? -30.657 -7.525 76.756 1.00 80.12 585 GLN A O 1
ATOM 4586 N N . ARG A 1 586 ? -28.741 -7.812 75.603 1.00 80.19 586 ARG A N 1
ATOM 4587 C CA . ARG A 1 586 ? -28.038 -8.509 76.688 1.00 80.19 586 ARG A CA 1
ATOM 4588 C C . ARG A 1 586 ? -27.717 -7.603 77.870 1.00 80.19 586 ARG A C 1
ATOM 4590 O O . ARG A 1 586 ? -27.825 -8.078 78.982 1.00 80.19 586 ARG A O 1
ATOM 4597 N N . GLY A 1 587 ? -27.370 -6.335 77.649 1.00 75.56 587 GLY A N 1
ATOM 4598 C CA . GLY A 1 587 ? -27.074 -5.397 78.742 1.00 75.56 587 GLY A CA 1
ATOM 4599 C C . GLY A 1 587 ? -28.297 -4.872 79.508 1.00 75.56 587 GLY A C 1
ATOM 4600 O O . GLY A 1 587 ? -28.130 -4.195 80.515 1.00 75.56 587 GLY A O 1
ATOM 4601 N N . ARG A 1 588 ? -29.521 -5.130 79.021 1.00 64.38 588 ARG A N 1
ATOM 4602 C CA . ARG A 1 588 ? -30.782 -4.774 79.704 1.00 64.38 588 ARG A CA 1
ATOM 4603 C C . ARG A 1 588 ? -31.415 -5.935 80.478 1.00 64.38 588 ARG A C 1
ATOM 4605 O O . ARG A 1 588 ? -32.384 -5.698 81.194 1.00 64.38 588 ARG A O 1
ATOM 4612 N N . ARG A 1 589 ? -30.927 -7.159 80.281 1.00 53.53 589 ARG A N 1
ATOM 4613 C CA . ARG A 1 589 ? -31.211 -8.301 81.157 1.00 53.53 589 ARG A CA 1
ATOM 4614 C C . ARG A 1 589 ? -30.153 -8.340 82.242 1.00 53.53 589 ARG A C 1
ATOM 4616 O O . ARG A 1 589 ? -30.525 -8.738 83.362 1.00 53.53 589 ARG A O 1
#

pLDDT: mean 79.63, std 22.9, range [28.81, 98.62]

InterPro domains:
  IPR006189 CHASE domain [PF03924] (378-474)
  IPR006189 CHASE domain [PS50839] (385-474)
  IPR006189 CHASE domain [SM01079] (280-495)
  IPR042240 CHASE domain superfamily [G3DSA:3.30.450.350] (301-500)

Foldseek 3Di:
DDDDDDDDDDDDDDDDDDDDDDDDDDDDDDDDDDDDDDDDDDDDDDDDDPDDDPDDDDDDDDDDDDDDDDDDDDDDDDDDDDDQFDWDWDWHWDQDPQQKIKI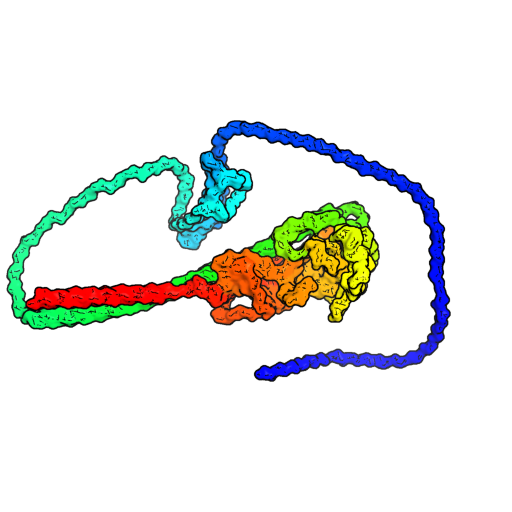WIWIWHHQDPQQKIKIKIWIFIGHNVCVVVCPPPDDDDPVRTDDIDIDIGHHPDDDDPDDDDDDDDDDDDDDDDDDDDDDDDDDDDDDDPCDDPVVVVVVVVVVVVVVLVVLVVVLVVVLVVLLVVVVVVLVVQLLVVLVVQVVLLQVLLQVLLQQLQVLQVVVLVVQLVQLPDPPDPPPRDDAPVQVVCVVSCVSSVFPKKFWWFKDFQVPCQVVVLVVLLVCVCRQPHCPDLQNAFDPPDDPPVSHHSNLAAWEADPVRHIDHDNQADPVDPPRRNIFTQGRHMPPSVLCVVRGSYGLCRDVQSVLQVSVCQVQVAKAKGDFDADPSPPPDGFTKMKIWHFRASHPPDSHGGIIMITIHTVQSSLFQSGAQLAFAKKKWKAKPVGWIWIWGDHHRGIDTPGTDDPADVVFVVVKDKHKHDRDDPPSDPDPSGIIMMIIITGHPVSSPSSVDCVSVVVSVVSVVVSVVVVVVVVVVVVVVVVVVD

Secondary structure (DSSP, 8-state):
---PPPPPPP---PPPPP-------PPPP----PPPP-------------------PPPPPPPPPPPPPP-------------TTPPEEEEEEEE-TTS-EEEEEEEEPPPPTTS-EEEEEEEEEE-TTTGGGGTTSPPPPGGGEEEEEEEEEPTT----------------------------------------HHHHHHHHHHHHHHHHHHHHHHHHHHHHHHHHHHHHHHHHHHHHHHHHHHHHHHHHHHHHHHHHHHHHHHHHHHHHTTSSTT--S-----TTHHHHHHHHHHHTT-SEEEEEE-EETTTTHHHHHHHHHHHGGGGT-TT-TTTS--TTPPTTTT--GGG-SEEE-TT--EEE--S--TT-SS-TTEE-B--EEES-TTTGGGTTBBGGGSHHHHHHHHHHHHHSS-EEPPSB--TT--SS---EEEEEEEEESSTT---EEEEEEEEEEHHHHHTTSS-TT---EEEEEEETTS-EEEEEEETTEEEEEEES--S-GGGGGG-EEEEE-SSPTT---TTSS--EEEEEEE-HHHHHHH--SHHHHHHHHHHHHHHHHHHHHHHHHHHHHHTT-

Organism: NCBI:txid2934178

Radius of gyration: 40.1 Å; chains: 1; bounding box: 96×70×141 Å